Protein AF-A0A2N3I0V1-F1 (afdb_monomer)

Secondary structure (DSSP, 8-state):
----------------SS-EEEEEEEEE--TTSPPPHHHHHH-SSHHHHHHHHHHHHHHHHHHHTTTEEEEEEEETTT--GGGGGGSSEEEE-SPPPPSEEEEEE-TTT--EEEEEEE-S-TT--SEEEEESTHHHHHHHHTT-S---SEEEE-SEEES--TTSHHHHSSSPP---EEEEEPPTTTTTSGGGTT--SEEEEEE-BSS-TTTSTTPPPEEEB--TT---SSSEEEEEEESSSS-TTSBSEEEETTEEEE-----GGGB-HHHHHHHHHHHHHHGGGTTPPP-----TT---HHHHHHHHHHHSHHHHHHHHHHHHHHHHHHHHHHHHHHHHHHTTPPPPHHHHHHHHSPPP---GGGGGTTS-HHHHHHHTT-HHHHHHHHHHHTTTEEEEETTEEEE-HHHHHHT--TTSTHHHHHHHHHHHHTSSHHHHHHHHHHHBS----SHHHHHHHHHHHTTSEEEETTTTSEEEE--

Structure (mmCIF, N/CA/C/O backbone):
data_AF-A0A2N3I0V1-F1
#
_entry.id   AF-A0A2N3I0V1-F1
#
loop_
_atom_site.group_PDB
_atom_site.id
_atom_site.type_symbol
_atom_site.label_atom_id
_atom_site.label_alt_id
_atom_site.label_comp_id
_atom_site.label_asym_id
_atom_site.label_entity_id
_atom_site.label_seq_id
_atom_site.pdbx_PDB_ins_code
_atom_site.Cartn_x
_atom_site.Cartn_y
_atom_site.Cartn_z
_atom_site.occupancy
_atom_site.B_iso_or_equiv
_atom_site.auth_seq_id
_atom_site.auth_comp_id
_atom_site.auth_asym_id
_atom_site.auth_atom_id
_atom_site.pdbx_PDB_model_num
ATOM 1 N N . MET A 1 1 ? 18.549 -23.496 -42.212 1.00 34.09 1 MET A N 1
ATOM 2 C CA . MET A 1 1 ? 18.261 -22.069 -42.468 1.00 34.09 1 MET A CA 1
ATOM 3 C C . MET A 1 1 ? 16.769 -21.930 -42.707 1.00 34.09 1 MET A C 1
ATOM 5 O O . MET A 1 1 ? 16.311 -22.214 -43.802 1.00 34.09 1 MET A O 1
ATOM 9 N N . LEU A 1 2 ? 16.011 -21.580 -41.673 1.00 25.50 2 LEU A N 1
ATOM 10 C CA . LEU A 1 2 ? 14.603 -21.206 -41.792 1.00 25.50 2 LEU A CA 1
ATOM 11 C C . LEU A 1 2 ? 14.505 -19.799 -41.212 1.00 25.50 2 LEU A C 1
ATOM 13 O O . LEU A 1 2 ? 14.770 -19.578 -40.034 1.00 25.50 2 LEU A O 1
ATOM 17 N N . SER A 1 3 ? 14.288 -18.852 -42.118 1.00 23.44 3 SER A N 1
ATOM 18 C CA . SER A 1 3 ? 14.168 -17.426 -41.850 1.00 23.44 3 SER A CA 1
ATOM 19 C C . SER A 1 3 ? 12.850 -17.179 -41.121 1.00 23.44 3 SER A C 1
ATOM 21 O O . SER A 1 3 ? 11.782 -17.396 -41.687 1.00 23.44 3 SER A O 1
ATOM 23 N N . PHE A 1 4 ? 12.928 -16.736 -39.867 1.00 27.69 4 PHE A N 1
ATOM 24 C CA . PHE A 1 4 ? 11.798 -16.119 -39.186 1.00 27.69 4 PHE A CA 1
ATOM 25 C C . PHE A 1 4 ? 11.721 -14.664 -39.638 1.00 27.69 4 PHE A C 1
ATOM 27 O O . PHE A 1 4 ? 12.553 -13.834 -39.279 1.00 27.69 4 PHE A O 1
ATOM 34 N N . THR A 1 5 ? 10.733 -14.370 -40.474 1.00 27.58 5 THR A N 1
ATOM 35 C CA . THR A 1 5 ? 10.338 -13.008 -40.818 1.00 27.58 5 THR A CA 1
ATOM 36 C C . THR A 1 5 ? 9.455 -12.493 -39.686 1.00 27.58 5 THR A C 1
ATOM 38 O O . THR A 1 5 ? 8.295 -12.870 -39.560 1.00 27.58 5 THR A O 1
ATOM 41 N N . THR A 1 6 ? 10.013 -11.651 -38.820 1.00 29.30 6 THR A N 1
ATOM 42 C CA . THR A 1 6 ? 9.254 -10.877 -37.837 1.00 29.30 6 THR A CA 1
ATOM 43 C C . THR A 1 6 ? 8.485 -9.781 -38.570 1.00 29.30 6 THR A C 1
ATOM 45 O O . THR A 1 6 ? 9.026 -8.730 -38.913 1.00 29.30 6 THR A O 1
ATOM 48 N N . THR A 1 7 ? 7.200 -10.009 -38.826 1.00 28.03 7 THR A N 1
ATOM 49 C CA . THR A 1 7 ? 6.264 -8.933 -39.163 1.00 28.03 7 THR A CA 1
ATOM 50 C C . THR A 1 7 ? 6.108 -8.030 -37.942 1.00 28.03 7 THR A C 1
ATOM 52 O O . THR A 1 7 ? 5.358 -8.339 -37.020 1.00 28.03 7 THR A O 1
ATOM 55 N N . LYS A 1 8 ? 6.824 -6.899 -37.933 1.00 35.25 8 LYS A N 1
ATOM 56 C CA . LYS A 1 8 ? 6.474 -5.739 -37.105 1.00 35.25 8 LYS A CA 1
ATOM 57 C C . LYS A 1 8 ? 5.083 -5.275 -37.537 1.00 35.25 8 LYS A C 1
ATOM 59 O O . LYS A 1 8 ? 4.930 -4.640 -38.579 1.00 35.25 8 LYS A O 1
ATOM 64 N N . GLY A 1 9 ? 4.063 -5.646 -36.769 1.00 28.61 9 GLY A N 1
ATOM 65 C CA . GLY A 1 9 ? 2.730 -5.081 -36.910 1.00 28.61 9 GLY A CA 1
ATOM 66 C C . GLY A 1 9 ? 2.789 -3.592 -36.585 1.00 28.61 9 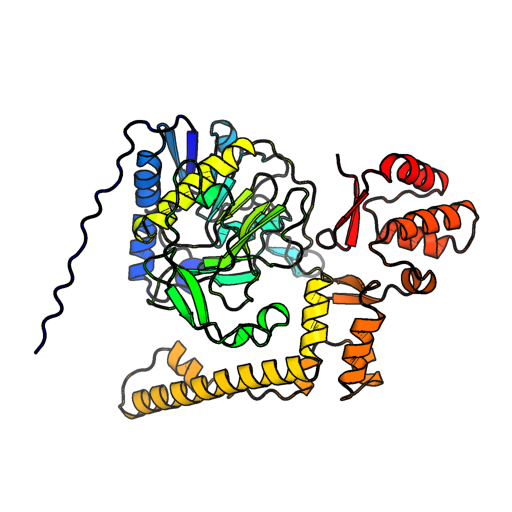GLY A C 1
ATOM 67 O O . GLY A 1 9 ? 2.954 -3.216 -35.431 1.00 28.61 9 GLY A O 1
ATOM 68 N N . ASN A 1 10 ? 2.672 -2.746 -37.607 1.00 34.62 10 ASN A N 1
ATOM 69 C CA . ASN A 1 10 ? 2.387 -1.325 -37.439 1.00 34.62 10 ASN A CA 1
ATOM 70 C C . ASN A 1 10 ? 0.951 -1.177 -36.910 1.00 34.62 10 ASN A C 1
ATOM 72 O O . ASN A 1 10 ? 0.008 -1.040 -37.691 1.00 34.62 10 ASN A O 1
ATOM 76 N N . LEU A 1 11 ? 0.778 -1.204 -35.590 1.00 35.72 11 LEU A N 1
ATOM 77 C CA . LEU A 1 11 ? -0.413 -0.660 -34.945 1.00 35.72 11 LEU A CA 1
ATOM 78 C C . LEU A 1 11 ? -0.255 0.862 -34.915 1.00 35.72 11 LEU A C 1
ATOM 80 O O . LEU A 1 11 ? 0.631 1.403 -34.258 1.00 35.72 11 LEU A O 1
ATOM 84 N N . LYS A 1 12 ? -1.074 1.553 -35.714 1.00 37.56 12 LYS A N 1
ATOM 85 C CA . LYS A 1 12 ? -1.173 3.015 -35.698 1.00 37.56 12 LYS A CA 1
ATOM 86 C C . LYS A 1 12 ? -1.582 3.461 -34.294 1.00 37.56 12 LYS A C 1
ATOM 88 O O . LYS A 1 12 ? -2.584 2.967 -33.785 1.00 37.56 12 LYS A O 1
ATOM 93 N N . ALA A 1 13 ? -0.848 4.419 -33.726 1.00 43.12 13 ALA A N 1
ATOM 94 C CA . ALA A 1 13 ? -1.281 5.162 -32.550 1.00 43.12 13 ALA A CA 1
ATOM 95 C C . ALA A 1 13 ? -2.729 5.632 -32.759 1.00 43.12 13 ALA A C 1
ATOM 97 O O . ALA A 1 13 ? -3.046 6.260 -33.776 1.00 43.12 13 ALA A O 1
ATOM 98 N N . VAL A 1 14 ? -3.614 5.285 -31.827 1.00 47.53 14 VAL A N 1
ATOM 99 C CA . VAL A 1 14 ? -4.990 5.778 -31.820 1.00 47.53 14 VAL A CA 1
ATOM 100 C C . VAL A 1 14 ? -4.921 7.246 -31.415 1.00 47.53 14 VAL A C 1
ATOM 102 O O . VAL A 1 14 ? -4.945 7.582 -30.239 1.00 47.53 14 VAL A O 1
ATOM 105 N N . VAL A 1 15 ? -4.772 8.138 -32.394 1.00 49.50 15 VAL A N 1
ATOM 106 C CA . VAL A 1 15 ? -4.957 9.572 -32.164 1.00 49.50 15 VAL A CA 1
ATOM 107 C C . VAL A 1 15 ? -6.440 9.773 -31.874 1.00 49.50 15 VAL A C 1
ATOM 109 O O . VAL A 1 15 ? -7.280 9.599 -32.759 1.00 49.50 15 VAL A O 1
ATOM 112 N N . GLN A 1 16 ? -6.773 10.074 -30.620 1.00 59.94 16 GLN A N 1
ATOM 113 C CA . GLN A 1 16 ? -8.137 10.408 -30.239 1.00 59.94 16 GLN A CA 1
ATOM 114 C C . GLN A 1 16 ? -8.486 11.779 -30.829 1.00 59.94 16 GLN A C 1
ATOM 116 O O . GLN A 1 16 ? -7.809 12.768 -30.556 1.00 59.94 16 GLN A O 1
ATOM 121 N N . ASN A 1 17 ? -9.533 11.836 -31.656 1.00 60.06 17 ASN A N 1
ATOM 122 C CA . ASN A 1 17 ? -9.962 13.092 -32.280 1.00 60.06 17 ASN A CA 1
ATOM 123 C C . ASN A 1 17 ? -10.620 14.058 -31.276 1.00 60.06 17 ASN A C 1
ATOM 125 O O . ASN A 1 17 ? -10.545 15.263 -31.484 1.00 60.06 17 ASN A O 1
ATOM 129 N N . ASP A 1 18 ? -11.171 13.541 -30.170 1.00 83.19 18 ASP A N 1
ATOM 130 C CA . ASP A 1 18 ? -11.793 14.328 -29.099 1.00 83.19 18 ASP A CA 1
ATOM 131 C C . ASP A 1 18 ? -11.055 14.110 -27.773 1.00 83.19 18 ASP A C 1
ATOM 133 O O . ASP A 1 18 ? -11.294 13.131 -27.063 1.00 83.19 18 ASP A O 1
ATOM 137 N N . LYS A 1 19 ? -10.128 15.014 -27.449 1.00 93.69 19 LYS A N 1
ATOM 138 C CA . LYS A 1 19 ? -9.433 15.031 -26.155 1.00 93.69 19 LYS A CA 1
ATOM 139 C C . LYS A 1 19 ? -10.383 15.463 -25.037 1.00 93.69 19 LYS A C 1
ATOM 141 O O . LYS A 1 19 ? -11.296 16.254 -25.256 1.00 93.69 19 LYS A O 1
ATOM 146 N N . SER A 1 20 ? -10.129 14.981 -23.826 1.00 96.44 20 SER A N 1
ATOM 147 C CA . SER A 1 20 ? -10.887 15.335 -22.626 1.00 96.44 20 SER A CA 1
ATOM 148 C C . SER A 1 20 ? -10.527 16.716 -22.081 1.00 96.44 20 SER A C 1
ATOM 150 O O . SER A 1 20 ? -9.385 17.170 -22.180 1.00 96.44 20 SER A O 1
ATOM 152 N N . ASP A 1 21 ? -11.512 17.348 -21.445 1.00 97.25 21 ASP A N 1
ATOM 153 C CA . ASP A 1 21 ? -11.378 18.637 -20.763 1.00 97.25 21 ASP A CA 1
ATOM 154 C C . ASP A 1 21 ? -10.824 18.528 -19.337 1.00 97.25 21 ASP A C 1
ATOM 156 O O . ASP A 1 21 ? -10.615 19.558 -18.691 1.00 97.25 21 ASP A O 1
ATOM 160 N N . LEU A 1 22 ? -10.554 17.308 -18.848 1.00 98.44 22 LEU A N 1
ATOM 161 C CA . LEU A 1 22 ? -9.832 17.126 -17.589 1.00 98.44 22 LEU A CA 1
ATOM 162 C C . LEU A 1 22 ? -8.487 17.856 -17.654 1.00 98.44 22 LEU A C 1
ATOM 164 O O . LEU A 1 22 ? -7.690 17.666 -18.579 1.00 98.44 22 LEU A O 1
ATOM 168 N N . LYS A 1 23 ? -8.229 18.684 -16.645 1.00 98.81 23 LYS A N 1
ATOM 169 C CA . LYS A 1 23 ? -6.989 19.443 -16.499 1.00 98.81 23 LYS A CA 1
ATOM 170 C C . LYS A 1 23 ? -5.993 18.632 -15.695 1.00 98.81 23 LYS A C 1
ATOM 172 O O . LYS A 1 23 ? -6.251 18.309 -14.536 1.00 98.81 23 LYS A O 1
ATOM 177 N N . ILE A 1 24 ? -4.839 18.356 -16.287 1.00 98.88 24 ILE A N 1
ATOM 178 C CA . ILE A 1 24 ? -3.807 17.510 -15.690 1.00 98.88 24 ILE A CA 1
ATOM 179 C C . ILE A 1 24 ? -2.614 18.360 -15.253 1.00 98.88 24 ILE A C 1
ATOM 181 O O . ILE A 1 24 ? -2.048 19.103 -16.057 1.00 98.88 24 ILE A O 1
ATOM 185 N N . LEU A 1 25 ? -2.212 18.226 -13.989 1.00 98.94 25 LEU A N 1
ATOM 186 C CA . LEU A 1 25 ? -0.932 18.723 -13.486 1.00 98.94 25 LEU A CA 1
ATOM 187 C C . LEU A 1 25 ? 0.046 17.555 -13.385 1.00 98.94 25 LEU A C 1
ATOM 189 O O . LEU A 1 25 ? -0.100 16.696 -12.522 1.00 98.94 25 LEU A O 1
ATOM 193 N N . TYR A 1 26 ? 1.052 17.526 -14.246 1.00 98.88 26 TYR A N 1
ATOM 194 C CA . TYR A 1 26 ? 2.124 16.543 -14.196 1.00 98.88 26 TYR A CA 1
ATOM 195 C C . TYR A 1 26 ? 3.326 17.105 -13.426 1.00 98.88 26 TYR A C 1
ATOM 197 O O . TYR A 1 26 ? 3.870 18.154 -13.776 1.00 98.88 26 TYR A O 1
ATOM 205 N N . VAL A 1 27 ? 3.733 16.408 -12.366 1.00 98.81 27 VAL A N 1
ATOM 206 C CA . VAL A 1 27 ? 4.860 16.748 -11.494 1.00 98.81 27 VAL A CA 1
ATOM 207 C C . VAL A 1 27 ? 5.981 15.748 -11.756 1.00 98.81 27 VAL A C 1
ATOM 209 O O . VAL A 1 27 ? 5.974 14.641 -11.216 1.00 98.81 27 VAL A O 1
ATOM 212 N N . GLY A 1 28 ? 6.925 16.134 -12.610 1.00 98.12 28 GLY A N 1
ATOM 213 C CA . GLY A 1 28 ? 8.004 15.266 -13.084 1.00 98.12 28 GLY A CA 1
ATOM 214 C C . GLY A 1 28 ? 9.382 15.647 -12.552 1.00 98.12 28 GLY A C 1
ATOM 215 O O . GLY A 1 28 ? 9.572 16.674 -11.895 1.00 98.12 28 GLY A O 1
ATOM 216 N N . THR A 1 29 ? 10.379 14.825 -12.867 1.00 95.56 29 THR A N 1
ATOM 217 C CA . THR A 1 29 ? 11.787 15.168 -12.639 1.00 95.56 29 THR A CA 1
ATOM 218 C C . THR A 1 29 ? 12.252 16.198 -13.668 1.00 95.56 29 THR A C 1
ATOM 220 O O . THR A 1 29 ? 11.913 16.109 -14.849 1.00 95.56 29 THR A O 1
ATOM 223 N N . ASN A 1 30 ? 13.044 17.175 -13.225 1.00 95.94 30 ASN A N 1
ATOM 224 C CA . ASN A 1 30 ? 13.658 18.159 -14.108 1.00 95.94 30 ASN A CA 1
ATOM 225 C C . ASN A 1 30 ? 14.750 17.499 -14.980 1.00 95.94 30 ASN A C 1
ATOM 227 O O . ASN A 1 30 ? 15.761 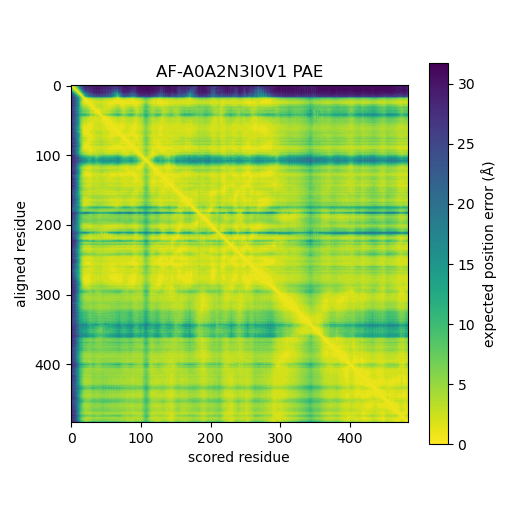17.050 -14.426 1.00 95.94 30 ASN A O 1
ATOM 231 N N . PRO A 1 31 ? 14.586 17.441 -16.317 1.00 95.19 31 PRO A N 1
ATOM 232 C CA . PRO A 1 31 ? 15.506 16.721 -17.200 1.00 95.19 31 PRO A CA 1
ATOM 233 C C . PRO A 1 31 ? 16.900 17.363 -17.277 1.00 95.19 31 PRO A C 1
ATOM 235 O O . PRO A 1 31 ? 17.874 16.671 -17.579 1.00 95.19 31 PRO A O 1
ATOM 238 N N . ASP A 1 32 ? 17.018 18.655 -16.954 1.00 94.12 32 ASP A N 1
ATOM 239 C CA . ASP A 1 32 ? 18.277 19.404 -17.024 1.00 94.12 32 ASP A CA 1
ATOM 240 C C . ASP A 1 32 ? 19.132 19.260 -15.757 1.00 94.12 32 ASP A C 1
ATOM 242 O O . ASP A 1 32 ? 20.296 19.676 -15.723 1.00 94.12 32 ASP A O 1
ATOM 246 N N . LYS A 1 33 ? 18.581 18.668 -14.689 1.00 92.88 33 LYS A N 1
ATOM 247 C CA . LYS A 1 33 ? 19.319 18.466 -13.441 1.00 92.88 33 LYS A CA 1
ATOM 248 C C . LYS A 1 33 ? 20.217 17.231 -13.501 1.00 92.88 33 LYS A C 1
ATOM 250 O O . LYS A 1 33 ? 19.842 16.206 -14.065 1.00 92.88 33 LYS A O 1
ATOM 255 N N . PRO A 1 34 ? 21.402 17.280 -12.868 1.00 92.69 34 PRO A N 1
ATOM 256 C CA . PRO A 1 34 ? 22.211 16.083 -12.705 1.00 92.69 34 PRO A CA 1
ATOM 257 C C . PRO A 1 34 ? 21.497 15.075 -11.798 1.00 92.69 34 PRO A C 1
ATOM 259 O O . PRO A 1 34 ? 20.753 15.473 -10.900 1.00 92.69 34 PRO A O 1
ATOM 262 N N . LEU A 1 35 ? 21.816 13.788 -11.972 1.00 90.06 35 LEU A N 1
ATOM 263 C CA . LEU A 1 35 ? 21.375 12.726 -11.064 1.00 90.06 35 LEU A CA 1
ATOM 264 C C . LEU A 1 35 ? 21.641 13.108 -9.602 1.00 90.06 35 LEU A C 1
ATOM 266 O O . LEU A 1 35 ? 22.730 13.608 -9.265 1.00 90.06 35 LEU A O 1
ATOM 270 N N . SER A 1 36 ? 20.683 12.826 -8.719 1.00 87.88 36 SER A N 1
ATOM 271 C CA . SER A 1 36 ? 20.869 13.051 -7.289 1.00 87.88 36 SER A CA 1
ATOM 272 C C . SER A 1 36 ? 21.944 12.115 -6.720 1.00 87.88 36 SER A C 1
ATOM 274 O O . SER A 1 36 ? 22.349 11.127 -7.336 1.00 87.88 36 SER A O 1
ATOM 276 N N . LYS A 1 37 ? 22.421 12.398 -5.499 1.00 86.38 37 LYS A N 1
ATOM 277 C CA . LYS A 1 37 ? 23.326 11.470 -4.792 1.00 86.38 37 LYS A CA 1
ATOM 278 C C . LYS A 1 37 ? 22.703 10.081 -4.633 1.00 86.38 37 LYS A C 1
ATOM 280 O O . LYS A 1 37 ? 23.428 9.095 -4.664 1.00 86.38 37 LYS A O 1
ATOM 285 N N . ARG A 1 38 ? 21.379 10.026 -4.458 1.00 84.19 38 ARG A N 1
ATOM 286 C CA . ARG A 1 38 ? 20.626 8.779 -4.347 1.00 84.19 38 ARG A CA 1
ATOM 287 C C . ARG A 1 38 ? 20.640 8.040 -5.679 1.00 84.19 38 ARG A C 1
ATOM 289 O O . ARG A 1 38 ? 21.080 6.901 -5.705 1.00 84.19 38 ARG A O 1
ATOM 296 N N . ASP A 1 39 ? 20.255 8.699 -6.765 1.00 85.62 39 ASP A N 1
ATOM 297 C CA . ASP A 1 39 ? 20.174 8.060 -8.086 1.00 85.62 39 ASP A CA 1
ATOM 298 C C . ASP A 1 39 ? 21.535 7.505 -8.508 1.00 85.62 39 ASP A C 1
ATOM 300 O O . ASP A 1 39 ? 21.631 6.366 -8.946 1.00 85.62 39 ASP A O 1
ATOM 304 N N . LYS A 1 40 ? 22.618 8.255 -8.257 1.00 85.31 40 LYS A N 1
ATOM 305 C CA . LYS A 1 40 ? 23.991 7.782 -8.493 1.00 85.31 40 LYS A CA 1
ATOM 306 C C . LYS A 1 40 ? 24.354 6.545 -7.674 1.00 85.31 40 LYS A C 1
ATOM 308 O O . LYS A 1 40 ? 25.080 5.697 -8.171 1.00 85.31 40 LYS A O 1
ATOM 313 N N . ALA A 1 41 ? 23.877 6.445 -6.433 1.00 79.88 41 ALA A N 1
ATOM 314 C CA . ALA A 1 41 ? 24.167 5.305 -5.564 1.00 79.88 41 ALA A CA 1
ATOM 315 C C . ALA A 1 41 ? 23.444 4.019 -6.003 1.00 79.88 41 ALA A C 1
ATOM 317 O O . ALA A 1 41 ? 23.910 2.930 -5.680 1.00 79.88 41 ALA A O 1
ATOM 318 N N . TYR A 1 42 ? 22.327 4.139 -6.728 1.00 75.69 42 TYR A N 1
ATOM 319 C CA . TYR A 1 42 ? 21.549 3.000 -7.228 1.00 75.69 42 TYR A CA 1
ATOM 320 C C . TYR A 1 42 ? 21.712 2.752 -8.735 1.00 75.69 42 TYR A C 1
ATOM 322 O O . TYR A 1 42 ? 21.223 1.743 -9.242 1.00 75.69 42 TYR A O 1
ATOM 330 N N . ALA A 1 43 ? 22.392 3.640 -9.463 1.00 78.94 43 ALA A N 1
ATOM 331 C CA . ALA A 1 43 ? 22.575 3.521 -10.902 1.00 78.94 43 ALA A CA 1
ATOM 332 C C . ALA A 1 43 ? 23.528 2.368 -11.249 1.00 78.94 43 ALA A C 1
ATOM 334 O O . ALA A 1 43 ? 24.747 2.491 -11.148 1.00 78.94 43 ALA A O 1
ATOM 335 N N . VAL A 1 44 ? 22.960 1.258 -11.724 1.00 73.69 44 VAL A N 1
ATOM 336 C CA . VAL A 1 44 ? 23.720 0.125 -12.285 1.00 73.69 44 VAL A CA 1
ATOM 337 C C . VAL A 1 44 ? 24.312 0.479 -13.657 1.00 73.69 44 VAL A C 1
ATOM 339 O O . VAL A 1 44 ? 25.383 -0.007 -14.012 1.00 73.69 44 VAL A O 1
ATOM 342 N N . ASP A 1 45 ? 23.639 1.358 -14.405 1.00 84.56 45 ASP A N 1
ATOM 343 C CA . ASP A 1 45 ? 24.119 1.967 -15.647 1.00 84.56 45 ASP A CA 1
ATOM 344 C C . ASP A 1 45 ? 23.811 3.469 -15.613 1.00 84.56 45 ASP A C 1
ATOM 346 O O . ASP A 1 45 ? 22.681 3.907 -15.821 1.00 84.56 45 ASP A O 1
ATOM 350 N N . THR A 1 46 ? 24.825 4.275 -15.298 1.00 86.69 46 THR A N 1
ATOM 351 C CA . THR A 1 46 ? 24.648 5.725 -15.138 1.00 86.69 46 THR A CA 1
ATOM 352 C C . THR A 1 46 ? 24.305 6.424 -16.455 1.00 86.69 46 THR A C 1
ATOM 354 O O . THR A 1 46 ? 23.566 7.407 -16.428 1.00 86.69 46 THR A O 1
ATOM 357 N N . VAL A 1 47 ? 24.806 5.943 -17.599 1.00 90.06 47 VAL A N 1
ATOM 358 C CA . VAL A 1 47 ? 24.529 6.568 -18.904 1.00 90.06 47 VAL A CA 1
ATOM 359 C C . VAL A 1 47 ? 23.059 6.383 -19.242 1.00 90.06 47 VAL A C 1
ATOM 361 O O . VAL A 1 47 ? 22.355 7.367 -19.473 1.00 90.06 47 VAL A O 1
ATOM 364 N N . ARG A 1 48 ? 22.578 5.141 -19.146 1.00 90.19 48 ARG A N 1
ATOM 365 C CA . ARG A 1 48 ? 21.179 4.806 -19.404 1.00 90.19 48 ARG A CA 1
ATOM 366 C C . ARG A 1 48 ? 20.222 5.531 -18.457 1.00 90.19 48 ARG A C 1
ATOM 368 O O . ARG A 1 48 ? 19.211 6.067 -18.898 1.00 90.19 48 ARG A O 1
ATOM 375 N N . VAL A 1 49 ? 20.552 5.608 -17.164 1.00 90.12 49 VAL A N 1
ATOM 376 C CA . VAL A 1 49 ? 19.728 6.337 -16.182 1.00 90.12 49 VAL A CA 1
ATOM 377 C C . VAL A 1 49 ? 19.651 7.833 -16.517 1.00 90.12 49 VAL A C 1
ATOM 379 O O . VAL A 1 49 ? 18.581 8.426 -16.394 1.00 90.12 49 VAL A O 1
ATOM 382 N N . ILE A 1 50 ? 20.743 8.451 -16.986 1.00 92.06 50 ILE A N 1
ATOM 383 C CA . ILE A 1 50 ? 20.733 9.853 -17.444 1.00 92.06 50 ILE A CA 1
ATOM 384 C C . ILE A 1 50 ? 19.848 10.023 -18.683 1.00 92.06 50 ILE A C 1
ATOM 386 O O . ILE A 1 50 ? 19.083 10.987 -18.751 1.00 92.06 50 ILE A O 1
ATOM 390 N N . GLU A 1 51 ? 19.949 9.122 -19.661 1.00 93.44 51 GLU A N 1
ATOM 391 C CA . GLU A 1 51 ? 19.115 9.150 -20.870 1.00 93.44 51 GLU A CA 1
ATOM 392 C C . GLU A 1 51 ? 17.629 9.032 -20.520 1.00 93.44 51 GLU A C 1
ATOM 394 O O . GLU A 1 51 ? 16.826 9.870 -20.935 1.00 93.44 51 GLU A O 1
ATOM 399 N N . MET A 1 52 ? 17.278 8.071 -19.664 1.00 92.44 52 MET A N 1
ATOM 400 C CA . MET A 1 52 ? 15.908 7.881 -19.189 1.00 92.44 52 MET A CA 1
ATOM 401 C C . MET A 1 52 ? 15.397 9.085 -18.393 1.00 92.44 52 MET A C 1
ATOM 403 O O . MET A 1 52 ? 14.267 9.514 -18.616 1.00 92.44 52 MET A O 1
ATOM 407 N N . GLN A 1 53 ? 16.209 9.680 -17.510 1.00 93.31 53 GLN A N 1
ATOM 408 C CA . GLN A 1 53 ? 15.802 10.876 -16.761 1.00 93.31 53 GLN A CA 1
ATOM 409 C C . GLN A 1 53 ? 15.485 12.046 -17.703 1.00 93.31 53 GLN A C 1
ATOM 411 O O . GLN A 1 53 ? 14.503 12.759 -17.496 1.00 93.31 53 GLN A O 1
ATOM 416 N N . LYS A 1 54 ? 16.301 12.241 -18.747 1.00 95.50 54 LYS A N 1
ATOM 417 C CA . LYS A 1 54 ? 16.095 13.309 -19.735 1.00 95.50 54 LYS A CA 1
ATOM 418 C C . LYS A 1 54 ? 14.823 13.110 -20.555 1.00 95.50 54 LYS A C 1
ATOM 420 O O . LYS A 1 54 ? 14.145 14.089 -20.854 1.00 95.50 54 LYS A O 1
ATOM 425 N N . ALA A 1 55 ? 14.508 11.866 -20.914 1.00 96.19 55 ALA A N 1
ATOM 426 C CA . ALA A 1 55 ? 13.357 11.544 -21.754 1.00 96.19 55 ALA A CA 1
ATOM 427 C C . ALA A 1 55 ? 12.025 11.520 -20.983 1.00 96.19 55 ALA A C 1
ATOM 429 O O . ALA A 1 55 ? 10.999 11.911 -21.532 1.00 96.19 55 ALA A O 1
ATOM 430 N N . ARG A 1 56 ? 12.032 11.109 -19.707 1.00 96.56 56 ARG A N 1
ATOM 431 C CA . ARG A 1 56 ? 10.824 10.758 -18.940 1.00 96.56 56 ARG A CA 1
ATOM 432 C C . ARG A 1 56 ? 9.757 11.853 -18.873 1.00 96.56 56 ARG A C 1
ATOM 434 O O . ARG A 1 56 ? 8.604 11.595 -19.201 1.00 96.56 56 ARG A O 1
ATOM 441 N N . THR A 1 57 ? 10.113 13.063 -18.438 1.00 98.19 57 THR A N 1
ATOM 442 C CA . THR A 1 57 ? 9.134 14.158 -18.301 1.00 98.19 57 THR A CA 1
ATOM 443 C C . THR A 1 57 ? 8.572 14.615 -19.656 1.00 98.19 57 THR A C 1
ATOM 445 O O . THR A 1 57 ? 7.347 14.673 -19.777 1.00 98.19 57 THR A O 1
ATOM 448 N N . PRO A 1 58 ? 9.403 14.880 -20.688 1.00 98.12 58 PRO A N 1
ATOM 449 C CA . PRO A 1 58 ? 8.903 15.157 -22.038 1.00 98.12 58 PRO A CA 1
ATOM 450 C C . PRO A 1 58 ? 8.013 14.048 -22.618 1.00 98.12 58 PRO A C 1
ATOM 452 O O . PRO A 1 58 ? 7.013 14.343 -23.270 1.00 98.12 58 PRO A O 1
ATOM 455 N N . ASP A 1 59 ? 8.349 12.781 -22.368 1.00 98.19 59 ASP A N 1
ATOM 456 C CA . ASP A 1 59 ? 7.586 11.628 -22.851 1.00 98.19 59 ASP A CA 1
ATOM 457 C C . ASP A 1 59 ? 6.189 11.553 -22.209 1.00 98.19 59 ASP A C 1
ATOM 459 O O . ASP A 1 59 ? 5.180 11.463 -22.911 1.00 98.19 59 ASP A O 1
ATOM 463 N N . PHE A 1 60 ? 6.089 11.723 -20.885 1.00 98.62 60 PHE A N 1
ATOM 464 C CA . PHE A 1 60 ? 4.792 11.848 -20.208 1.00 98.62 60 PHE A CA 1
ATOM 465 C C . PHE A 1 60 ? 3.981 13.054 -20.680 1.00 98.62 60 PHE A C 1
ATOM 467 O O . PHE A 1 60 ? 2.775 12.922 -20.896 1.00 98.62 60 PHE A O 1
ATOM 474 N N . GLU A 1 61 ? 4.607 14.216 -20.871 1.00 98.56 61 GLU A N 1
ATOM 475 C CA . GLU A 1 61 ? 3.913 15.393 -21.399 1.00 98.56 61 GLU A CA 1
ATOM 476 C C . GLU A 1 61 ? 3.337 15.118 -22.794 1.00 98.56 61 GLU A C 1
ATOM 478 O O . GLU A 1 61 ? 2.156 15.382 -23.039 1.00 98.56 61 GLU A O 1
ATOM 483 N N . ALA A 1 62 ? 4.138 14.553 -23.700 1.00 98.38 62 ALA A N 1
ATOM 484 C CA . ALA A 1 62 ? 3.705 14.211 -25.050 1.00 98.38 62 ALA A CA 1
ATOM 485 C C . ALA A 1 62 ? 2.584 13.162 -25.041 1.00 98.38 62 ALA A C 1
ATOM 487 O O . ALA A 1 62 ? 1.611 13.297 -25.784 1.00 98.38 62 ALA A O 1
ATOM 488 N N . PHE A 1 63 ? 2.694 12.144 -24.188 1.00 98.56 63 PHE A N 1
ATOM 489 C CA . PHE A 1 63 ? 1.691 11.098 -24.026 1.00 98.56 63 PHE A CA 1
ATOM 490 C C . PHE A 1 63 ? 0.357 11.643 -23.501 1.00 98.56 63 PHE A C 1
ATOM 492 O O . PHE A 1 63 ? -0.683 11.428 -24.122 1.00 98.56 63 PHE A O 1
ATOM 499 N N . LEU A 1 64 ? 0.369 12.402 -22.402 1.00 98.69 64 LEU A N 1
ATOM 500 C CA . LEU A 1 64 ? -0.846 12.965 -21.804 1.00 98.69 64 LEU A CA 1
ATOM 501 C C . LEU A 1 64 ? -1.542 13.951 -22.753 1.00 98.69 64 LEU A C 1
ATOM 503 O O . LEU A 1 64 ? -2.769 13.940 -22.866 1.00 98.69 64 LEU A O 1
ATOM 507 N N . ASN A 1 65 ? -0.775 14.750 -23.501 1.00 98.19 65 ASN A N 1
ATOM 508 C CA . ASN A 1 65 ? -1.319 15.675 -24.497 1.00 98.19 65 ASN A CA 1
ATOM 509 C C . ASN A 1 65 ? -2.042 14.975 -25.658 1.00 98.19 65 ASN A C 1
ATOM 511 O O . ASN A 1 65 ? -2.741 15.650 -26.412 1.00 98.19 65 ASN A O 1
ATOM 515 N N . GLN A 1 66 ? -1.922 13.655 -25.830 1.00 97.50 66 GLN A N 1
ATOM 516 C CA . GLN A 1 66 ? -2.731 12.913 -26.806 1.00 97.50 66 GLN A CA 1
ATOM 517 C C . GLN A 1 66 ? -4.188 12.753 -26.352 1.00 97.50 66 GLN A C 1
ATOM 519 O O . GLN A 1 66 ? -5.063 12.641 -27.206 1.00 97.50 66 GLN A O 1
ATOM 524 N N . TYR A 1 67 ? -4.452 12.793 -25.041 1.00 97.81 67 TYR A N 1
ATOM 525 C CA . TYR A 1 67 ? -5.756 12.472 -24.447 1.00 97.81 67 TYR A CA 1
ATOM 526 C C . TYR A 1 67 ? -6.434 13.659 -23.754 1.00 97.81 67 TYR A C 1
ATOM 528 O O . TYR A 1 67 ? -7.652 13.639 -23.588 1.00 97.81 67 TYR A O 1
ATOM 536 N N . PHE A 1 68 ? -5.680 14.689 -23.357 1.00 98.12 68 PHE A N 1
ATOM 537 C CA . PHE A 1 68 ? -6.192 15.815 -22.568 1.00 98.12 68 PHE A CA 1
ATOM 538 C C . PHE A 1 68 ? -5.888 17.162 -23.228 1.00 98.12 68 PHE A C 1
ATOM 540 O O . PHE A 1 68 ? -4.794 17.381 -23.749 1.00 98.12 68 PHE A O 1
ATOM 547 N N . ASN A 1 69 ? -6.857 18.080 -23.188 1.00 97.75 69 ASN A N 1
ATOM 548 C CA . ASN A 1 69 ? -6.727 19.433 -23.738 1.00 97.75 69 ASN A CA 1
ATOM 549 C C . ASN A 1 69 ? -5.798 20.323 -22.905 1.00 97.75 69 ASN A C 1
ATOM 551 O O . ASN A 1 69 ? -5.198 21.256 -23.431 1.00 97.75 69 ASN A O 1
ATOM 555 N N . THR A 1 70 ? -5.700 20.063 -21.599 1.00 98.50 70 THR A N 1
ATOM 556 C CA . THR A 1 70 ? -4.892 20.857 -20.669 1.00 98.50 70 THR A CA 1
ATOM 557 C C . THR A 1 70 ? -3.954 19.949 -19.890 1.00 98.50 70 THR A C 1
ATOM 559 O O . THR A 1 70 ? -4.378 19.257 -18.966 1.00 98.50 70 THR A O 1
ATOM 562 N N . VAL A 1 71 ? -2.666 20.003 -20.224 1.00 98.75 71 VAL A N 1
ATOM 563 C CA . VAL A 1 71 ? -1.586 19.369 -19.463 1.00 98.75 71 VAL A CA 1
ATOM 564 C C . VAL A 1 71 ? -0.590 20.450 -19.071 1.00 98.75 71 VAL A C 1
ATOM 566 O O . VAL A 1 71 ? -0.105 21.195 -19.923 1.00 98.75 71 VAL A O 1
ATOM 569 N N . LYS A 1 72 ? -0.291 20.560 -17.777 1.00 98.75 72 LYS A N 1
ATOM 570 C CA . LYS A 1 72 ? 0.767 21.434 -17.269 1.00 98.75 72 LYS A CA 1
ATOM 571 C C . LYS A 1 72 ? 1.856 20.602 -16.621 1.00 98.75 72 LYS A C 1
ATOM 573 O O . LYS A 1 72 ? 1.572 19.837 -15.708 1.00 98.75 72 LYS A O 1
ATOM 578 N N . VAL A 1 73 ? 3.098 20.834 -17.028 1.00 98.75 73 VAL A N 1
ATOM 579 C CA . VAL A 1 73 ? 4.281 20.291 -16.358 1.00 98.75 73 VAL A CA 1
ATOM 580 C C . VAL A 1 73 ? 4.810 21.276 -15.314 1.00 98.75 73 VAL A C 1
ATOM 582 O O . VAL A 1 73 ? 4.916 22.483 -15.569 1.00 98.75 73 VAL A O 1
ATOM 585 N N . VAL A 1 74 ? 5.153 20.741 -14.145 1.00 98.56 74 VAL A N 1
ATOM 586 C CA . VAL A 1 74 ? 5.989 21.369 -13.113 1.00 98.56 74 VAL A CA 1
ATOM 587 C C . VAL A 1 74 ? 7.004 20.347 -12.598 1.00 98.56 74 VAL A C 1
ATOM 589 O O . VAL A 1 74 ? 6.832 19.143 -12.791 1.00 98.56 74 VAL A O 1
ATOM 592 N N . TYR A 1 75 ? 8.058 20.812 -11.932 1.00 98.06 75 TYR A N 1
ATOM 593 C CA . TYR A 1 75 ? 9.085 19.932 -11.377 1.00 98.06 75 TYR A CA 1
ATOM 594 C C . TYR A 1 75 ? 8.924 19.752 -9.870 1.00 98.06 75 TYR A C 1
ATOM 596 O O . TYR A 1 75 ? 8.435 20.648 -9.181 1.00 98.06 75 TYR A O 1
ATOM 604 N N . GLY A 1 76 ? 9.335 18.593 -9.350 1.00 96.50 76 GLY A N 1
ATOM 605 C CA . GLY A 1 76 ? 9.147 18.227 -7.938 1.00 96.50 76 GLY A CA 1
ATOM 606 C C . GLY A 1 76 ? 9.722 19.231 -6.934 1.00 96.50 76 GLY A C 1
ATOM 607 O O . GLY A 1 76 ? 9.153 19.425 -5.861 1.00 96.50 76 GLY A O 1
ATOM 608 N N . GLU A 1 77 ? 10.817 19.908 -7.282 1.00 94.00 77 GLU A N 1
ATOM 609 C CA . GLU A 1 77 ? 11.420 20.967 -6.465 1.00 94.00 77 GLU A CA 1
ATOM 610 C C . GLU A 1 77 ? 10.597 22.262 -6.389 1.00 94.00 77 GLU A C 1
ATOM 612 O O . GLU A 1 77 ? 10.723 23.002 -5.411 1.00 94.00 77 GLU A O 1
ATOM 617 N N . ASP A 1 78 ? 9.779 22.524 -7.408 1.00 96.44 78 ASP A N 1
ATOM 618 C CA . ASP A 1 78 ? 9.001 23.753 -7.576 1.00 96.44 78 ASP A CA 1
ATOM 619 C C . ASP A 1 78 ? 7.520 23.539 -7.241 1.00 96.44 78 ASP A C 1
ATOM 621 O O . ASP A 1 78 ? 6.771 24.504 -7.063 1.00 96.44 78 ASP A O 1
ATOM 625 N N . PHE A 1 79 ? 7.093 22.277 -7.150 1.00 98.19 79 PHE A N 1
ATOM 626 C CA . PHE A 1 79 ? 5.730 21.899 -6.826 1.00 98.19 79 PHE A CA 1
ATOM 627 C C . PHE A 1 79 ? 5.320 22.409 -5.442 1.00 98.19 79 PHE A C 1
ATOM 629 O O . PHE A 1 79 ? 6.033 22.255 -4.447 1.00 98.19 79 PHE A O 1
ATOM 636 N N . LYS A 1 80 ? 4.117 22.979 -5.385 1.00 96.56 80 LYS A N 1
ATOM 637 C CA . LYS A 1 80 ? 3.427 23.342 -4.147 1.00 96.56 80 LYS A CA 1
ATOM 638 C C . LYS A 1 80 ? 2.020 22.775 -4.182 1.00 96.56 80 LYS A C 1
ATOM 640 O O . LYS A 1 80 ? 1.398 22.739 -5.246 1.00 96.56 80 LYS A O 1
ATOM 645 N N . GLU A 1 81 ? 1.518 22.349 -3.030 1.00 96.44 81 GLU A N 1
ATOM 646 C CA . GLU A 1 81 ? 0.246 21.632 -2.943 1.00 96.44 81 GLU A CA 1
ATOM 647 C C . GLU A 1 81 ? -0.928 22.438 -3.533 1.00 96.44 81 GLU A C 1
ATOM 649 O O . GLU A 1 81 ? -1.774 21.875 -4.233 1.00 96.44 81 GLU A O 1
ATOM 654 N N . GLU A 1 82 ? -0.912 23.769 -3.386 1.00 97.19 82 GLU A N 1
ATOM 655 C CA . GLU A 1 82 ? -1.949 24.686 -3.876 1.00 97.19 82 GLU A CA 1
ATOM 656 C C . GLU A 1 82 ? -2.034 24.729 -5.405 1.00 97.19 82 GLU A C 1
ATOM 658 O O . GLU A 1 82 ? -3.092 25.038 -5.956 1.00 97.19 82 GLU A O 1
ATOM 663 N N . MET A 1 83 ? -0.949 24.382 -6.109 1.00 98.12 83 MET A N 1
ATOM 664 C CA . MET A 1 83 ? -0.960 24.301 -7.572 1.00 98.12 83 MET A CA 1
ATOM 665 C C . MET A 1 83 ? -2.003 23.294 -8.055 1.00 98.12 83 MET A C 1
ATOM 667 O O . MET A 1 83 ? -2.647 23.535 -9.074 1.00 98.12 83 MET A O 1
ATOM 671 N N . SER A 1 84 ? -2.220 22.209 -7.302 1.00 98.38 84 SER A N 1
ATOM 672 C CA . SER A 1 84 ? -3.167 21.147 -7.666 1.00 98.38 84 SER A CA 1
ATOM 673 C C . SER A 1 84 ? -4.629 21.607 -7.634 1.00 98.38 84 SER A C 1
ATOM 675 O O . SER A 1 84 ? -5.472 20.997 -8.283 1.00 98.38 84 SER A O 1
ATOM 677 N N . ALA A 1 85 ? -4.958 22.705 -6.940 1.00 97.25 85 ALA A N 1
ATOM 678 C CA . ALA A 1 85 ? -6.340 23.177 -6.816 1.00 97.25 85 ALA A CA 1
ATOM 679 C C . ALA A 1 85 ? -6.981 23.519 -8.176 1.00 97.25 85 ALA A C 1
ATOM 681 O O . ALA A 1 85 ? -8.178 23.292 -8.369 1.00 97.25 85 ALA A O 1
ATOM 682 N N . SER A 1 86 ? -6.175 24.009 -9.127 1.00 97.62 86 SER A N 1
ATOM 683 C CA . SER A 1 86 ? -6.617 24.431 -10.469 1.00 97.62 86 SER A CA 1
ATOM 684 C C . SER A 1 86 ? -6.745 23.290 -11.488 1.00 97.62 86 SER A C 1
ATOM 686 O O . SER A 1 86 ? -7.122 23.545 -12.633 1.00 97.62 86 SER A O 1
ATOM 688 N N . TYR A 1 87 ? -6.430 22.056 -11.087 1.00 98.75 87 TYR A N 1
ATOM 689 C CA . TYR A 1 87 ? -6.406 20.875 -11.950 1.00 98.75 87 TYR A CA 1
ATOM 690 C C . TYR A 1 87 ? -7.338 19.798 -11.408 1.00 98.75 87 TYR A C 1
ATOM 692 O O . TYR A 1 87 ? -7.628 19.761 -10.211 1.00 98.75 87 TYR A O 1
ATOM 700 N N . ASP A 1 88 ? -7.832 18.935 -12.284 1.00 98.81 88 ASP A N 1
ATOM 701 C CA . ASP A 1 88 ? -8.725 17.843 -11.904 1.00 98.81 88 ASP A CA 1
ATOM 702 C C . ASP A 1 88 ? -7.932 16.654 -11.365 1.00 98.81 88 ASP A C 1
ATOM 704 O O . ASP A 1 88 ? -8.358 16.038 -10.392 1.00 98.81 88 ASP A O 1
ATOM 708 N N . VAL A 1 89 ? -6.755 16.384 -11.944 1.00 98.94 89 VAL A N 1
ATOM 709 C CA . VAL A 1 89 ? -5.840 15.324 -11.500 1.00 98.94 89 VAL A CA 1
ATOM 710 C C . VAL A 1 89 ? -4.402 15.833 -11.458 1.00 98.94 89 VAL A C 1
ATOM 712 O O . VAL A 1 89 ? -3.921 16.452 -12.411 1.00 98.94 89 VAL A O 1
ATOM 715 N N . THR A 1 90 ? -3.696 15.511 -10.376 1.00 98.94 90 THR A N 1
ATOM 716 C CA . THR A 1 90 ? -2.246 15.687 -10.252 1.00 98.94 90 THR A CA 1
ATOM 717 C C . THR A 1 90 ? -1.547 14.337 -10.403 1.00 98.94 90 THR A C 1
ATOM 719 O O . THR A 1 90 ? -1.874 13.381 -9.710 1.00 98.94 90 THR A O 1
ATOM 722 N N . ILE A 1 91 ? -0.562 14.233 -11.285 1.00 98.94 91 ILE A N 1
ATOM 723 C CA . ILE A 1 91 ? 0.270 13.035 -11.446 1.00 98.94 91 ILE A CA 1
ATOM 724 C C . ILE A 1 91 ? 1.646 13.353 -10.872 1.00 98.94 91 ILE A C 1
ATOM 726 O O . ILE A 1 91 ? 2.285 14.302 -11.313 1.00 98.94 91 ILE A O 1
ATOM 730 N N . ILE A 1 92 ? 2.094 12.583 -9.884 1.00 98.81 92 ILE A N 1
ATOM 731 C CA . ILE A 1 92 ? 3.368 12.775 -9.192 1.00 98.81 92 ILE A CA 1
ATOM 732 C C . ILE A 1 92 ? 4.300 11.621 -9.544 1.00 98.81 92 ILE A C 1
ATOM 734 O O . ILE A 1 92 ? 4.093 10.483 -9.124 1.00 98.81 92 ILE A O 1
ATOM 738 N N . ASP A 1 93 ? 5.339 11.948 -10.304 1.00 98.06 93 ASP A N 1
ATOM 739 C CA . ASP A 1 93 ? 6.318 11.013 -10.864 1.00 98.06 93 ASP A CA 1
ATOM 740 C C . ASP A 1 93 ? 7.755 11.341 -10.408 1.00 98.06 93 ASP A C 1
ATOM 742 O O . ASP A 1 93 ? 8.752 11.060 -11.065 1.00 98.06 93 ASP A O 1
ATOM 746 N N . THR A 1 94 ? 7.881 12.018 -9.270 1.00 96.38 94 THR A N 1
ATOM 747 C CA . THR A 1 94 ? 9.171 12.429 -8.712 1.00 96.38 94 THR A CA 1
ATOM 748 C C . THR A 1 94 ? 9.060 12.600 -7.204 1.00 96.38 94 THR A C 1
ATOM 750 O O . THR A 1 94 ? 7.968 12.784 -6.660 1.00 96.38 94 THR A O 1
ATOM 753 N N . TYR A 1 95 ? 10.194 12.594 -6.506 1.00 94.75 95 TYR A N 1
ATOM 754 C CA . TYR A 1 95 ? 10.214 12.966 -5.095 1.00 94.75 95 TYR A CA 1
ATOM 755 C C . TYR A 1 95 ? 9.872 14.445 -4.919 1.00 94.75 95 TYR A C 1
ATOM 757 O O . TYR A 1 95 ? 10.376 15.310 -5.639 1.00 94.75 95 TYR A O 1
ATOM 765 N N . LEU A 1 96 ? 9.049 14.722 -3.912 1.00 95.94 96 LEU A N 1
ATOM 766 C CA . LEU A 1 96 ? 8.729 16.073 -3.475 1.00 95.94 96 LEU A CA 1
ATOM 767 C C . LEU A 1 96 ? 9.675 16.518 -2.360 1.00 95.94 96 LEU A C 1
ATOM 769 O O . LEU A 1 96 ? 10.317 15.708 -1.684 1.00 95.94 96 LEU A O 1
ATOM 773 N N . LYS A 1 97 ? 9.714 17.824 -2.104 1.00 93.25 97 LYS A N 1
ATOM 774 C CA . LYS A 1 97 ? 10.376 18.365 -0.919 1.00 93.25 97 LYS A CA 1
ATOM 775 C C . LYS A 1 97 ? 9.506 18.128 0.319 1.00 93.25 97 LYS A C 1
ATOM 777 O O . LYS A 1 97 ? 8.363 18.568 0.363 1.00 93.25 97 LYS A O 1
ATOM 782 N N . ALA A 1 98 ? 10.057 17.471 1.338 1.00 94.44 98 ALA A N 1
ATOM 783 C CA . ALA A 1 98 ? 9.380 17.348 2.627 1.00 94.44 98 ALA A CA 1
ATOM 784 C C . ALA A 1 98 ? 9.228 18.730 3.290 1.00 94.44 98 ALA A C 1
ATOM 786 O O . ALA A 1 98 ? 10.179 19.519 3.297 1.00 94.44 98 ALA A O 1
ATOM 787 N N . PHE A 1 99 ? 8.059 19.011 3.866 1.00 94.19 99 PHE A N 1
ATOM 788 C CA . PHE A 1 99 ? 7.811 20.236 4.636 1.00 94.19 99 PHE A CA 1
ATOM 789 C C . PHE A 1 99 ? 8.020 20.040 6.145 1.00 94.19 99 PHE A C 1
ATOM 791 O O . PHE A 1 99 ? 8.202 21.019 6.864 1.00 94.19 99 PHE A O 1
ATOM 798 N N . ALA A 1 100 ? 8.008 18.792 6.622 1.00 94.12 100 ALA A N 1
ATOM 799 C CA . ALA A 1 100 ? 8.245 18.434 8.019 1.00 94.12 100 ALA A CA 1
ATOM 800 C C . ALA A 1 100 ? 8.914 17.054 8.148 1.00 94.12 100 ALA A C 1
ATOM 802 O O . ALA A 1 100 ? 8.909 16.256 7.203 1.00 94.12 100 ALA A O 1
ATOM 803 N N . GLY A 1 101 ? 9.463 16.779 9.334 1.00 92.69 101 GLY A N 1
ATOM 804 C CA . GLY A 1 101 ? 10.178 15.548 9.667 1.00 92.69 101 GLY A CA 1
ATOM 805 C C . GLY A 1 101 ? 11.584 15.463 9.064 1.00 92.69 101 GLY A C 1
ATOM 806 O O . GLY A 1 101 ? 12.123 16.429 8.521 1.00 92.69 101 GLY A O 1
ATOM 807 N N . GLY A 1 102 ? 12.187 14.279 9.141 1.00 90.38 102 GLY A N 1
ATOM 808 C CA . GLY A 1 102 ? 13.559 14.017 8.718 1.00 90.38 102 GLY A CA 1
ATOM 809 C C . GLY A 1 102 ? 14.472 13.645 9.882 1.00 90.38 102 GLY A C 1
ATOM 810 O O . GLY A 1 102 ? 14.026 13.296 10.972 1.00 90.38 102 GLY A O 1
ATOM 811 N N . ARG A 1 103 ? 15.781 13.663 9.621 1.00 89.25 103 ARG A N 1
ATOM 812 C CA . ARG A 1 103 ? 16.800 13.366 10.631 1.00 89.25 103 ARG A CA 1
ATOM 813 C C . ARG A 1 103 ? 17.172 14.639 11.382 1.00 89.25 103 ARG A C 1
ATOM 815 O O . ARG A 1 103 ? 17.594 15.607 10.752 1.00 89.25 103 ARG A O 1
ATOM 822 N N . SER A 1 104 ? 17.087 14.595 12.701 1.00 87.38 104 SER A N 1
ATOM 823 C CA . SER A 1 104 ? 17.580 15.625 13.614 1.00 87.38 104 SER A CA 1
ATOM 824 C C . SER A 1 104 ? 18.478 14.984 14.673 1.00 87.38 104 SER A C 1
ATOM 826 O O . SER A 1 104 ? 18.477 13.767 14.856 1.00 87.38 104 SER A O 1
ATOM 828 N N . THR A 1 105 ? 19.298 15.788 15.341 1.00 89.75 105 THR A N 1
ATOM 829 C CA . THR A 1 105 ? 20.045 15.345 16.521 1.00 89.75 105 THR A CA 1
ATOM 830 C C . THR A 1 105 ? 19.304 15.850 17.748 1.00 89.75 105 THR A C 1
ATOM 832 O O . THR A 1 105 ? 19.045 17.047 17.849 1.00 89.75 105 THR A O 1
ATOM 835 N N . ASP A 1 106 ? 18.960 14.944 18.657 1.00 84.38 106 ASP A N 1
ATOM 836 C CA . ASP A 1 106 ? 18.434 15.283 19.974 1.00 84.38 106 ASP A CA 1
ATOM 837 C C . ASP A 1 106 ? 19.475 16.143 20.715 1.00 84.38 106 ASP A C 1
ATOM 839 O O . ASP A 1 106 ? 20.606 15.685 20.914 1.00 84.38 106 ASP A O 1
ATOM 843 N N . PRO A 1 107 ? 19.137 17.387 21.094 1.00 86.06 107 PRO A N 1
ATOM 844 C CA . PRO A 1 107 ? 20.081 18.301 21.726 1.00 86.06 107 PRO A CA 1
ATOM 845 C C . PRO A 1 107 ? 20.484 17.878 23.146 1.00 86.06 107 PRO A C 1
ATOM 847 O O . PRO A 1 107 ? 21.549 18.287 23.605 1.00 86.06 107 PRO A O 1
ATOM 850 N N . GLU A 1 108 ? 19.676 17.070 23.838 1.00 87.62 108 GLU A N 1
ATOM 851 C CA . GLU A 1 108 ? 19.955 16.606 25.201 1.00 87.62 108 GLU A CA 1
ATOM 852 C C . GLU A 1 108 ? 20.770 15.313 25.201 1.00 87.62 108 GLU A C 1
ATOM 854 O O . GLU A 1 108 ? 21.727 15.170 25.963 1.00 87.62 108 GLU A O 1
ATOM 859 N N . THR A 1 109 ? 20.409 14.360 24.336 1.00 90.38 109 THR A N 1
ATOM 860 C CA . THR A 1 109 ? 21.048 13.034 24.323 1.00 90.38 109 THR A CA 1
ATOM 861 C C . THR A 1 109 ? 22.139 12.885 23.265 1.00 90.38 109 THR A C 1
ATOM 863 O O . THR A 1 109 ? 22.884 11.901 23.285 1.00 90.38 109 THR A O 1
ATOM 866 N N . GLY A 1 110 ? 22.230 13.819 22.313 1.00 89.62 110 GLY A N 1
ATOM 867 C CA . GLY A 1 110 ? 23.119 13.739 21.151 1.00 89.62 110 GLY A CA 1
ATOM 868 C C . GLY A 1 110 ? 22.745 12.629 20.161 1.00 89.62 110 GLY A C 1
ATOM 869 O O . GLY A 1 110 ? 23.484 12.380 19.206 1.00 89.62 110 GLY A O 1
ATOM 870 N N . LYS A 1 111 ? 21.625 11.925 20.374 1.00 90.25 111 LYS A N 1
ATOM 871 C CA . LYS A 1 111 ? 21.199 10.810 19.523 1.00 90.25 111 LYS A CA 1
ATOM 872 C C . LYS A 1 111 ? 20.530 11.323 18.258 1.00 90.25 111 LYS A C 1
ATOM 874 O O . LYS A 1 111 ? 19.789 12.298 18.272 1.00 90.25 111 LYS A O 1
ATOM 879 N N . MET A 1 112 ? 20.752 10.623 17.152 1.00 88.88 112 MET A N 1
ATOM 880 C CA . MET A 1 112 ? 19.988 10.869 15.933 1.00 88.88 112 MET A CA 1
ATOM 881 C C . MET A 1 112 ? 18.542 10.422 16.138 1.00 88.88 112 MET A C 1
ATOM 883 O O . MET A 1 112 ? 18.288 9.247 16.405 1.00 88.88 112 MET A O 1
ATOM 887 N N . VAL A 1 113 ? 17.609 11.349 15.968 1.00 86.25 113 VAL A N 1
ATOM 888 C CA . VAL A 1 113 ? 16.172 11.092 15.943 1.00 86.25 113 VAL A CA 1
ATOM 889 C C . VAL A 1 113 ? 15.710 11.167 14.495 1.00 86.25 113 VAL A C 1
ATOM 891 O O . VAL A 1 113 ? 16.175 11.992 13.704 1.00 86.25 113 VAL A O 1
ATOM 894 N N . TYR A 1 114 ? 14.823 10.252 14.124 1.00 86.56 114 TYR A N 1
ATOM 895 C CA . TYR A 1 114 ? 14.162 10.282 12.831 1.00 86.56 114 TYR A CA 1
ATOM 896 C C . TYR A 1 114 ? 12.673 10.491 13.044 1.00 86.56 114 TYR A C 1
ATOM 898 O O . TYR A 1 114 ? 11.990 9.635 13.603 1.00 86.56 114 TYR A O 1
ATOM 906 N N . GLU A 1 115 ? 12.179 11.616 12.551 1.00 89.38 115 GLU A N 1
ATOM 907 C CA . GLU A 1 115 ? 10.755 11.863 12.416 1.00 89.38 115 GLU A CA 1
ATOM 908 C C . GLU A 1 115 ? 10.326 11.547 10.989 1.00 89.38 115 GLU A C 1
ATOM 910 O O . GLU A 1 115 ? 11.036 11.838 10.019 1.00 89.38 115 GLU A O 1
ATOM 915 N N . ARG A 1 116 ? 9.141 10.952 10.845 1.00 89.75 116 ARG A N 1
ATOM 916 C CA . ARG A 1 116 ? 8.603 10.616 9.530 1.00 89.75 116 ARG A CA 1
ATOM 917 C C . ARG A 1 116 ? 8.456 11.880 8.688 1.00 89.75 116 ARG A C 1
ATOM 919 O O . ARG A 1 116 ? 7.825 12.844 9.113 1.00 89.75 116 ARG A O 1
ATOM 926 N N . GLN A 1 117 ? 9.011 11.853 7.481 1.00 93.88 117 GLN A N 1
ATOM 927 C CA . GLN A 1 117 ? 8.887 12.973 6.557 1.00 93.88 117 GLN A CA 1
ATOM 928 C C . GLN A 1 117 ? 7.442 13.134 6.074 1.00 93.88 117 GLN A C 1
ATOM 930 O O . GLN A 1 117 ? 6.770 12.152 5.755 1.00 93.88 117 GLN A O 1
ATOM 935 N N . ARG A 1 118 ? 6.981 14.383 6.004 1.00 95.56 118 ARG A N 1
ATOM 936 C CA . ARG A 1 118 ? 5.664 14.764 5.480 1.00 95.56 118 ARG A CA 1
ATOM 937 C C . ARG A 1 118 ? 5.862 15.594 4.208 1.00 95.56 118 ARG A C 1
ATOM 939 O O . ARG A 1 118 ? 6.676 16.518 4.200 1.00 95.56 118 ARG A O 1
ATOM 946 N N . PHE A 1 119 ? 5.134 15.256 3.143 1.00 96.62 119 PHE A N 1
ATOM 947 C CA . PHE A 1 119 ? 5.295 15.863 1.808 1.00 96.62 119 PHE A CA 1
ATOM 948 C C . PHE A 1 119 ? 4.059 16.633 1.334 1.00 96.62 119 PHE A C 1
ATOM 950 O O . PHE A 1 119 ? 4.199 17.626 0.633 1.00 96.62 119 PHE A O 1
ATOM 957 N N . LEU A 1 120 ? 2.867 16.195 1.743 1.00 97.00 120 LEU A N 1
ATOM 958 C CA . LEU A 1 120 ? 1.584 16.852 1.485 1.00 97.00 120 LEU A CA 1
ATOM 959 C C . LEU A 1 120 ? 0.844 16.998 2.815 1.00 97.00 120 LEU A C 1
ATOM 961 O O . LEU A 1 120 ? 0.913 16.081 3.640 1.00 97.00 120 LEU A O 1
ATOM 965 N N . THR A 1 121 ? 0.167 18.124 3.042 1.00 95.62 121 THR A N 1
ATOM 966 C CA . THR A 1 121 ? -0.567 18.346 4.297 1.00 95.62 121 THR A CA 1
ATOM 967 C C . THR A 1 121 ? -1.888 17.578 4.308 1.00 95.62 121 THR A C 1
ATOM 969 O O . THR A 1 121 ? -2.358 17.106 3.273 1.00 95.62 121 THR A O 1
ATOM 972 N N . GLU A 1 122 ? -2.542 17.477 5.462 1.00 93.38 122 GLU A N 1
ATOM 973 C CA . GLU A 1 122 ? -3.874 16.876 5.624 1.00 93.38 122 GLU A CA 1
ATOM 974 C C . GLU A 1 122 ? -4.972 17.656 4.876 1.00 93.38 122 GLU A C 1
ATOM 976 O O . GLU A 1 122 ? -6.063 17.132 4.648 1.00 93.38 122 GLU A O 1
ATOM 981 N N . LYS A 1 123 ? -4.692 18.905 4.473 1.00 94.25 123 LYS A N 1
ATOM 982 C CA . LYS A 1 123 ? -5.606 19.734 3.675 1.00 94.25 123 LYS A CA 1
ATOM 983 C C . LYS A 1 123 ? -5.581 19.374 2.193 1.00 94.25 123 LYS A C 1
ATOM 985 O O . LYS A 1 123 ? -6.543 19.690 1.501 1.00 94.25 123 LYS A O 1
ATOM 990 N N . TYR A 1 124 ? -4.518 18.724 1.718 1.00 97.25 124 TYR A N 1
ATOM 991 C CA . TYR A 1 124 ? -4.404 18.320 0.324 1.00 97.25 124 TYR A CA 1
ATOM 992 C C . TYR A 1 124 ? -5.461 17.274 -0.035 1.00 97.25 124 TYR A C 1
ATOM 994 O O . TYR A 1 124 ? -5.470 16.172 0.530 1.00 97.25 124 TYR A O 1
ATOM 1002 N N . ASP A 1 125 ? -6.315 17.629 -0.992 1.00 96.69 125 ASP A N 1
ATOM 1003 C CA . ASP A 1 125 ? -7.493 16.867 -1.401 1.00 96.69 125 ASP A CA 1
ATOM 1004 C C . ASP A 1 125 ? -7.633 16.716 -2.928 1.00 96.69 125 ASP A C 1
ATOM 1006 O O . ASP A 1 125 ? -8.670 16.267 -3.413 1.00 96.69 125 ASP A O 1
ATOM 1010 N N . ALA A 1 126 ? -6.603 17.054 -3.708 1.00 98.38 126 ALA A N 1
ATOM 1011 C CA . ALA A 1 126 ? -6.624 16.825 -5.152 1.00 98.38 126 ALA A CA 1
ATOM 1012 C C . ALA A 1 126 ? -6.631 15.322 -5.473 1.00 98.38 126 ALA A C 1
ATOM 1014 O O . ALA A 1 126 ? -6.014 14.538 -4.759 1.00 98.38 126 ALA A O 1
ATOM 1015 N N . ALA A 1 127 ? -7.300 14.912 -6.552 1.00 98.81 127 ALA A N 1
ATOM 1016 C CA . ALA A 1 127 ? -7.154 13.553 -7.062 1.00 98.81 127 ALA A CA 1
ATOM 1017 C C . ALA A 1 127 ? -5.722 13.356 -7.578 1.00 98.81 127 ALA A C 1
ATOM 1019 O O . ALA A 1 127 ? -5.243 14.154 -8.388 1.00 98.81 127 ALA A O 1
ATOM 1020 N N . THR A 1 128 ? -5.038 12.309 -7.120 1.00 98.88 128 THR A N 1
ATOM 1021 C CA . THR A 1 128 ? -3.601 12.150 -7.350 1.00 98.88 128 THR A CA 1
ATOM 1022 C C . THR A 1 128 ? -3.245 10.754 -7.818 1.00 98.88 128 THR A C 1
ATOM 1024 O O . THR A 1 128 ? -3.598 9.782 -7.162 1.00 98.88 128 THR A O 1
ATOM 1027 N N . ILE A 1 129 ? -2.469 10.649 -8.895 1.00 98.94 129 ILE A N 1
ATOM 1028 C CA . ILE A 1 129 ? -1.744 9.422 -9.247 1.00 98.94 129 ILE A CA 1
ATOM 1029 C C . ILE A 1 129 ? -0.298 9.580 -8.794 1.00 98.94 129 ILE A C 1
ATOM 1031 O O . ILE A 1 129 ? 0.333 10.587 -9.095 1.00 98.94 129 ILE A O 1
ATOM 1035 N N . MET A 1 130 ? 0.233 8.590 -8.089 1.00 98.75 130 MET A N 1
ATOM 1036 C CA . MET A 1 130 ? 1.637 8.515 -7.700 1.00 98.75 130 MET A CA 1
ATOM 1037 C C . MET A 1 130 ? 2.279 7.335 -8.421 1.00 98.75 130 MET A C 1
ATOM 1039 O O . MET A 1 130 ? 1.740 6.225 -8.394 1.00 98.75 130 MET A O 1
ATOM 1043 N N . ILE A 1 131 ? 3.409 7.584 -9.077 1.00 98.62 131 ILE A N 1
ATOM 1044 C CA . ILE A 1 131 ? 4.108 6.588 -9.890 1.00 98.62 131 ILE A CA 1
ATOM 1045 C C . ILE A 1 131 ? 5.321 6.071 -9.119 1.00 98.62 131 ILE A C 1
ATOM 1047 O O . ILE A 1 131 ? 6.099 6.859 -8.586 1.00 98.62 131 ILE A O 1
ATOM 1051 N N . GLY A 1 132 ? 5.488 4.749 -9.047 1.00 97.19 132 GLY A N 1
ATOM 1052 C CA . GLY A 1 132 ? 6.677 4.104 -8.487 1.00 97.19 132 GLY A CA 1
ATOM 1053 C C . GLY A 1 132 ? 6.976 4.485 -7.030 1.00 97.19 132 GLY A C 1
ATOM 1054 O O . GLY A 1 132 ? 6.064 4.667 -6.218 1.00 97.19 132 GLY A O 1
ATOM 1055 N N . GLU A 1 133 ? 8.268 4.589 -6.691 1.00 95.50 133 GLU A N 1
ATOM 1056 C CA . GLU A 1 133 ? 8.749 4.820 -5.317 1.00 95.50 133 GLU A CA 1
ATOM 1057 C C . GLU A 1 133 ? 8.214 6.090 -4.628 1.00 95.50 133 GLU A C 1
ATOM 1059 O O . GLU A 1 133 ? 7.894 6.001 -3.439 1.00 95.50 133 GLU A O 1
ATOM 1064 N N . PRO A 1 134 ? 8.081 7.257 -5.299 1.00 95.44 134 PRO A N 1
ATOM 1065 C CA . PRO A 1 134 ? 7.479 8.449 -4.697 1.00 95.44 134 PRO A CA 1
ATOM 1066 C C . PRO A 1 134 ? 6.169 8.184 -3.942 1.00 95.44 134 PRO A C 1
ATOM 1068 O O . PRO A 1 134 ? 5.938 8.782 -2.887 1.00 95.44 134 PRO A O 1
ATOM 1071 N N . SER A 1 135 ? 5.365 7.226 -4.421 1.00 97.31 135 SER A N 1
ATOM 1072 C CA . SER A 1 135 ? 4.127 6.783 -3.771 1.00 97.31 135 SER A CA 1
ATOM 1073 C C . SER A 1 135 ? 4.327 6.364 -2.317 1.00 97.31 135 SER A C 1
ATOM 1075 O O . SER A 1 135 ? 3.514 6.718 -1.470 1.00 97.31 135 SER A O 1
ATOM 1077 N N . ALA A 1 136 ? 5.406 5.640 -2.005 1.00 94.88 136 ALA A N 1
ATOM 1078 C CA . ALA A 1 136 ? 5.669 5.162 -0.651 1.00 94.88 136 ALA A CA 1
ATOM 1079 C C . ALA A 1 136 ? 6.016 6.303 0.308 1.00 94.88 136 ALA A C 1
ATOM 1081 O O . ALA A 1 136 ? 5.568 6.309 1.449 1.00 94.88 136 ALA A O 1
ATOM 1082 N N . TYR A 1 137 ? 6.802 7.283 -0.139 1.00 95.00 137 TYR A N 1
ATOM 1083 C CA . TYR A 1 137 ? 7.200 8.408 0.709 1.00 95.00 137 TYR A CA 1
ATOM 1084 C C . TYR A 1 137 ? 6.016 9.321 1.027 1.00 95.00 137 TYR A C 1
ATOM 1086 O O . TYR A 1 137 ? 5.814 9.702 2.182 1.00 95.00 137 TYR A O 1
ATOM 1094 N N . ILE A 1 138 ? 5.212 9.636 0.010 1.00 96.94 138 ILE A N 1
ATOM 1095 C CA . ILE A 1 138 ? 3.987 10.418 0.186 1.00 96.94 138 ILE A CA 1
ATOM 1096 C C . ILE A 1 138 ? 2.983 9.623 1.021 1.00 96.94 138 ILE A C 1
ATOM 1098 O O . ILE A 1 138 ? 2.429 10.162 1.978 1.00 96.94 138 ILE A O 1
ATOM 1102 N N . GLY A 1 139 ? 2.793 8.342 0.700 1.00 96.38 139 GLY A N 1
ATOM 1103 C CA . GLY A 1 139 ? 1.855 7.465 1.382 1.00 96.38 139 GLY A CA 1
ATOM 1104 C C . GLY A 1 139 ? 2.189 7.267 2.853 1.00 96.38 139 GLY A C 1
ATOM 1105 O O . GLY A 1 139 ? 1.338 7.525 3.696 1.00 96.38 139 GLY A O 1
ATOM 1106 N N . GLU A 1 140 ? 3.438 6.967 3.210 1.00 94.06 140 GLU A N 1
ATOM 1107 C CA . GLU A 1 140 ? 3.854 6.891 4.614 1.00 94.06 140 GLU A CA 1
ATOM 1108 C C . GLU A 1 140 ? 3.690 8.237 5.326 1.00 94.06 140 GLU A C 1
ATOM 1110 O O . GLU A 1 140 ? 3.178 8.285 6.450 1.00 94.06 140 GLU A O 1
ATOM 1115 N N . GLY A 1 141 ? 4.078 9.335 4.668 1.00 94.38 141 GLY A N 1
ATOM 1116 C CA . GLY A 1 141 ? 3.897 10.697 5.171 1.00 94.38 141 GLY A CA 1
ATOM 1117 C C . GLY A 1 141 ? 2.430 11.107 5.339 1.00 94.38 141 GLY A C 1
ATOM 1118 O O . GLY A 1 141 ? 2.140 12.037 6.082 1.00 94.38 141 GLY A O 1
ATOM 1119 N N . ARG A 1 142 ? 1.485 10.416 4.704 1.00 94.38 142 ARG A N 1
ATOM 1120 C CA . ARG A 1 142 ? 0.036 10.608 4.871 1.00 94.38 142 ARG A CA 1
ATOM 1121 C C . ARG A 1 142 ? -0.627 9.462 5.641 1.00 94.38 142 ARG A C 1
ATOM 1123 O O . ARG A 1 142 ? -1.836 9.485 5.822 1.00 94.38 142 ARG A O 1
ATOM 1130 N N . GLU A 1 143 ? 0.154 8.493 6.123 1.00 94.06 143 GLU A N 1
ATOM 1131 C CA . GLU A 1 143 ? -0.344 7.264 6.759 1.00 94.06 143 GLU A CA 1
ATOM 1132 C C . GLU A 1 143 ? -1.357 6.516 5.879 1.00 94.06 143 GLU A C 1
ATOM 1134 O O . GLU A 1 143 ? -2.354 5.989 6.360 1.00 94.06 143 GLU A O 1
ATOM 1139 N N . LEU A 1 144 ? -1.117 6.477 4.569 1.00 95.75 144 LEU A N 1
ATOM 1140 C CA . LEU A 1 144 ? -1.928 5.714 3.632 1.00 95.75 144 LEU A CA 1
ATOM 1141 C C . LEU A 1 144 ? -1.597 4.220 3.710 1.00 95.75 144 LEU A C 1
ATOM 1143 O O . LEU A 1 144 ? -0.501 3.829 4.107 1.00 95.75 144 LEU A O 1
ATOM 1147 N N . ASN A 1 145 ? -2.492 3.384 3.179 1.00 95.19 145 ASN A N 1
ATOM 1148 C CA . ASN A 1 145 ? -2.197 1.975 2.923 1.00 95.19 145 ASN A CA 1
ATOM 1149 C C . ASN A 1 145 ? -1.058 1.739 1.910 1.00 95.19 145 ASN A C 1
ATOM 1151 O O . ASN A 1 145 ? -0.538 0.626 1.813 1.00 95.19 145 ASN A O 1
ATOM 1155 N N . ILE A 1 146 ? -0.651 2.795 1.203 1.00 96.00 146 ILE A N 1
ATOM 1156 C CA . ILE A 1 146 ? 0.450 2.846 0.241 1.00 96.00 146 ILE A CA 1
ATOM 1157 C C . ILE A 1 146 ? 1.756 3.114 1.004 1.00 96.00 146 ILE A C 1
ATOM 1159 O O . ILE A 1 146 ? 1.992 4.226 1.470 1.00 96.00 146 ILE A O 1
ATOM 1163 N N . ASP A 1 147 ? 2.603 2.097 1.143 1.00 93.75 147 ASP A N 1
ATOM 1164 C CA . ASP A 1 147 ? 3.866 2.158 1.885 1.00 93.75 147 ASP A CA 1
ATOM 1165 C C . ASP A 1 147 ? 5.046 1.538 1.123 1.00 93.75 147 ASP A C 1
ATOM 1167 O O . ASP A 1 147 ? 4.890 0.976 0.032 1.00 93.75 147 ASP A O 1
ATOM 1171 N N . HIS A 1 148 ? 6.251 1.662 1.692 1.00 93.31 148 HIS A N 1
ATOM 1172 C CA . HIS A 1 148 ? 7.464 1.049 1.155 1.00 93.31 148 HIS A CA 1
ATOM 1173 C C . HIS A 1 148 ? 7.597 -0.405 1.615 1.00 93.31 148 HIS A C 1
ATOM 1175 O O . HIS A 1 148 ? 8.341 -0.705 2.553 1.00 93.31 148 HIS A O 1
ATOM 1181 N N . LEU A 1 149 ? 6.870 -1.322 0.969 1.00 93.56 149 LEU A N 1
ATOM 1182 C CA . LEU A 1 149 ? 7.135 -2.748 1.167 1.00 93.56 149 LEU A CA 1
ATOM 1183 C C . LEU A 1 149 ? 8.422 -3.145 0.446 1.00 93.56 149 LEU A C 1
ATOM 1185 O O . LEU A 1 149 ? 9.298 -3.777 1.047 1.00 93.56 149 LEU A O 1
ATOM 1189 N N . CYS A 1 150 ? 8.530 -2.833 -0.854 1.00 94.25 150 CYS A N 1
ATOM 1190 C CA . CYS A 1 150 ? 9.745 -3.124 -1.610 1.00 94.25 150 CYS A CA 1
ATOM 1191 C C . CYS A 1 150 ? 9.835 -2.472 -2.989 1.00 94.25 150 CYS A C 1
ATOM 1193 O O . CYS A 1 150 ? 8.873 -2.475 -3.754 1.00 94.25 150 CYS A O 1
ATOM 1195 N N . LEU A 1 151 ? 11.059 -2.091 -3.359 1.00 94.06 151 LEU A N 1
ATOM 1196 C CA . LEU A 1 151 ? 11.468 -1.894 -4.747 1.00 94.06 151 LEU A CA 1
ATOM 1197 C C . LEU A 1 151 ? 11.879 -3.226 -5.377 1.00 94.06 151 LEU A C 1
ATOM 1199 O O . LEU A 1 151 ? 13.048 -3.609 -5.344 1.00 94.06 151 LEU A O 1
ATOM 1203 N N . CYS A 1 152 ? 10.905 -3.959 -5.904 1.00 94.00 152 CYS A N 1
ATOM 1204 C CA . CYS A 1 152 ? 11.153 -5.209 -6.630 1.00 94.00 152 CYS A CA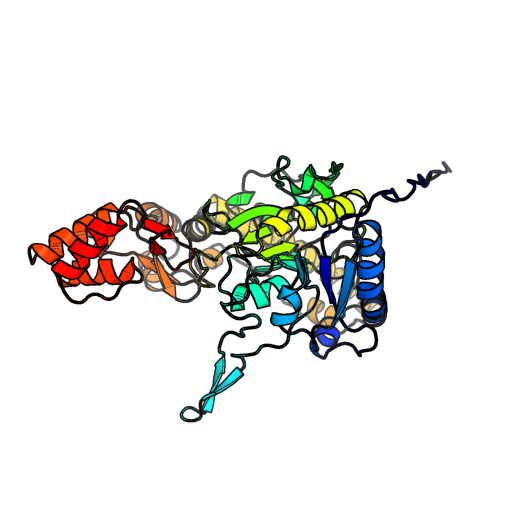 1
ATOM 1205 C C . CYS A 1 152 ? 10.053 -5.539 -7.646 1.00 94.00 152 CYS A C 1
ATOM 1207 O O . CYS A 1 152 ? 9.969 -6.684 -8.086 1.00 94.00 152 CYS A O 1
ATOM 1209 N N . LEU A 1 153 ? 9.186 -4.573 -7.976 1.00 95.75 153 LEU A N 1
ATOM 1210 C CA . LEU A 1 153 ? 8.133 -4.779 -8.965 1.00 95.75 153 LEU A CA 1
ATOM 1211 C C . LEU A 1 153 ? 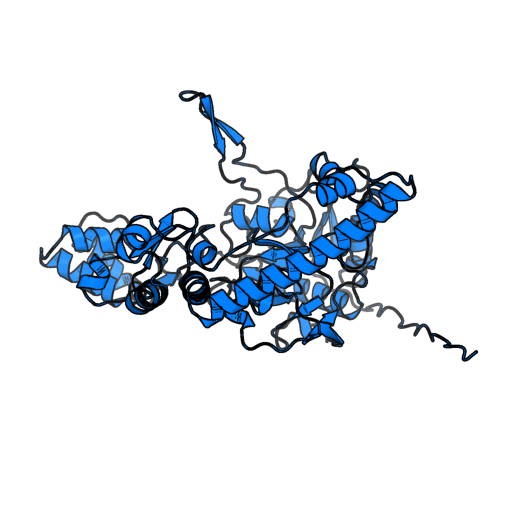8.735 -4.756 -10.370 1.00 95.75 153 LEU A C 1
ATOM 1213 O O . LEU A 1 153 ? 9.433 -3.807 -10.737 1.00 95.75 153 LEU A O 1
ATOM 1217 N N . ASP A 1 154 ? 8.436 -5.799 -11.133 1.00 94.62 154 ASP A N 1
ATOM 1218 C CA . ASP A 1 154 ? 8.938 -6.016 -12.484 1.00 94.62 154 ASP A CA 1
ATOM 1219 C C . ASP A 1 154 ? 7.884 -5.726 -13.575 1.00 94.62 154 ASP A C 1
ATOM 1221 O O . ASP A 1 154 ? 6.900 -5.027 -13.334 1.00 94.62 154 ASP A O 1
ATOM 1225 N N . ALA A 1 155 ? 8.092 -6.210 -14.803 1.00 95.31 155 ALA A N 1
ATOM 1226 C CA . ALA A 1 155 ? 7.316 -5.834 -15.990 1.00 95.31 155 ALA A CA 1
ATOM 1227 C C . ALA A 1 155 ? 5.838 -6.272 -16.021 1.00 95.31 155 ALA A C 1
ATOM 1229 O O . ALA A 1 155 ? 5.078 -5.740 -16.837 1.00 95.31 155 ALA A O 1
ATOM 1230 N N . HIS A 1 156 ? 5.409 -7.210 -15.170 1.00 96.06 156 HIS A N 1
ATOM 1231 C CA . HIS A 1 156 ? 4.093 -7.852 -15.282 1.00 96.06 156 HIS A CA 1
ATOM 1232 C C . HIS A 1 156 ? 3.173 -7.588 -14.096 1.00 96.06 156 HIS A C 1
ATOM 1234 O O . HIS A 1 156 ? 3.592 -7.676 -12.943 1.00 96.06 156 HIS A O 1
ATOM 1240 N N . ALA A 1 157 ? 1.896 -7.357 -14.395 1.00 97.00 157 ALA A N 1
ATOM 1241 C CA . ALA A 1 157 ? 0.794 -7.362 -13.443 1.00 97.00 157 ALA A CA 1
ATOM 1242 C C . ALA A 1 157 ? 0.194 -8.768 -13.299 1.00 97.00 157 ALA A C 1
ATOM 1244 O O . ALA A 1 157 ? 0.135 -9.536 -14.264 1.00 97.00 157 ALA A O 1
ATOM 1245 N N . LEU A 1 158 ? -0.281 -9.088 -12.096 1.00 94.81 158 LEU A N 1
ATOM 1246 C CA . LEU A 1 158 ? -0.947 -10.352 -11.782 1.00 94.81 158 LEU A CA 1
ATOM 1247 C C . LEU A 1 158 ? -2.098 -10.134 -10.792 1.00 94.81 158 LEU A C 1
ATOM 1249 O O . LEU A 1 158 ? -2.122 -9.150 -10.052 1.00 94.81 158 LEU A O 1
ATOM 1253 N N . GLY A 1 159 ? -3.049 -11.072 -10.769 1.00 92.56 159 GLY A N 1
ATOM 1254 C CA . GLY A 1 159 ? -4.176 -11.050 -9.829 1.00 92.56 159 GLY A CA 1
ATOM 1255 C C . GLY A 1 159 ? -5.173 -9.903 -10.047 1.00 92.56 159 GLY A C 1
ATOM 1256 O O . GLY A 1 159 ? -5.918 -9.574 -9.134 1.00 92.56 159 GLY A O 1
ATOM 1257 N N . MET A 1 160 ? -5.187 -9.272 -11.224 1.00 94.75 160 MET A N 1
ATOM 1258 C CA . MET A 1 160 ? -5.994 -8.077 -11.494 1.00 94.75 160 MET A CA 1
ATOM 1259 C C . MET A 1 160 ? -7.493 -8.276 -11.211 1.00 94.75 160 MET A C 1
ATOM 1261 O O . MET A 1 160 ? -8.087 -9.271 -11.625 1.00 94.75 160 MET A O 1
ATOM 1265 N N . LYS A 1 161 ? -8.145 -7.264 -10.624 1.00 96.00 161 LYS A N 1
ATOM 1266 C CA . LYS A 1 161 ? -9.613 -7.130 -10.625 1.00 96.00 161 LYS A CA 1
ATOM 1267 C C . LYS A 1 161 ? -10.096 -6.706 -12.016 1.00 96.00 161 LYS A C 1
ATOM 1269 O O . LYS A 1 161 ? -10.300 -5.525 -12.270 1.00 96.00 161 LYS A O 1
ATOM 1274 N N . GLU A 1 162 ? -10.264 -7.656 -12.928 1.00 95.06 162 GLU A N 1
ATOM 1275 C CA . GLU A 1 162 ? -10.480 -7.413 -14.369 1.00 95.06 162 GLU A CA 1
ATOM 1276 C C . GLU A 1 162 ? -11.699 -6.540 -14.712 1.00 95.06 162 GLU A C 1
ATOM 1278 O O . GLU A 1 162 ? -11.689 -5.827 -15.714 1.00 95.06 162 GLU A O 1
ATOM 1283 N N . GLU A 1 163 ? -12.727 -6.543 -13.863 1.00 96.69 163 GLU A N 1
ATOM 1284 C CA . GLU A 1 163 ? -13.930 -5.710 -14.011 1.00 96.69 163 GLU A CA 1
ATOM 1285 C C . GLU A 1 163 ? -13.720 -4.252 -13.565 1.00 96.69 163 GLU A C 1
ATOM 1287 O O . GLU A 1 163 ? -14.586 -3.396 -13.762 1.00 96.69 163 GLU A O 1
ATOM 1292 N N . HIS A 1 164 ? -12.568 -3.935 -12.966 1.00 98.19 164 HIS A N 1
ATOM 1293 C CA . HIS A 1 164 ? -12.276 -2.597 -12.468 1.00 98.19 164 HIS A CA 1
ATOM 1294 C C . HIS A 1 164 ? -12.303 -1.565 -13.615 1.00 98.19 164 HIS A C 1
ATOM 1296 O O . HIS A 1 164 ? -11.843 -1.861 -14.728 1.00 98.19 164 HIS A O 1
ATOM 1302 N N . PRO A 1 165 ? -12.795 -0.329 -13.381 1.00 98.31 165 PRO A N 1
ATOM 1303 C CA . PRO A 1 165 ? -12.893 0.693 -14.422 1.00 98.31 165 PRO A CA 1
ATOM 1304 C C . PRO A 1 165 ? -11.589 0.958 -15.175 1.00 98.31 165 PRO A C 1
ATOM 1306 O O . PRO A 1 165 ? -11.640 1.173 -16.382 1.00 98.31 165 PRO A O 1
ATOM 1309 N N . ILE A 1 166 ? -10.427 0.856 -14.520 1.00 98.19 166 ILE A N 1
ATOM 1310 C CA . ILE A 1 166 ? -9.135 1.109 -15.184 1.00 98.19 166 ILE A CA 1
ATOM 1311 C C . ILE A 1 166 ? -8.844 0.162 -16.357 1.00 98.19 166 ILE A C 1
ATOM 1313 O O . ILE A 1 166 ? -8.062 0.506 -17.236 1.00 98.19 166 ILE A O 1
ATOM 1317 N N . PHE A 1 167 ? -9.484 -1.007 -16.412 1.00 98.12 167 PHE A N 1
ATOM 1318 C CA . PHE A 1 167 ? -9.320 -1.958 -17.517 1.00 98.12 167 PHE A CA 1
ATOM 1319 C C . PHE A 1 167 ? -10.406 -1.823 -18.590 1.00 98.12 167 PHE A C 1
ATOM 1321 O O . PHE A 1 167 ? -10.334 -2.452 -19.646 1.00 98.12 167 PHE A O 1
ATOM 1328 N N . ASN A 1 168 ? -11.436 -1.013 -18.337 1.00 97.69 168 ASN A N 1
ATOM 1329 C CA . ASN A 1 168 ? -12.669 -1.054 -19.117 1.00 97.69 168 ASN A CA 1
ATOM 1330 C C . ASN A 1 168 ? -13.165 0.313 -19.595 1.00 97.69 168 ASN A C 1
ATOM 1332 O O . ASN A 1 168 ? -13.932 0.349 -20.558 1.00 97.69 168 ASN A O 1
ATOM 1336 N N . LYS A 1 169 ? -12.804 1.418 -18.929 1.00 96.06 169 LYS A N 1
ATOM 1337 C CA . LYS A 1 169 ? -13.375 2.744 -19.193 1.00 96.06 169 LYS A CA 1
ATOM 1338 C C . LYS A 1 169 ? -12.376 3.887 -18.955 1.00 96.06 169 LYS A C 1
ATOM 1340 O O . LYS A 1 169 ? -11.700 3.875 -17.932 1.00 96.06 169 LYS A O 1
ATOM 1345 N N . PRO A 1 170 ? -12.389 4.930 -19.810 1.00 96.62 170 PRO A N 1
ATOM 1346 C CA . PRO A 1 170 ? -13.181 5.038 -21.043 1.00 96.62 170 PRO A CA 1
ATOM 1347 C C . PRO A 1 170 ? -12.680 4.144 -22.187 1.00 96.62 170 PRO A C 1
ATOM 1349 O O . PRO A 1 170 ? -13.447 3.867 -23.107 1.00 96.62 170 PRO A O 1
ATOM 1352 N N . PHE A 1 171 ? -11.442 3.652 -22.122 1.00 96.44 171 PHE A N 1
ATOM 1353 C CA . PHE A 1 171 ? -10.872 2.777 -23.144 1.00 96.44 171 PHE A CA 1
ATOM 1354 C C . PHE A 1 171 ? -10.910 1.321 -22.694 1.00 96.44 171 PHE A C 1
ATOM 1356 O O . PHE A 1 171 ? -10.526 0.996 -21.571 1.00 96.44 171 PHE A O 1
ATOM 1363 N N . LYS A 1 172 ? -11.335 0.415 -23.575 1.00 96.38 172 LYS A N 1
ATOM 1364 C CA . LYS A 1 172 ? -11.202 -1.015 -23.300 1.00 96.38 172 LYS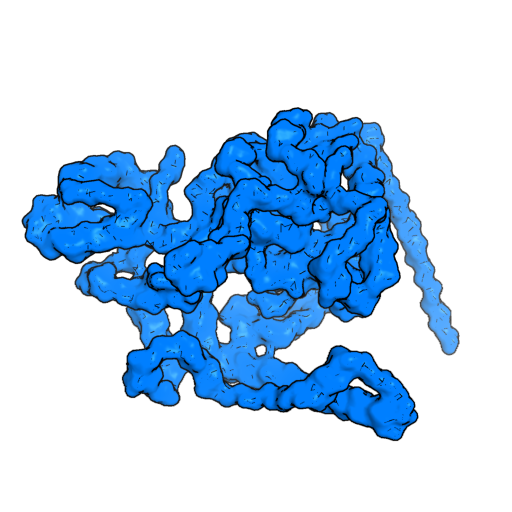 A CA 1
ATOM 1365 C C . LYS A 1 172 ? -9.725 -1.400 -23.388 1.00 96.38 172 LYS A C 1
ATOM 1367 O O . LYS A 1 172 ? -9.099 -1.185 -24.423 1.00 96.38 172 LYS A O 1
ATOM 1372 N N . VAL A 1 173 ? -9.189 -1.974 -22.315 1.00 96.62 173 VAL A N 1
ATOM 1373 C CA . VAL A 1 173 ? -7.817 -2.483 -22.270 1.00 96.62 173 VAL A CA 1
ATOM 1374 C C . VAL A 1 173 ? -7.813 -3.934 -22.734 1.00 96.62 173 VAL A C 1
ATOM 1376 O O . VAL A 1 173 ? -8.560 -4.764 -22.210 1.00 96.62 173 VAL A O 1
ATOM 1379 N N . ASP A 1 174 ? -6.964 -4.238 -23.712 1.00 93.56 174 ASP A N 1
ATOM 1380 C CA . ASP A 1 174 ? -6.660 -5.613 -24.100 1.00 93.56 174 ASP A CA 1
ATOM 1381 C C . ASP A 1 174 ? -5.539 -6.167 -23.210 1.00 93.56 174 ASP A C 1
ATOM 1383 O O . ASP A 1 174 ? -4.358 -5.882 -23.409 1.00 93.56 174 ASP A O 1
ATOM 1387 N N . MET A 1 175 ? -5.921 -6.925 -22.183 1.00 90.25 175 MET A N 1
ATOM 1388 C CA . MET A 1 175 ? -4.992 -7.537 -21.231 1.00 90.25 175 MET A CA 1
ATOM 1389 C C . MET A 1 175 ? -4.463 -8.872 -21.768 1.00 90.25 175 MET A C 1
ATOM 1391 O O . MET A 1 175 ? -4.737 -9.927 -21.191 1.00 90.25 175 MET A O 1
ATOM 1395 N N . SER A 1 176 ? -3.715 -8.833 -22.874 1.00 86.88 176 SER A N 1
ATOM 1396 C CA . SER A 1 176 ? -3.017 -10.013 -23.398 1.00 86.88 176 SER A CA 1
ATOM 1397 C C . SER A 1 176 ? -2.109 -10.607 -22.321 1.00 86.88 176 SER A C 1
ATOM 1399 O O . SER A 1 176 ? -1.276 -9.900 -21.746 1.00 86.88 176 SER A O 1
ATOM 1401 N N . ARG A 1 177 ? -2.266 -11.907 -22.057 1.00 91.69 177 ARG A N 1
ATOM 1402 C CA . ARG A 1 177 ? -1.518 -12.614 -21.012 1.00 91.69 177 ARG A CA 1
ATOM 1403 C C . ARG A 1 177 ? -0.482 -13.539 -21.605 1.00 91.69 177 ARG A C 1
ATOM 1405 O O . ARG A 1 177 ? -0.706 -14.152 -22.645 1.00 91.69 177 ARG A O 1
ATOM 1412 N N . GLU A 1 178 ? 0.610 -13.676 -20.880 1.00 93.56 178 GLU A N 1
ATOM 1413 C CA . GLU A 1 178 ? 1.600 -14.718 -21.098 1.00 93.56 178 GLU A CA 1
ATOM 1414 C C . GLU A 1 178 ? 1.814 -15.499 -19.803 1.00 93.56 178 GLU A C 1
ATOM 1416 O O . GLU A 1 178 ? 1.675 -14.950 -18.708 1.00 93.56 178 GLU A O 1
ATOM 1421 N N . ASP A 1 179 ? 2.099 -16.795 -19.926 1.00 94.19 179 ASP A N 1
ATOM 1422 C CA . ASP A 1 179 ? 2.419 -17.629 -18.773 1.00 94.19 179 ASP A CA 1
ATOM 1423 C C . ASP A 1 179 ? 3.825 -17.284 -18.283 1.00 94.19 179 ASP A C 1
ATOM 1425 O O . ASP A 1 179 ? 4.825 -17.536 -18.960 1.00 94.19 179 ASP A O 1
ATOM 1429 N N . VAL A 1 180 ? 3.898 -16.707 -17.086 1.00 91.75 180 VAL A N 1
ATOM 1430 C CA . VAL A 1 180 ? 5.152 -16.286 -16.461 1.00 91.75 180 VAL A CA 1
ATOM 1431 C C . VAL A 1 180 ? 5.468 -17.223 -15.306 1.00 91.75 180 VAL A C 1
ATOM 1433 O O . VAL A 1 180 ? 4.608 -17.521 -14.472 1.00 91.75 180 VAL A O 1
ATOM 1436 N N . LYS A 1 181 ? 6.718 -17.691 -15.249 1.00 89.44 181 LYS A N 1
ATOM 1437 C CA . LYS A 1 181 ? 7.215 -18.507 -14.138 1.00 89.44 181 LYS A CA 1
ATOM 1438 C C . LYS A 1 181 ? 7.192 -17.695 -12.844 1.00 89.44 181 LYS A C 1
ATOM 1440 O O . LYS A 1 181 ? 7.742 -16.595 -12.791 1.00 89.44 181 LYS A O 1
ATOM 1445 N N . LEU A 1 182 ? 6.607 -18.261 -11.794 1.00 87.25 182 LEU A N 1
ATOM 1446 C CA . LEU A 1 182 ? 6.563 -17.619 -10.489 1.00 87.25 182 LEU A CA 1
ATOM 1447 C C . LEU A 1 182 ? 7.952 -17.519 -9.862 1.00 87.25 182 LEU A C 1
ATOM 1449 O O . LEU A 1 182 ? 8.843 -18.349 -10.074 1.00 87.25 182 LEU A O 1
ATOM 1453 N N . THR A 1 183 ? 8.133 -16.488 -9.046 1.00 77.50 183 THR A N 1
ATOM 1454 C CA . THR A 1 183 ? 9.318 -16.352 -8.208 1.00 77.50 183 THR A CA 1
ATOM 1455 C C . THR A 1 183 ? 9.283 -17.407 -7.097 1.00 77.50 183 THR A C 1
ATOM 1457 O O . THR A 1 183 ? 8.242 -17.671 -6.496 1.00 77.50 183 THR A O 1
ATOM 1460 N N . GLY A 1 184 ? 10.428 -18.037 -6.804 1.00 70.50 184 GLY A N 1
ATOM 1461 C CA . GLY A 1 184 ? 10.478 -19.184 -5.878 1.00 70.50 184 GLY A CA 1
ATOM 1462 C C . GLY A 1 184 ? 10.022 -18.864 -4.447 1.00 70.50 184 GLY A C 1
ATOM 1463 O O . GLY A 1 184 ? 9.575 -19.740 -3.716 1.00 70.50 184 GLY A O 1
ATOM 1464 N N . ASN A 1 185 ? 10.068 -17.594 -4.046 1.00 85.38 185 ASN A N 1
ATOM 1465 C CA . ASN A 1 185 ? 9.602 -17.140 -2.739 1.00 85.38 185 ASN A CA 1
ATOM 1466 C C . ASN A 1 185 ? 8.067 -17.107 -2.608 1.00 85.38 185 ASN A C 1
ATOM 1468 O O . ASN A 1 185 ? 7.590 -16.932 -1.489 1.00 85.38 185 ASN A O 1
ATOM 1472 N N . TYR A 1 186 ? 7.287 -17.231 -3.691 1.00 90.25 186 TYR A N 1
ATOM 1473 C CA . TYR A 1 186 ? 5.819 -17.251 -3.602 1.00 90.25 186 TYR A CA 1
ATOM 1474 C C . TYR A 1 186 ? 5.314 -18.514 -2.903 1.00 90.25 186 TYR A C 1
ATOM 1476 O O . TYR A 1 186 ? 4.500 -18.406 -1.992 1.00 90.25 186 TYR A O 1
ATOM 1484 N N . HIS A 1 187 ? 5.868 -19.683 -3.231 1.00 89.19 187 HIS A N 1
ATOM 1485 C CA . HIS A 1 187 ? 5.502 -20.948 -2.579 1.00 89.19 187 HIS A CA 1
ATOM 1486 C C . HIS A 1 187 ? 5.918 -21.007 -1.103 1.00 89.19 187 HIS A C 1
ATOM 1488 O O . HIS A 1 187 ? 5.333 -21.751 -0.322 1.00 89.19 187 HIS A O 1
ATOM 1494 N N . ALA A 1 188 ? 6.905 -20.200 -0.700 1.00 91.50 188 ALA A N 1
ATOM 1495 C CA . ALA A 1 188 ? 7.303 -20.072 0.700 1.00 91.50 188 ALA A CA 1
ATOM 1496 C C . ALA A 1 188 ? 6.301 -19.256 1.540 1.00 91.50 188 ALA A C 1
ATOM 1498 O O . ALA A 1 188 ? 6.371 -19.295 2.767 1.00 91.50 188 ALA A O 1
ATOM 1499 N N . ARG A 1 189 ? 5.375 -18.522 0.910 1.00 91.50 189 ARG A N 1
ATOM 1500 C CA . ARG A 1 189 ? 4.360 -17.705 1.592 1.00 91.50 189 ARG A CA 1
ATOM 1501 C C . ARG A 1 189 ? 3.042 -18.443 1.713 1.00 91.50 189 ARG A C 1
ATOM 1503 O O . ARG A 1 189 ? 2.676 -19.224 0.836 1.00 91.50 189 ARG A O 1
ATOM 1510 N N . TYR A 1 190 ? 2.286 -18.118 2.755 1.00 93.19 190 TYR A N 1
ATOM 1511 C CA . TYR A 1 190 ? 0.962 -18.678 2.970 1.00 93.19 190 TYR A CA 1
ATOM 1512 C C . TYR A 1 190 ? 0.053 -18.381 1.778 1.00 93.19 190 TYR A C 1
ATOM 1514 O O . TYR A 1 190 ? -0.597 -19.293 1.275 1.00 93.19 190 TYR A O 1
ATOM 1522 N N . SER A 1 191 ? 0.037 -17.140 1.283 1.00 90.19 191 SER A N 1
ATOM 1523 C CA . SER A 1 191 ? -0.788 -16.751 0.128 1.00 90.19 191 SER A CA 1
ATOM 1524 C C . SER A 1 191 ? -0.441 -17.474 -1.181 1.00 90.19 191 SER A C 1
ATOM 1526 O O . SER A 1 191 ? -1.316 -17.621 -2.029 1.00 90.19 191 SER A O 1
ATOM 1528 N N . GLY A 1 192 ? 0.798 -17.951 -1.347 1.00 91.19 192 GLY A N 1
ATOM 1529 C CA . GLY A 1 192 ? 1.268 -18.600 -2.575 1.00 91.19 192 GLY A CA 1
ATOM 1530 C C . GLY A 1 192 ? 1.442 -20.119 -2.496 1.00 91.19 192 GLY A C 1
ATOM 1531 O O . GLY A 1 192 ? 1.885 -20.730 -3.468 1.00 91.19 192 GLY A O 1
ATOM 1532 N N . ARG A 1 193 ? 1.095 -20.741 -1.364 1.00 91.56 193 ARG A N 1
ATOM 1533 C CA . ARG A 1 193 ? 1.336 -22.171 -1.089 1.00 91.56 193 ARG A CA 1
ATOM 1534 C C . ARG A 1 193 ? 0.663 -23.134 -2.079 1.00 91.56 193 ARG A C 1
ATOM 1536 O O . ARG A 1 193 ? 1.197 -24.204 -2.333 1.00 91.56 193 ARG A O 1
ATOM 1543 N N . ASP A 1 194 ? -0.475 -22.732 -2.646 1.00 91.56 194 ASP A N 1
ATOM 1544 C CA . ASP A 1 194 ? -1.302 -23.561 -3.536 1.00 91.56 194 ASP A CA 1
ATOM 1545 C C . ASP A 1 194 ? -1.115 -23.198 -5.027 1.00 91.56 194 ASP A C 1
ATOM 1547 O O . ASP A 1 194 ? -1.862 -23.660 -5.889 1.00 91.56 194 ASP A O 1
ATOM 1551 N N . LEU A 1 195 ? -0.145 -22.334 -5.352 1.00 91.62 195 LEU A N 1
ATOM 1552 C CA . LEU A 1 195 ? 0.118 -21.911 -6.729 1.00 91.62 195 LEU A CA 1
ATOM 1553 C C . LEU A 1 195 ? 0.857 -22.993 -7.531 1.00 91.62 195 LEU A C 1
ATOM 1555 O O . LEU A 1 195 ? 1.650 -23.757 -6.983 1.00 91.62 195 LEU A O 1
ATOM 1559 N N . GLY A 1 196 ? 0.638 -23.013 -8.849 1.00 91.38 196 GLY A N 1
ATOM 1560 C CA . GLY A 1 196 ? 1.469 -2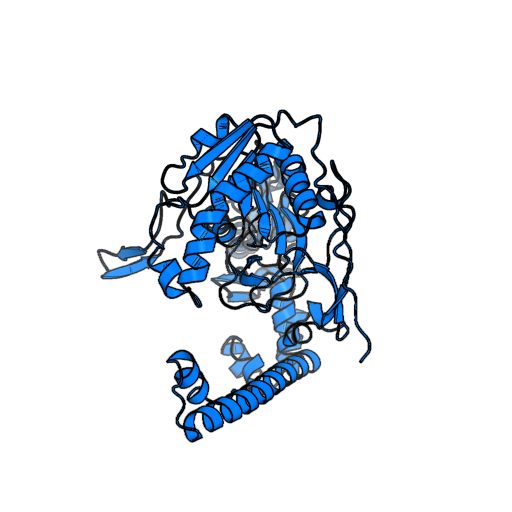3.770 -9.793 1.00 91.38 196 GLY A CA 1
ATOM 1561 C C . GLY A 1 196 ? 2.811 -23.083 -10.075 1.00 91.38 196 GLY A C 1
ATOM 1562 O O . GLY A 1 196 ? 3.082 -22.008 -9.555 1.00 91.38 196 GLY A O 1
ATOM 1563 N N . GLU A 1 197 ? 3.653 -23.669 -10.930 1.00 90.50 197 GLU A N 1
ATOM 1564 C CA . GLU A 1 197 ? 4.980 -23.102 -11.253 1.00 90.50 197 GLU A CA 1
ATOM 1565 C C . GLU A 1 197 ? 4.924 -21.808 -12.085 1.00 90.50 197 GLU A C 1
ATOM 1567 O O . GLU A 1 197 ? 5.879 -21.027 -12.110 1.00 90.50 197 GLU A O 1
ATOM 1572 N N . SER A 1 198 ? 3.818 -21.586 -12.791 1.00 93.75 198 SER A N 1
ATOM 1573 C CA . SER A 1 198 ? 3.563 -20.409 -13.613 1.00 93.75 198 SER A CA 1
ATOM 1574 C C . SER A 1 198 ? 2.122 -19.943 -13.456 1.00 93.75 198 SER A C 1
ATOM 1576 O O . SER A 1 198 ? 1.248 -20.693 -13.013 1.00 93.75 198 SER A O 1
ATOM 1578 N N . MET A 1 199 ? 1.868 -18.693 -13.834 1.00 94.06 199 MET A N 1
ATOM 1579 C CA . MET A 1 199 ? 0.512 -18.162 -13.945 1.00 94.06 199 MET A CA 1
ATOM 1580 C C . MET A 1 199 ? 0.410 -17.171 -15.110 1.00 94.06 199 MET A C 1
ATOM 1582 O O . MET A 1 199 ? 1.416 -16.545 -15.458 1.00 94.06 199 MET A O 1
ATOM 1586 N N . PRO A 1 200 ? -0.790 -16.982 -15.682 1.00 94.62 200 PRO A N 1
ATOM 1587 C CA . PRO A 1 200 ? -1.002 -15.978 -16.711 1.00 94.62 200 PRO A CA 1
ATOM 1588 C C . PRO A 1 200 ? -0.880 -14.575 -16.108 1.00 94.62 200 PRO A C 1
ATOM 1590 O O . PRO A 1 200 ? -1.588 -14.228 -15.159 1.00 94.62 200 PRO A O 1
ATOM 1593 N N . MET A 1 201 ? -0.003 -13.755 -16.682 1.00 95.94 201 MET A N 1
ATOM 1594 C CA . MET A 1 201 ? 0.249 -12.381 -16.248 1.00 95.94 201 MET A CA 1
ATOM 1595 C C . MET A 1 201 ? 0.142 -11.406 -17.416 1.00 95.94 201 MET A C 1
ATOM 1597 O O . MET A 1 201 ? 0.406 -11.759 -18.564 1.00 95.94 201 MET A O 1
ATOM 1601 N N . TRP A 1 202 ? -0.238 -10.164 -17.125 1.00 97.31 202 TRP A N 1
ATOM 1602 C CA . TRP A 1 202 ? -0.352 -9.109 -18.128 1.00 97.31 202 TRP A CA 1
ATOM 1603 C C . TRP A 1 202 ? 0.923 -8.265 -18.166 1.00 97.31 202 TRP A C 1
ATOM 1605 O O . TRP A 1 202 ? 1.355 -7.727 -17.145 1.00 97.31 202 TRP A O 1
ATOM 1615 N N . ARG A 1 203 ? 1.534 -8.136 -19.348 1.00 96.12 203 ARG A N 1
ATOM 1616 C CA . ARG A 1 203 ? 2.753 -7.342 -19.529 1.00 96.12 203 ARG A CA 1
ATOM 1617 C C . ARG A 1 203 ? 2.440 -5.844 -19.593 1.00 96.12 203 ARG A C 1
ATOM 1619 O O . ARG A 1 203 ? 1.825 -5.358 -20.545 1.00 96.12 203 ARG A O 1
ATOM 1626 N N . ILE A 1 204 ? 2.916 -5.110 -18.591 1.00 96.69 204 ILE A N 1
ATOM 1627 C CA . ILE A 1 204 ? 2.745 -3.658 -18.466 1.00 96.69 204 ILE A CA 1
ATOM 1628 C C . ILE A 1 204 ? 3.853 -2.917 -19.207 1.00 96.69 204 ILE A C 1
ATOM 1630 O O . ILE A 1 204 ? 3.592 -1.962 -19.938 1.00 96.69 204 ILE A O 1
ATOM 1634 N N . GLN A 1 205 ? 5.091 -3.368 -19.010 1.00 95.12 205 GLN A N 1
ATOM 1635 C CA . GLN A 1 205 ? 6.298 -2.692 -19.473 1.00 95.12 205 GLN A CA 1
ATOM 1636 C C . GLN A 1 205 ? 6.987 -3.547 -20.545 1.00 95.12 205 GLN A C 1
ATOM 1638 O O . GLN A 1 205 ? 7.015 -4.779 -20.456 1.00 95.12 205 GLN A O 1
ATOM 1643 N N . THR A 1 206 ? 7.534 -2.914 -21.580 1.00 93.75 206 THR A N 1
ATOM 1644 C CA . THR A 1 206 ? 8.267 -3.603 -22.653 1.00 93.75 206 THR A CA 1
ATOM 1645 C C . THR A 1 206 ? 9.567 -4.216 -22.147 1.00 93.75 206 THR A C 1
ATOM 1647 O O . THR A 1 206 ? 10.029 -5.198 -22.716 1.00 93.75 206 THR A O 1
ATOM 1650 N N . GLU A 1 207 ? 10.107 -3.696 -21.048 1.00 92.12 207 GLU A N 1
ATOM 1651 C CA . GLU A 1 207 ? 11.305 -4.181 -20.369 1.00 92.12 207 GLU A CA 1
ATOM 1652 C C . GLU A 1 207 ? 11.066 -4.207 -18.855 1.00 92.12 207 GLU A C 1
ATOM 1654 O O . GLU A 1 207 ? 10.381 -3.340 -18.305 1.00 92.12 207 GLU A O 1
ATOM 1659 N N . GLY A 1 208 ? 11.608 -5.222 -18.188 1.00 89.81 208 GLY A N 1
ATOM 1660 C CA . GLY A 1 208 ? 11.672 -5.324 -16.736 1.00 89.81 208 GLY A CA 1
ATOM 1661 C C . GLY A 1 208 ? 13.044 -4.953 -16.176 1.00 89.81 208 GLY A C 1
ATOM 1662 O O . GLY A 1 208 ? 14.064 -5.062 -16.859 1.00 89.81 208 GLY A O 1
ATOM 1663 N N . TYR A 1 209 ? 13.100 -4.600 -14.890 1.00 87.81 209 TYR A N 1
ATOM 1664 C CA . TYR A 1 209 ? 14.382 -4.382 -14.199 1.00 87.81 209 TYR A CA 1
ATOM 1665 C C . TYR A 1 209 ? 15.189 -5.681 -14.047 1.00 87.81 209 TYR A C 1
ATOM 1667 O O . TYR A 1 209 ? 16.388 -5.641 -13.759 1.00 87.81 209 TYR A O 1
ATOM 1675 N N . ARG A 1 210 ? 14.531 -6.837 -14.225 1.00 86.12 210 ARG A N 1
ATOM 1676 C CA . ARG A 1 210 ? 15.173 -8.156 -14.272 1.00 86.12 210 ARG A CA 1
ATOM 1677 C C . ARG A 1 210 ? 15.607 -8.568 -15.677 1.00 86.12 210 ARG A C 1
ATOM 1679 O O . ARG A 1 210 ? 16.492 -9.414 -15.783 1.00 86.12 210 ARG A O 1
ATOM 1686 N N . ASP A 1 211 ? 15.011 -7.981 -16.714 1.00 82.88 211 ASP A N 1
ATOM 1687 C CA . ASP A 1 211 ? 15.348 -8.264 -18.112 1.00 82.88 211 ASP A CA 1
ATOM 1688 C C . ASP A 1 211 ? 16.632 -7.532 -18.512 1.00 82.88 211 ASP A C 1
ATOM 1690 O O . ASP A 1 211 ? 17.542 -8.119 -19.096 1.00 82.88 211 ASP A O 1
ATOM 1694 N N . GLU A 1 212 ? 16.713 -6.245 -18.164 1.00 72.62 212 GLU A N 1
ATOM 1695 C CA . GLU A 1 212 ? 17.702 -5.324 -18.710 1.00 72.62 212 GLU A CA 1
ATOM 1696 C C . GLU A 1 212 ? 18.388 -4.490 -17.619 1.00 72.62 212 GLU A C 1
ATOM 1698 O O . GLU A 1 212 ? 17.769 -3.982 -16.679 1.00 72.62 212 GLU A O 1
ATOM 1703 N N . LYS A 1 213 ? 19.709 -4.306 -17.743 1.00 73.69 213 LYS A N 1
ATOM 1704 C CA . LYS A 1 213 ? 20.480 -3.536 -16.755 1.00 73.69 213 LYS A CA 1
ATOM 1705 C C . LYS A 1 213 ? 20.117 -2.054 -16.821 1.00 73.69 213 LYS A C 1
ATOM 1707 O O . LYS A 1 213 ? 20.147 -1.444 -17.886 1.00 73.69 213 LYS A O 1
ATOM 1712 N N . GLY A 1 214 ? 19.849 -1.467 -15.656 1.00 78.31 214 GLY A N 1
ATOM 1713 C CA . GLY A 1 214 ? 19.601 -0.032 -15.518 1.00 78.31 214 GLY A CA 1
ATOM 1714 C C . GLY A 1 214 ? 18.166 0.408 -15.814 1.00 78.31 214 GLY A C 1
ATOM 1715 O O . GLY A 1 214 ? 17.916 1.610 -15.803 1.00 78.31 214 GLY A O 1
ATOM 1716 N N . PHE A 1 215 ? 17.228 -0.521 -16.045 1.00 89.25 215 PHE A N 1
ATOM 1717 C CA . PHE A 1 215 ? 15.807 -0.179 -16.132 1.00 89.25 215 PHE A CA 1
ATOM 1718 C C . PHE A 1 215 ? 15.238 0.181 -14.739 1.00 89.25 215 PHE A C 1
ATOM 1720 O O . PHE A 1 215 ? 15.630 -0.445 -13.746 1.00 89.25 215 PHE A O 1
ATOM 1727 N N . PRO A 1 216 ? 14.332 1.173 -14.619 1.00 89.75 216 PRO A N 1
ATOM 1728 C CA . PRO A 1 216 ? 13.752 1.567 -13.338 1.00 89.75 216 PRO A CA 1
ATOM 1729 C C . PRO A 1 216 ? 12.992 0.424 -12.655 1.00 89.75 216 PRO A C 1
ATOM 1731 O O . PRO A 1 216 ? 12.123 -0.211 -13.250 1.00 89.75 216 PRO A O 1
ATOM 1734 N N . VAL A 1 217 ? 13.286 0.194 -11.375 1.00 92.69 217 VAL A N 1
ATOM 1735 C CA . VAL A 1 217 ? 12.561 -0.778 -10.547 1.00 92.69 217 VAL A CA 1
ATOM 1736 C C . VAL A 1 217 ? 11.250 -0.176 -10.037 1.00 92.69 217 VAL A C 1
ATOM 1738 O O . VAL A 1 217 ? 11.224 0.956 -9.549 1.00 92.69 217 VAL A O 1
ATOM 1741 N N . GLY A 1 218 ? 10.154 -0.929 -10.137 1.00 96.06 218 GLY A N 1
ATOM 1742 C CA . GLY A 1 218 ? 8.862 -0.507 -9.607 1.00 96.06 218 GLY A CA 1
ATOM 1743 C C . GLY A 1 218 ? 8.719 -0.750 -8.101 1.00 96.06 218 GLY A C 1
ATOM 1744 O O . GLY A 1 218 ? 9.463 -1.522 -7.483 1.00 96.06 218 GLY A O 1
ATOM 1745 N N . LEU A 1 219 ? 7.698 -0.127 -7.522 1.00 97.38 219 LEU A N 1
ATOM 1746 C CA . LEU A 1 219 ? 7.330 -0.261 -6.116 1.00 97.38 219 LEU A CA 1
ATOM 1747 C C . LEU A 1 219 ? 6.135 -1.210 -5.967 1.00 97.38 219 LEU A C 1
ATOM 1749 O O . LEU A 1 219 ? 5.159 -1.090 -6.699 1.00 97.38 219 LEU A O 1
ATOM 1753 N N . VAL A 1 220 ? 6.190 -2.093 -4.970 1.00 96.88 220 VAL A N 1
ATOM 1754 C CA . VAL A 1 220 ? 4.986 -2.684 -4.372 1.00 96.88 220 VAL A CA 1
ATOM 1755 C C . VAL A 1 220 ? 4.787 -2.149 -2.955 1.00 96.88 220 VAL A C 1
ATOM 1757 O O . VAL A 1 220 ? 5.760 -1.979 -2.212 1.00 96.88 220 VAL A O 1
ATOM 1760 N N . SER A 1 221 ? 3.529 -1.930 -2.577 1.00 95.69 221 SER A N 1
ATOM 1761 C CA . SER A 1 221 ? 3.094 -1.659 -1.200 1.00 95.69 221 SER A CA 1
ATOM 1762 C C . SER A 1 221 ? 2.564 -2.920 -0.516 1.00 95.69 221 SER A C 1
ATOM 1764 O O . SER A 1 221 ? 2.256 -3.923 -1.162 1.00 95.69 221 SER A O 1
ATOM 1766 N N . SER A 1 222 ? 2.483 -2.893 0.814 1.00 91.94 222 SER A N 1
ATOM 1767 C CA . SER A 1 222 ? 2.092 -4.066 1.599 1.00 91.94 222 SER A CA 1
ATOM 1768 C C . SER A 1 222 ? 0.633 -4.441 1.368 1.00 91.94 222 SER A C 1
ATOM 1770 O O . SER A 1 222 ? -0.254 -3.598 1.460 1.00 91.94 222 SER A O 1
ATOM 1772 N N . GLU A 1 223 ? 0.403 -5.733 1.147 1.00 86.12 223 GLU A N 1
ATOM 1773 C CA . GLU A 1 223 ? -0.912 -6.335 0.900 1.00 86.12 223 GLU A CA 1
ATOM 1774 C C . GLU A 1 223 ? -1.840 -6.327 2.117 1.00 86.12 223 GLU A C 1
ATOM 1776 O O . GLU A 1 223 ? -3.061 -6.232 1.993 1.00 86.12 223 GLU A O 1
ATOM 1781 N N . PHE A 1 224 ? -1.266 -6.426 3.317 1.00 85.69 224 PHE A N 1
ATOM 1782 C CA . PHE A 1 224 ? -2.049 -6.663 4.519 1.00 85.69 224 PHE A CA 1
ATOM 1783 C C . PHE A 1 224 ? -2.780 -5.403 4.985 1.00 85.69 224 PHE A C 1
ATOM 1785 O O . PHE A 1 224 ? -2.149 -4.423 5.388 1.00 85.69 224 PHE A O 1
ATOM 1792 N N . GLY A 1 225 ? -4.113 -5.463 4.954 1.00 80.00 225 GLY A N 1
ATOM 1793 C CA . GLY A 1 225 ? -4.990 -4.350 5.319 1.00 80.00 225 GLY A CA 1
ATOM 1794 C C . GLY A 1 225 ? -5.108 -3.269 4.243 1.00 80.00 225 GLY A C 1
ATOM 1795 O O . GLY A 1 225 ? -5.558 -2.173 4.560 1.00 80.00 225 GLY A O 1
ATOM 1796 N N . PHE A 1 226 ? -4.689 -3.546 2.998 1.00 91.50 226 PHE A N 1
ATOM 1797 C CA . PHE A 1 226 ? -4.799 -2.570 1.912 1.00 91.50 226 PHE A CA 1
ATOM 1798 C C . PHE A 1 226 ? -6.247 -2.382 1.453 1.00 91.50 226 PHE A C 1
ATOM 1800 O O . PHE A 1 226 ? -6.712 -1.250 1.361 1.00 91.50 226 PHE A O 1
ATOM 1807 N N . ASP A 1 227 ? -6.947 -3.469 1.129 1.00 91.06 227 ASP A N 1
ATOM 1808 C CA . ASP A 1 227 ? -8.367 -3.417 0.775 1.00 91.06 227 ASP A CA 1
ATOM 1809 C C . ASP A 1 227 ? -9.193 -3.384 2.062 1.00 91.06 227 ASP A C 1
ATOM 1811 O O . ASP A 1 227 ? -9.031 -4.259 2.917 1.00 91.06 227 ASP A O 1
ATOM 1815 N N . ASN A 1 228 ? -10.012 -2.349 2.234 1.00 90.44 228 ASN A N 1
ATOM 1816 C CA . ASN A 1 228 ? -10.765 -2.139 3.471 1.00 90.44 228 ASN A CA 1
ATOM 1817 C C . ASN A 1 228 ? -12.255 -1.858 3.249 1.00 90.44 228 ASN A C 1
ATOM 1819 O O . ASN A 1 228 ? -12.961 -1.651 4.228 1.00 90.44 228 ASN A O 1
ATOM 1823 N N . GLU A 1 229 ? -12.722 -1.825 1.995 1.00 88.25 229 GLU A N 1
ATOM 1824 C CA . GLU A 1 229 ? -14.115 -1.530 1.610 1.00 88.25 229 GLU A CA 1
ATOM 1825 C C . GLU A 1 229 ? -14.665 -0.161 2.080 1.00 88.25 229 GLU A C 1
ATOM 1827 O O . GLU A 1 229 ? -15.842 0.138 1.874 1.00 88.25 229 GLU A O 1
ATOM 1832 N N . ILE A 1 230 ? -13.834 0.694 2.685 1.00 93.88 230 ILE A N 1
ATOM 1833 C CA . ILE A 1 230 ? -14.207 2.023 3.184 1.00 93.88 230 ILE A CA 1
ATOM 1834 C C . ILE A 1 230 ? -13.706 3.098 2.224 1.00 93.88 230 ILE A C 1
ATOM 1836 O O . ILE A 1 230 ? -14.484 3.811 1.594 1.00 93.88 230 ILE A O 1
ATOM 1840 N N . ASP A 1 231 ? -12.389 3.228 2.119 1.00 95.88 231 ASP A N 1
ATOM 1841 C CA . ASP A 1 231 ? -11.726 4.284 1.361 1.00 95.88 231 ASP A CA 1
ATOM 1842 C C . ASP A 1 231 ? -10.483 3.797 0.620 1.00 95.88 231 ASP A C 1
ATOM 1844 O O . ASP A 1 231 ? -9.917 4.566 -0.161 1.00 95.88 231 ASP A O 1
ATOM 1848 N N . SER A 1 232 ? -10.092 2.538 0.802 1.00 96.50 232 SER A N 1
ATOM 1849 C CA . SER A 1 232 ? -8.936 1.920 0.172 1.00 96.50 232 SER A CA 1
ATOM 1850 C C . SER A 1 232 ? -9.331 0.642 -0.554 1.00 96.50 232 SER A C 1
ATOM 1852 O O . SER A 1 232 ? -10.077 -0.176 -0.022 1.00 96.50 232 SER A O 1
ATOM 1854 N N . GLU A 1 233 ? -8.808 0.464 -1.762 1.00 96.38 233 GLU A N 1
ATOM 1855 C CA . GLU A 1 233 ? -9.075 -0.706 -2.591 1.00 96.38 233 GLU A CA 1
ATOM 1856 C C . GLU A 1 233 ? -7.811 -1.198 -3.290 1.00 96.38 233 GLU A C 1
ATOM 1858 O O . GLU A 1 233 ? -7.044 -0.438 -3.893 1.00 96.38 233 GLU A O 1
ATOM 1863 N N . TRP A 1 234 ? -7.608 -2.508 -3.224 1.00 97.25 234 TRP A N 1
ATOM 1864 C CA . TRP A 1 234 ? -6.571 -3.201 -3.972 1.00 97.25 234 TRP A CA 1
ATOM 1865 C C . TRP A 1 234 ? -7.081 -3.523 -5.380 1.00 97.25 234 TRP A C 1
ATOM 1867 O O . TRP A 1 234 ? -8.220 -3.972 -5.522 1.00 97.25 234 TRP A O 1
ATOM 1877 N N . ILE A 1 235 ? -6.265 -3.313 -6.419 1.00 97.94 235 ILE A N 1
ATOM 1878 C CA . ILE A 1 235 ? -6.672 -3.538 -7.819 1.00 97.94 235 ILE A CA 1
ATOM 1879 C C . ILE A 1 235 ? -5.829 -4.624 -8.492 1.00 97.94 235 ILE A C 1
ATOM 1881 O O . ILE A 1 235 ? -6.370 -5.438 -9.241 1.00 97.94 235 ILE A O 1
ATOM 1885 N N . SER A 1 236 ? -4.515 -4.623 -8.265 1.00 97.56 236 SER A N 1
ATOM 1886 C CA . SER A 1 236 ? -3.594 -5.590 -8.864 1.00 97.56 236 SER A CA 1
ATOM 1887 C C . SER A 1 236 ? -2.326 -5.745 -8.036 1.00 97.56 236 SER A C 1
ATOM 1889 O O . SER A 1 236 ? -1.827 -4.778 -7.448 1.00 97.56 236 SER A O 1
ATOM 1891 N N . SER A 1 237 ? -1.735 -6.934 -8.110 1.00 96.50 237 SER A N 1
ATOM 1892 C CA . SER A 1 237 ? -0.326 -7.151 -7.796 1.00 96.50 237 SER A CA 1
ATOM 1893 C C . SER A 1 237 ? 0.520 -7.117 -9.071 1.00 96.50 237 SER A C 1
ATOM 1895 O O . SER A 1 237 ? 0.045 -6.763 -10.154 1.00 96.50 237 SER A O 1
ATOM 1897 N N . GLY A 1 238 ? 1.790 -7.468 -8.946 1.00 95.00 238 GLY A N 1
ATOM 1898 C CA . GLY A 1 238 ? 2.681 -7.709 -10.060 1.00 95.00 238 GLY A CA 1
ATOM 1899 C C . GLY A 1 238 ? 3.884 -8.535 -9.636 1.00 95.00 238 GLY A C 1
ATOM 1900 O O . GLY A 1 238 ? 4.095 -8.807 -8.450 1.00 95.00 238 GLY A O 1
ATOM 1901 N N . THR A 1 239 ? 4.663 -8.952 -10.627 1.00 93.88 239 THR A N 1
ATOM 1902 C CA . THR A 1 239 ? 5.833 -9.807 -10.422 1.00 93.88 239 THR A CA 1
ATOM 1903 C C . THR A 1 239 ? 6.811 -9.125 -9.478 1.00 93.88 239 THR A C 1
ATOM 1905 O O . THR A 1 239 ? 7.371 -8.080 -9.799 1.00 93.88 239 THR A O 1
ATOM 1908 N N . CYS A 1 240 ? 6.997 -9.706 -8.295 1.00 93.06 240 CYS A N 1
ATOM 1909 C CA . CYS A 1 240 ? 7.828 -9.148 -7.234 1.00 93.06 240 CYS A CA 1
ATOM 1910 C C . CYS A 1 240 ? 8.293 -10.239 -6.257 1.00 93.06 240 CYS A C 1
ATOM 1912 O O . CYS A 1 240 ? 7.891 -11.397 -6.354 1.00 93.06 240 CYS A O 1
ATOM 1914 N N . ASP A 1 241 ? 9.105 -9.878 -5.261 1.00 88.50 241 ASP A N 1
ATOM 1915 C CA . ASP A 1 241 ? 9.615 -10.821 -4.249 1.00 88.50 241 ASP A CA 1
ATOM 1916 C C . ASP A 1 241 ? 8.794 -10.814 -2.942 1.00 88.50 241 ASP A C 1
ATOM 1918 O O . ASP A 1 241 ? 9.246 -11.284 -1.886 1.00 88.50 241 ASP A O 1
ATOM 1922 N N . LYS A 1 242 ? 7.581 -10.251 -2.975 1.00 89.00 242 LYS A N 1
ATOM 1923 C CA . LYS A 1 242 ? 6.767 -10.019 -1.771 1.00 89.00 242 LYS A CA 1
ATOM 1924 C C . LYS A 1 242 ? 5.459 -10.799 -1.692 1.00 89.00 242 LYS A C 1
ATOM 1926 O O . LYS A 1 242 ? 4.917 -10.905 -0.604 1.00 89.00 242 LYS A O 1
ATOM 1931 N N . GLY A 1 243 ? 5.062 -11.473 -2.761 1.00 88.69 243 GLY A N 1
ATOM 1932 C CA . GLY A 1 243 ? 3.882 -12.337 -2.788 1.00 88.69 243 GLY A CA 1
ATOM 1933 C C . GLY A 1 243 ? 2.884 -11.872 -3.837 1.00 88.69 243 GLY A C 1
ATOM 1934 O O . GLY A 1 243 ? 3.019 -10.780 -4.385 1.00 88.69 243 GLY A O 1
ATOM 1935 N N . ILE A 1 244 ? 1.888 -12.712 -4.111 1.00 91.38 244 ILE A N 1
ATOM 1936 C CA . ILE A 1 244 ? 0.882 -12.462 -5.154 1.00 91.38 244 ILE A CA 1
ATOM 1937 C C . ILE A 1 244 ? -0.145 -11.384 -4.794 1.00 91.38 244 ILE A C 1
ATOM 1939 O O . ILE A 1 244 ? -0.918 -10.965 -5.649 1.00 91.38 244 ILE A O 1
ATOM 1943 N N . ASN A 1 245 ? -0.177 -10.950 -3.534 1.00 92.19 245 ASN A N 1
ATOM 1944 C CA . ASN A 1 245 ? -1.136 -9.956 -3.062 1.00 92.19 245 ASN A CA 1
ATOM 1945 C C . ASN A 1 245 ? -0.492 -8.581 -2.862 1.00 92.19 245 ASN A C 1
ATOM 1947 O O . ASN A 1 245 ? -1.203 -7.606 -2.630 1.00 92.19 245 ASN A O 1
ATOM 1951 N N . SER A 1 246 ? 0.836 -8.466 -2.968 1.00 94.50 246 SER A N 1
ATOM 1952 C CA . SER A 1 246 ? 1.551 -7.204 -2.764 1.00 94.50 246 SER A CA 1
ATOM 1953 C C . SER A 1 246 ? 1.072 -6.163 -3.772 1.00 94.50 246 SER A C 1
ATOM 1955 O O . SER A 1 246 ? 1.007 -6.442 -4.966 1.00 94.50 246 SER A O 1
ATOM 1957 N N . THR A 1 247 ? 0.692 -4.979 -3.306 1.00 97.19 247 THR A N 1
ATOM 1958 C CA . THR A 1 247 ? -0.064 -4.018 -4.112 1.00 97.19 247 THR A CA 1
ATOM 1959 C C . THR A 1 247 ? 0.839 -3.325 -5.122 1.00 97.19 247 THR A C 1
ATOM 1961 O O . THR A 1 247 ? 1.694 -2.532 -4.734 1.00 97.19 247 THR A O 1
ATOM 1964 N N . ALA A 1 248 ? 0.623 -3.588 -6.410 1.00 98.12 248 ALA A N 1
ATOM 1965 C CA . ALA A 1 248 ? 1.242 -2.848 -7.511 1.00 98.12 248 ALA A CA 1
ATOM 1966 C C . ALA A 1 248 ? 0.315 -1.740 -8.030 1.00 98.12 248 ALA A C 1
ATOM 1968 O O . ALA A 1 248 ? 0.778 -0.691 -8.463 1.00 98.12 248 ALA A O 1
ATOM 1969 N N . ILE A 1 249 ? -1.002 -1.966 -7.987 1.00 98.62 249 ILE A N 1
ATOM 1970 C CA . ILE A 1 249 ? -2.017 -0.967 -8.326 1.00 98.62 249 ILE A CA 1
ATOM 1971 C C . ILE A 1 249 ? -3.088 -0.977 -7.238 1.00 98.62 249 ILE A C 1
ATOM 1973 O O . ILE A 1 249 ? -3.654 -2.026 -6.919 1.00 98.62 249 ILE A O 1
ATOM 1977 N N . GLY A 1 250 ? -3.386 0.193 -6.683 1.00 98.31 250 GLY A N 1
ATOM 1978 C CA . GLY A 1 250 ? -4.426 0.361 -5.671 1.00 98.31 250 GLY A CA 1
ATOM 1979 C C . GLY A 1 250 ? -4.729 1.829 -5.407 1.00 98.31 250 GLY A C 1
ATOM 1980 O O . GLY A 1 250 ? -3.958 2.706 -5.794 1.00 98.31 250 GLY A O 1
ATOM 1981 N N . ARG A 1 251 ? -5.843 2.113 -4.739 1.00 98.25 251 ARG A N 1
ATOM 1982 C CA . ARG A 1 251 ? -6.250 3.474 -4.363 1.00 98.25 251 ARG A CA 1
ATOM 1983 C C . ARG A 1 251 ? -6.465 3.546 -2.857 1.00 98.25 251 ARG A C 1
ATOM 1985 O O . ARG A 1 251 ? -6.985 2.601 -2.283 1.00 98.25 251 ARG A O 1
ATOM 1992 N N . HIS A 1 252 ? -6.119 4.672 -2.242 1.00 98.06 252 HIS A N 1
ATOM 1993 C CA . HIS A 1 252 ? -6.549 5.043 -0.898 1.00 98.06 252 HIS A CA 1
ATOM 1994 C C . HIS A 1 252 ? -6.989 6.513 -0.884 1.00 98.06 252 HIS A C 1
ATOM 1996 O O . HIS A 1 252 ? -6.204 7.409 -1.192 1.00 98.06 252 HIS A O 1
ATOM 2002 N N . ALA A 1 253 ? -8.255 6.761 -0.547 1.00 97.56 253 ALA A N 1
ATOM 2003 C CA . ALA A 1 253 ? -8.915 8.060 -0.652 1.00 97.56 253 ALA A CA 1
ATOM 2004 C C . ALA A 1 253 ? -8.714 8.696 -2.045 1.00 97.56 253 ALA A C 1
ATOM 2006 O O . ALA A 1 253 ? -9.007 8.067 -3.064 1.00 97.56 253 ALA A O 1
ATOM 2007 N N . ASN A 1 254 ? -8.207 9.925 -2.098 1.00 98.38 254 ASN A N 1
ATOM 2008 C CA . ASN A 1 254 ? -7.890 10.666 -3.316 1.00 98.38 254 ASN A CA 1
ATOM 2009 C C . ASN A 1 254 ? -6.536 10.282 -3.952 1.00 98.38 254 ASN A C 1
ATOM 2011 O O . ASN A 1 254 ? -6.136 10.911 -4.927 1.00 98.38 254 ASN A O 1
ATOM 2015 N N . PHE A 1 255 ? -5.834 9.265 -3.438 1.00 98.75 255 PHE A N 1
ATOM 2016 C CA . PHE A 1 255 ? -4.525 8.834 -3.931 1.00 98.75 255 PHE A CA 1
ATOM 2017 C C . PHE A 1 255 ? -4.599 7.487 -4.643 1.00 98.75 255 PHE A C 1
ATOM 2019 O O . PHE A 1 255 ? -5.084 6.501 -4.094 1.00 98.75 255 PHE A O 1
ATOM 2026 N N . PHE A 1 256 ? -4.042 7.423 -5.843 1.00 98.81 256 PHE A N 1
ATOM 2027 C CA . PHE A 1 256 ? -3.907 6.225 -6.654 1.00 98.81 256 PHE A CA 1
ATOM 2028 C C . PHE A 1 256 ? -2.429 5.856 -6.775 1.00 98.81 256 PHE A C 1
ATOM 2030 O O . PHE A 1 256 ? -1.610 6.662 -7.214 1.00 98.81 256 PHE A O 1
ATOM 2037 N N . HIS A 1 257 ? -2.081 4.637 -6.391 1.00 98.75 257 HIS A N 1
ATOM 2038 C CA . HIS A 1 257 ? -0.751 4.072 -6.545 1.00 98.75 257 HIS A CA 1
ATOM 2039 C C . HIS A 1 257 ? -0.648 3.330 -7.880 1.00 98.75 257 HIS A C 1
ATOM 2041 O O . HIS A 1 257 ? -1.358 2.350 -8.108 1.00 98.75 257 HIS A O 1
ATOM 2047 N N . TRP A 1 258 ? 0.262 3.787 -8.738 1.00 98.81 258 TRP A N 1
ATOM 2048 C CA . TRP A 1 258 ? 0.718 3.076 -9.927 1.00 98.81 258 TRP A CA 1
ATOM 2049 C C . TRP A 1 258 ? 2.173 2.647 -9.709 1.00 98.81 258 TRP A C 1
ATOM 2051 O O . TRP A 1 258 ? 3.106 3.425 -9.890 1.00 98.81 258 TRP A O 1
ATOM 2061 N N . GLY A 1 259 ? 2.389 1.413 -9.263 1.00 98.38 259 GLY A N 1
ATOM 2062 C CA . GLY A 1 259 ? 3.700 0.933 -8.824 1.00 98.38 259 GLY A CA 1
ATOM 2063 C C . GLY A 1 259 ? 4.725 0.726 -9.937 1.00 98.38 259 GLY A C 1
ATOM 2064 O O . GLY A 1 259 ? 5.928 0.777 -9.670 1.00 98.38 259 GLY A O 1
ATOM 2065 N N . PHE A 1 260 ? 4.280 0.509 -11.179 1.00 98.19 260 PHE A N 1
ATOM 2066 C CA . PHE A 1 260 ? 5.168 0.303 -12.328 1.00 98.19 260 PHE A CA 1
ATOM 2067 C C . PHE A 1 260 ? 5.931 1.588 -12.673 1.00 98.19 260 PHE A C 1
ATOM 2069 O O . PHE A 1 260 ? 5.358 2.676 -12.663 1.00 98.19 260 PHE A O 1
ATOM 2076 N N . ALA A 1 261 ? 7.225 1.466 -12.977 1.00 93.94 261 ALA A N 1
ATOM 2077 C CA . ALA A 1 261 ? 8.138 2.608 -13.062 1.00 93.94 261 ALA A CA 1
ATOM 2078 C C . ALA A 1 261 ? 8.462 3.071 -14.493 1.00 93.94 261 ALA A C 1
ATOM 2080 O O . ALA A 1 261 ? 9.149 4.076 -14.656 1.00 93.94 261 ALA A O 1
ATOM 2081 N N . ALA A 1 262 ? 7.985 2.393 -15.534 1.00 95.50 262 ALA A N 1
ATOM 2082 C CA . ALA A 1 262 ? 8.231 2.756 -16.927 1.00 95.50 262 ALA A CA 1
ATOM 2083 C C . ALA A 1 262 ? 7.690 4.151 -17.266 1.00 95.50 262 ALA A C 1
ATOM 2085 O O . ALA A 1 262 ? 6.626 4.559 -16.799 1.00 95.50 262 ALA A O 1
ATOM 2086 N N . ALA A 1 263 ? 8.435 4.864 -18.111 1.00 96.56 263 ALA A N 1
ATOM 2087 C CA . ALA A 1 263 ? 7.902 5.997 -18.862 1.00 96.56 263 ALA A CA 1
ATOM 2088 C C . ALA A 1 263 ? 7.007 5.479 -20.011 1.00 96.56 263 ALA A C 1
ATOM 2090 O O . ALA A 1 263 ? 7.145 4.307 -20.384 1.00 96.56 263 ALA A O 1
ATOM 2091 N N . PRO A 1 264 ? 6.109 6.302 -20.583 1.00 97.88 264 PRO A N 1
ATOM 2092 C CA . PRO A 1 264 ? 5.225 5.894 -21.672 1.00 97.88 264 PRO A CA 1
ATOM 2093 C C . PRO A 1 264 ? 5.916 5.185 -22.839 1.00 97.88 264 PRO A C 1
ATOM 2095 O O . PRO A 1 264 ? 5.360 4.215 -23.345 1.00 97.88 264 PRO A O 1
ATOM 2098 N N . GLU A 1 265 ? 7.121 5.587 -23.235 1.00 96.06 265 GLU A N 1
ATOM 2099 C CA . GLU A 1 265 ? 7.928 4.935 -24.274 1.00 96.06 265 GLU A CA 1
ATOM 2100 C C . GLU A 1 265 ? 8.079 3.423 -24.041 1.00 96.06 265 GLU A C 1
ATOM 2102 O O . GLU A 1 265 ? 8.034 2.643 -24.992 1.00 96.06 265 GLU A O 1
ATOM 2107 N N . TYR A 1 266 ? 8.170 3.007 -22.776 1.00 96.31 266 TYR A N 1
ATOM 2108 C CA . TYR A 1 266 ? 8.363 1.618 -22.361 1.00 96.31 266 TYR A CA 1
ATOM 2109 C C . TYR A 1 266 ? 7.082 0.957 -21.835 1.00 96.31 266 TYR A C 1
ATOM 2111 O O . TYR A 1 266 ? 7.132 -0.164 -21.331 1.00 96.31 266 TYR A O 1
ATOM 2119 N N . LEU A 1 267 ? 5.925 1.618 -21.916 1.00 97.31 267 LEU A N 1
ATOM 2120 C CA . LEU A 1 267 ? 4.635 0.991 -21.624 1.00 97.31 267 LEU A CA 1
ATOM 2121 C C . LEU A 1 267 ? 4.101 0.283 -22.870 1.00 97.31 267 LEU A C 1
ATOM 2123 O O . LEU A 1 267 ? 4.163 0.814 -23.981 1.00 97.31 267 LEU A O 1
ATOM 2127 N N . THR A 1 268 ? 3.498 -0.894 -22.687 1.00 97.06 268 THR A N 1
ATOM 2128 C CA . THR A 1 268 ? 2.703 -1.503 -23.761 1.00 97.06 268 THR A CA 1
ATOM 2129 C C . THR A 1 268 ? 1.509 -0.605 -24.100 1.00 97.06 268 THR A C 1
ATOM 2131 O O . THR A 1 268 ? 1.019 0.142 -23.252 1.00 97.06 268 THR A O 1
ATOM 2134 N N . GLU A 1 269 ? 0.983 -0.685 -25.325 1.00 96.06 269 GLU A N 1
ATOM 2135 C CA . GLU A 1 269 ? -0.180 0.130 -25.721 1.00 96.06 269 GLU A CA 1
ATOM 2136 C C . GLU A 1 269 ? -1.395 -0.113 -24.809 1.00 96.06 269 GLU A C 1
ATOM 2138 O O . GLU A 1 269 ? -2.079 0.825 -24.403 1.00 96.06 269 GLU A O 1
ATOM 2143 N N . SER A 1 270 ? -1.617 -1.364 -24.392 1.00 96.88 270 SER A N 1
ATOM 2144 C CA . SER A 1 270 ? -2.659 -1.700 -23.415 1.00 96.88 270 SER A CA 1
ATOM 2145 C C . SER A 1 270 ? -2.427 -1.031 -22.052 1.00 96.88 270 SER A C 1
ATOM 2147 O O . SER A 1 270 ? -3.365 -0.513 -21.445 1.00 96.88 270 SER A O 1
ATOM 2149 N N . ALA A 1 271 ? -1.177 -0.977 -21.581 1.00 98.06 271 ALA A N 1
ATOM 2150 C CA . ALA A 1 271 ? -0.829 -0.350 -20.312 1.00 98.06 271 ALA A CA 1
ATOM 2151 C C . ALA A 1 271 ? -0.953 1.174 -20.363 1.00 98.06 271 ALA A C 1
ATOM 2153 O O . ALA A 1 271 ? -1.416 1.773 -19.393 1.00 98.06 271 ALA A O 1
ATOM 2154 N N . LYS A 1 272 ? -0.628 1.797 -21.504 1.00 98.50 272 LYS A N 1
ATOM 2155 C CA . LYS A 1 272 ? -0.906 3.217 -21.756 1.00 98.50 272 LYS A CA 1
ATOM 2156 C C . LYS A 1 272 ? -2.396 3.514 -21.593 1.00 98.50 272 LYS A C 1
ATOM 2158 O O . LYS A 1 272 ? -2.756 4.420 -20.846 1.00 98.50 272 LYS A O 1
ATOM 2163 N N . LEU A 1 273 ? -3.271 2.721 -22.218 1.00 98.31 273 LEU A N 1
ATOM 2164 C CA . LEU A 1 273 ? -4.722 2.896 -22.079 1.00 98.31 273 LEU A CA 1
ATOM 2165 C C . LEU A 1 273 ? -5.190 2.719 -20.630 1.00 98.31 273 LEU A C 1
ATOM 2167 O O . LEU A 1 273 ? -5.987 3.521 -20.150 1.00 98.31 273 LEU A O 1
ATOM 2171 N N . ALA A 1 274 ? -4.666 1.725 -19.911 1.00 98.62 274 ALA A N 1
ATOM 2172 C CA . ALA A 1 274 ? -4.997 1.523 -18.502 1.00 98.62 274 ALA A CA 1
ATOM 2173 C C . ALA A 1 274 ? -4.533 2.684 -17.609 1.00 98.62 274 ALA A C 1
ATOM 2175 O O . ALA A 1 274 ? -5.262 3.092 -16.704 1.00 98.62 274 ALA A O 1
ATOM 2176 N N . PHE A 1 275 ? -3.353 3.251 -17.878 1.00 98.81 275 PHE A N 1
ATOM 2177 C CA . PHE A 1 275 ? -2.860 4.433 -17.175 1.00 98.81 275 PHE A CA 1
ATOM 2178 C C . PHE A 1 275 ? -3.767 5.644 -17.426 1.00 98.81 275 PHE A C 1
ATOM 2180 O O . PHE A 1 275 ? -4.156 6.337 -16.488 1.00 98.81 275 PHE A O 1
ATOM 2187 N N . ILE A 1 276 ? -4.179 5.872 -18.677 1.00 98.69 276 ILE A N 1
ATOM 2188 C CA . ILE A 1 276 ? -5.135 6.937 -19.000 1.00 98.69 276 ILE A CA 1
ATOM 2189 C C . ILE A 1 276 ? -6.477 6.688 -18.308 1.00 98.69 276 ILE A C 1
ATOM 2191 O O . ILE A 1 276 ? -7.025 7.602 -17.695 1.00 98.69 276 ILE A O 1
ATOM 2195 N N . ASN A 1 277 ? -6.989 5.459 -18.324 1.00 98.81 277 ASN A N 1
ATOM 2196 C CA . ASN A 1 277 ? -8.199 5.107 -17.588 1.00 98.81 277 ASN A CA 1
ATOM 2197 C C . ASN A 1 277 ? -8.061 5.365 -16.079 1.00 98.81 277 ASN A C 1
ATOM 2199 O O . ASN A 1 277 ? -9.030 5.796 -15.458 1.00 98.81 277 ASN A O 1
ATOM 2203 N N . ALA A 1 278 ? -6.877 5.166 -15.488 1.00 98.88 278 ALA A N 1
ATOM 2204 C CA . ALA A 1 278 ? -6.611 5.514 -14.092 1.00 98.88 278 ALA A CA 1
ATOM 2205 C C . ALA A 1 278 ? -6.775 7.021 -13.825 1.00 98.88 278 ALA A C 1
ATOM 2207 O O . ALA A 1 278 ? -7.327 7.386 -12.788 1.00 98.88 278 ALA A O 1
ATOM 2208 N N . VAL A 1 279 ? -6.397 7.890 -14.775 1.00 98.88 279 VAL A N 1
ATOM 2209 C CA . VAL A 1 279 ? -6.637 9.347 -14.694 1.00 98.88 279 VAL A CA 1
ATOM 2210 C C . VAL A 1 279 ? -8.135 9.653 -14.647 1.00 98.88 279 VAL A C 1
ATOM 2212 O O . VAL A 1 279 ? -8.585 10.374 -13.759 1.00 98.88 279 VAL A O 1
ATOM 2215 N N . TYR A 1 280 ? -8.932 9.066 -15.546 1.00 98.75 280 TYR A N 1
ATOM 2216 C CA . TYR A 1 280 ? -10.393 9.237 -15.522 1.00 98.75 280 TYR A CA 1
ATOM 2217 C C . TYR A 1 280 ? -11.028 8.661 -14.257 1.00 98.75 280 TYR A C 1
ATOM 2219 O O . TYR A 1 280 ? -11.978 9.232 -13.729 1.00 98.75 280 TYR A O 1
ATOM 2227 N N . TYR A 1 281 ? -10.517 7.529 -13.785 1.00 98.81 281 TYR A N 1
ATOM 2228 C CA . TYR A 1 281 ? -11.030 6.838 -12.613 1.00 98.81 281 TYR A CA 1
ATOM 2229 C C . TYR A 1 281 ? -10.776 7.619 -11.319 1.00 98.81 281 TYR A C 1
ATOM 2231 O O . TYR A 1 281 ? -11.675 7.685 -10.485 1.00 98.81 281 TYR A O 1
ATOM 2239 N N . ILE A 1 282 ? -9.595 8.225 -11.144 1.00 98.81 282 ILE A N 1
ATOM 2240 C CA . ILE A 1 282 ? -9.267 8.962 -9.916 1.00 98.81 282 ILE A CA 1
ATOM 2241 C C . ILE A 1 282 ? -9.868 10.373 -9.896 1.00 98.81 282 ILE A C 1
ATOM 2243 O O . ILE A 1 282 ? -10.129 10.889 -8.815 1.00 98.81 282 ILE A O 1
ATOM 2247 N N . ALA A 1 283 ? -10.134 10.999 -11.051 1.00 98.75 283 ALA A N 1
ATOM 2248 C CA . ALA A 1 283 ? -10.627 12.382 -11.121 1.00 98.75 283 ALA A CA 1
ATOM 2249 C C . ALA A 1 283 ? -11.864 12.674 -10.232 1.00 98.75 283 ALA A C 1
ATOM 2251 O O . ALA A 1 283 ? -11.848 13.676 -9.513 1.00 98.75 283 ALA A O 1
ATOM 2252 N N . PRO A 1 284 ? -12.903 11.810 -10.173 1.00 98.44 284 PRO A N 1
ATOM 2253 C CA . PRO A 1 284 ? -14.057 12.009 -9.290 1.00 98.44 284 PRO A CA 1
ATOM 2254 C C . PRO A 1 284 ? -13.736 11.944 -7.790 1.00 98.44 284 PRO A C 1
ATOM 2256 O O . PRO A 1 284 ? -14.562 12.353 -6.980 1.00 98.44 284 PRO A O 1
ATOM 2259 N N . PHE A 1 285 ? -12.560 11.437 -7.405 1.00 98.38 285 PHE A N 1
ATOM 2260 C CA . PHE A 1 285 ? -12.119 11.360 -6.011 1.00 98.38 285 PHE A CA 1
ATOM 2261 C C . PHE A 1 285 ? -11.448 12.650 -5.523 1.00 98.38 285 PHE A C 1
ATOM 2263 O O . PHE A 1 285 ? -10.990 12.703 -4.381 1.00 98.38 285 PHE A O 1
ATOM 2270 N N . LYS A 1 286 ? -11.399 13.715 -6.333 1.00 98.06 286 LYS A N 1
ATOM 2271 C CA . LYS A 1 286 ? -11.010 15.042 -5.842 1.00 98.06 286 LYS A CA 1
ATOM 2272 C C . LYS A 1 286 ? -11.949 15.454 -4.700 1.00 98.06 286 LYS A C 1
ATOM 2274 O O . LYS A 1 286 ? -13.167 15.444 -4.848 1.00 98.06 286 LYS A O 1
ATOM 2279 N N . GLY A 1 287 ? -11.381 15.796 -3.548 1.00 96.62 287 GLY A N 1
ATOM 2280 C CA . GLY A 1 287 ? -12.105 16.093 -2.312 1.00 96.62 287 GLY A CA 1
ATOM 2281 C C . GLY A 1 287 ? -12.349 14.884 -1.400 1.00 96.62 287 GLY A C 1
ATOM 2282 O O . GLY A 1 287 ? -12.749 15.084 -0.248 1.00 96.62 287 GLY A O 1
ATOM 2283 N N . ALA A 1 288 ? -12.101 13.650 -1.864 1.00 96.38 288 ALA A N 1
ATOM 2284 C CA . ALA A 1 288 ? -12.289 12.446 -1.056 1.00 96.38 288 ALA A CA 1
ATOM 2285 C C . ALA A 1 288 ? -11.387 12.487 0.183 1.00 96.38 288 ALA A C 1
ATOM 2287 O O . ALA A 1 288 ? -10.193 12.776 0.100 1.00 96.38 288 ALA A O 1
ATOM 2288 N N . LYS A 1 289 ? -11.973 12.218 1.352 1.00 94.31 289 LYS A N 1
ATOM 2289 C CA . LYS A 1 289 ? -11.254 12.237 2.625 1.00 94.31 289 LYS A CA 1
ATOM 2290 C C . LYS A 1 289 ? -10.701 10.858 2.941 1.00 94.31 289 LYS A C 1
ATOM 2292 O O . LYS A 1 289 ? -11.363 9.852 2.719 1.00 94.31 289 LYS A O 1
ATOM 2297 N N . GLN A 1 290 ? -9.498 10.858 3.494 1.00 94.88 290 GLN A N 1
ATOM 2298 C CA . GLN A 1 290 ? -8.923 9.703 4.159 1.00 94.88 290 GLN A CA 1
ATOM 2299 C C . GLN A 1 290 ? -9.673 9.475 5.476 1.00 94.88 290 GLN A C 1
ATOM 2301 O O . GLN A 1 290 ? -9.721 10.362 6.330 1.00 94.88 290 GLN A O 1
ATOM 2306 N N . ILE A 1 291 ? -10.295 8.309 5.595 1.00 94.06 291 ILE A N 1
ATOM 2307 C CA . ILE A 1 291 ? -11.071 7.841 6.745 1.00 94.06 291 ILE A CA 1
ATOM 2308 C C . ILE A 1 291 ? -10.218 6.883 7.578 1.00 94.06 291 ILE A C 1
ATOM 2310 O O . ILE A 1 291 ? -10.221 6.975 8.808 1.00 94.06 291 ILE A O 1
ATOM 2314 N N . THR A 1 292 ? -9.481 5.986 6.918 1.00 94.00 292 THR A N 1
ATOM 2315 C CA . THR A 1 292 ? -8.583 5.030 7.574 1.00 94.00 292 THR A CA 1
ATOM 2316 C C . THR A 1 292 ? -7.125 5.475 7.485 1.00 94.00 292 THR A C 1
ATOM 2318 O O . THR A 1 292 ? -6.728 6.243 6.606 1.00 94.00 292 THR A O 1
ATOM 2321 N N . SER A 1 293 ? -6.303 5.004 8.417 1.00 92.38 293 SER A N 1
ATOM 2322 C CA . SER A 1 293 ? -4.856 5.203 8.383 1.00 92.38 293 SER A CA 1
ATOM 2323 C C . SER A 1 293 ? -4.125 3.878 8.543 1.00 92.38 293 SER A C 1
ATOM 2325 O O . SER A 1 293 ? -4.639 2.917 9.114 1.00 92.38 293 SER A O 1
ATOM 2327 N N . LYS A 1 294 ? -2.877 3.852 8.078 1.00 91.56 294 LYS A N 1
ATOM 2328 C CA . LYS A 1 294 ? -1.952 2.745 8.281 1.00 91.56 294 LYS A CA 1
ATOM 2329 C C . LYS A 1 294 ? -0.797 3.142 9.181 1.00 91.56 294 LYS A C 1
ATOM 2331 O O . LYS A 1 294 ? 0.071 3.948 8.827 1.00 91.56 294 LYS A O 1
ATOM 2336 N N . VAL A 1 295 ? -0.728 2.487 10.330 1.00 89.25 295 VAL A N 1
ATOM 2337 C CA . VAL A 1 295 ? 0.450 2.496 11.187 1.00 89.25 295 VAL A CA 1
ATOM 2338 C C . VAL A 1 295 ? 1.461 1.510 10.599 1.00 89.25 295 VAL A C 1
ATOM 2340 O O . VAL A 1 295 ? 1.284 0.293 10.609 1.00 89.25 295 VAL A O 1
ATOM 2343 N N . LYS A 1 296 ? 2.537 2.048 10.015 1.00 85.88 296 LYS A N 1
ATOM 2344 C CA . LYS A 1 296 ? 3.602 1.234 9.417 1.00 85.88 296 LYS A CA 1
ATOM 2345 C C . LYS A 1 296 ? 4.180 0.259 10.447 1.00 85.88 296 LYS A C 1
ATOM 2347 O O . LYS A 1 296 ? 4.532 0.665 11.553 1.00 85.88 296 LYS A O 1
ATOM 2352 N N . GLY A 1 297 ? 4.332 -1.000 10.044 1.00 86.50 297 GLY A N 1
ATOM 2353 C CA . GLY A 1 297 ? 4.844 -2.070 10.900 1.00 86.50 297 GLY A CA 1
ATOM 2354 C C . GLY A 1 297 ? 3.793 -2.706 11.807 1.00 86.50 297 GLY A C 1
ATOM 2355 O O . GLY A 1 297 ? 4.145 -3.577 12.594 1.00 86.50 297 GLY A O 1
ATOM 2356 N N . THR A 1 298 ? 2.516 -2.326 11.715 1.00 91.25 298 THR A N 1
ATOM 2357 C CA . THR A 1 298 ? 1.463 -3.051 12.427 1.00 91.25 298 THR A CA 1
ATOM 2358 C C . THR A 1 298 ? 1.334 -4.478 11.902 1.00 91.25 298 THR A C 1
ATOM 2360 O O . THR A 1 298 ? 1.121 -4.717 10.714 1.00 91.25 298 THR A O 1
ATOM 2363 N N . MET A 1 299 ? 1.435 -5.430 12.824 1.00 92.06 299 MET A N 1
ATOM 2364 C CA . MET A 1 299 ? 1.206 -6.847 12.576 1.00 92.06 299 MET A CA 1
ATOM 2365 C C . MET A 1 299 ? -0.292 -7.134 12.484 1.00 92.06 299 MET A C 1
ATOM 2367 O O . MET A 1 299 ? -0.975 -7.312 13.491 1.00 92.06 299 MET A O 1
ATOM 2371 N N . THR A 1 300 ? -0.822 -7.147 11.269 1.00 93.38 300 THR A N 1
ATOM 2372 C CA . THR A 1 300 ? -2.201 -7.567 10.979 1.00 93.38 300 THR A CA 1
ATOM 2373 C C . THR A 1 300 ? -2.372 -9.072 11.196 1.00 93.38 300 THR A C 1
ATOM 2375 O O . THR A 1 300 ? -1.394 -9.827 11.187 1.00 93.38 300 THR A O 1
ATOM 2378 N N . ARG A 1 301 ? -3.613 -9.550 11.314 1.00 93.69 301 ARG A N 1
ATOM 2379 C CA . ARG A 1 301 ? -3.900 -10.992 11.405 1.00 93.69 301 ARG A CA 1
ATOM 2380 C C . ARG A 1 301 ? -3.436 -11.751 10.171 1.00 93.69 301 ARG A C 1
ATOM 2382 O O . ARG A 1 301 ? -2.994 -12.891 10.273 1.00 93.69 301 ARG A O 1
ATOM 2389 N N . ALA A 1 302 ? -3.502 -11.118 9.004 1.00 92.19 302 ALA A N 1
ATOM 2390 C CA . ALA A 1 302 ? -2.994 -11.707 7.774 1.00 92.19 302 ALA A CA 1
ATOM 2391 C C . ALA A 1 302 ? -1.463 -11.885 7.816 1.00 92.19 302 ALA A C 1
ATOM 2393 O O . ALA A 1 302 ? -0.964 -12.933 7.413 1.00 92.19 302 ALA A O 1
ATOM 2394 N N . LEU A 1 303 ? -0.721 -10.930 8.389 1.00 91.81 303 LEU A N 1
ATOM 2395 C CA . LEU A 1 303 ? 0.724 -11.073 8.590 1.00 91.81 303 LEU A CA 1
ATOM 2396 C C . LEU A 1 303 ? 1.061 -12.095 9.693 1.00 91.81 303 LEU A C 1
ATOM 2398 O O . LEU A 1 303 ? 1.997 -12.877 9.540 1.00 91.81 303 LEU A O 1
ATOM 2402 N N . LEU A 1 304 ? 0.273 -12.155 10.770 1.00 94.75 304 LEU A N 1
ATOM 2403 C CA . LEU A 1 304 ? 0.385 -13.201 11.798 1.00 94.75 304 LEU A CA 1
ATOM 2404 C C . LEU A 1 304 ? 0.115 -14.599 11.216 1.00 94.75 304 LEU A C 1
ATOM 2406 O O . LEU A 1 304 ? 0.750 -15.573 11.613 1.00 94.75 304 LEU A O 1
ATOM 2410 N N . ARG A 1 305 ? -0.776 -14.715 10.222 1.00 94.88 305 ARG A N 1
ATOM 2411 C CA . ARG A 1 305 ? -1.005 -15.973 9.497 1.00 94.88 305 ARG A CA 1
ATOM 2412 C C . ARG A 1 305 ? 0.217 -16.406 8.686 1.00 94.88 305 ARG A C 1
ATOM 2414 O O . ARG A 1 305 ? 0.508 -17.597 8.639 1.00 94.88 305 ARG A O 1
ATOM 2421 N N . GLU A 1 306 ? 0.954 -15.468 8.094 1.00 93.50 306 GLU A N 1
ATOM 2422 C CA . GLU A 1 306 ? 2.236 -15.759 7.432 1.00 93.50 306 GLU A CA 1
ATOM 2423 C C . GLU A 1 306 ? 3.299 -16.242 8.439 1.00 93.50 306 GLU A C 1
ATOM 2425 O O . GLU A 1 306 ? 4.069 -17.158 8.136 1.00 93.50 306 GLU A O 1
ATOM 2430 N N . GLN A 1 307 ? 3.323 -15.692 9.660 1.00 93.75 307 GLN A N 1
ATOM 2431 C CA . GLN A 1 307 ? 4.200 -16.187 10.732 1.00 93.75 307 GLN A CA 1
ATOM 2432 C C . GLN A 1 307 ? 3.811 -17.597 11.183 1.00 93.75 307 GLN A C 1
ATOM 2434 O O . GLN A 1 307 ? 4.671 -18.479 11.215 1.00 93.75 307 GLN A O 1
ATOM 2439 N N . GLN A 1 308 ? 2.519 -17.844 11.423 1.00 96.38 308 GLN A N 1
ATOM 2440 C CA . GLN A 1 308 ? 2.003 -19.183 11.712 1.00 96.38 308 GLN A CA 1
ATOM 2441 C C . GLN A 1 308 ? 2.402 -20.181 10.615 1.00 96.38 308 GLN A C 1
ATOM 2443 O O . GLN A 1 308 ? 2.878 -21.276 10.907 1.00 96.38 308 GLN A O 1
ATOM 2448 N N . TRP A 1 309 ? 2.227 -19.807 9.346 1.00 96.12 309 TRP A N 1
ATOM 2449 C CA . TRP A 1 309 ? 2.620 -20.643 8.217 1.00 96.12 309 TRP A CA 1
ATOM 2450 C C . TRP A 1 309 ? 4.114 -20.959 8.248 1.00 96.12 309 TRP A C 1
ATOM 2452 O O . TRP A 1 309 ? 4.493 -22.121 8.133 1.00 96.12 309 TRP A O 1
ATOM 2462 N N . THR A 1 310 ? 4.955 -19.952 8.481 1.00 95.25 310 THR A N 1
ATOM 2463 C CA . THR A 1 310 ? 6.417 -20.103 8.526 1.00 95.25 310 THR A CA 1
ATOM 2464 C C . THR A 1 310 ? 6.874 -21.128 9.573 1.00 95.25 310 THR A C 1
ATOM 2466 O O . THR A 1 310 ? 7.855 -21.833 9.333 1.00 95.25 310 THR A O 1
ATOM 2469 N N . VAL A 1 311 ? 6.174 -21.244 10.709 1.00 96.12 311 VAL A N 1
ATOM 2470 C CA . VAL A 1 311 ? 6.504 -22.225 11.763 1.00 96.12 311 VAL A CA 1
ATOM 2471 C C . VAL A 1 311 ? 5.865 -23.604 11.550 1.00 96.12 311 VAL A C 1
ATOM 2473 O O . VAL A 1 311 ? 6.369 -24.588 12.097 1.00 96.12 311 VAL A O 1
ATOM 2476 N N . SER A 1 312 ? 4.819 -23.715 10.725 1.00 96.81 312 SER A N 1
ATOM 2477 C CA . SER A 1 312 ? 4.197 -25.003 10.378 1.00 96.81 312 SER A CA 1
ATOM 2478 C C . SER A 1 312 ? 5.176 -25.959 9.678 1.00 96.81 312 SER A C 1
ATOM 2480 O O . SER A 1 312 ? 6.186 -25.541 9.099 1.00 96.81 312 SER A O 1
ATOM 2482 N N . ASP A 1 313 ? 4.880 -27.261 9.685 1.00 96.12 313 ASP A N 1
ATOM 2483 C CA . ASP A 1 313 ? 5.691 -28.257 8.964 1.00 96.12 313 ASP A CA 1
ATOM 2484 C C . ASP A 1 313 ? 5.798 -27.936 7.467 1.00 96.12 313 ASP A C 1
ATOM 2486 O O . ASP A 1 313 ? 6.890 -27.951 6.899 1.00 96.12 313 ASP A O 1
ATOM 2490 N N . GLN A 1 314 ? 4.677 -27.590 6.833 1.00 95.31 314 GLN A N 1
ATOM 2491 C CA . GLN A 1 314 ? 4.635 -27.314 5.398 1.00 95.31 314 GLN A CA 1
ATOM 2492 C C . GLN A 1 314 ? 5.332 -25.999 5.046 1.00 95.31 314 GLN A C 1
ATOM 2494 O O . GLN A 1 314 ? 6.162 -25.970 4.138 1.00 95.31 314 GLN A O 1
ATOM 2499 N N . GLY A 1 315 ? 5.041 -24.918 5.772 1.00 95.44 315 GLY A N 1
ATOM 2500 C CA . GLY A 1 315 ? 5.634 -23.618 5.470 1.00 95.44 315 GLY A CA 1
ATOM 2501 C C . GLY A 1 315 ? 7.122 -23.551 5.792 1.00 95.44 315 GLY A C 1
ATOM 2502 O O . GLY A 1 315 ? 7.886 -22.986 5.010 1.00 95.44 315 GLY A O 1
ATOM 2503 N N . SER A 1 316 ? 7.577 -24.206 6.865 1.00 95.75 316 SER A N 1
ATOM 2504 C CA . SER A 1 316 ? 9.013 -24.314 7.144 1.00 95.75 316 SER A CA 1
ATOM 2505 C C . SER A 1 316 ? 9.750 -25.125 6.071 1.00 95.75 316 SER A C 1
ATOM 2507 O O . SER A 1 316 ? 10.831 -24.719 5.640 1.00 95.75 316 SER A O 1
ATOM 2509 N N . ALA A 1 317 ? 9.160 -26.215 5.567 1.00 95.19 317 ALA A N 1
ATOM 2510 C CA . ALA A 1 317 ? 9.716 -26.972 4.445 1.00 95.19 317 ALA A CA 1
ATOM 2511 C C . ALA A 1 317 ? 9.761 -26.142 3.150 1.00 95.19 317 ALA A C 1
ATOM 2513 O O . ALA A 1 317 ? 10.789 -26.123 2.472 1.00 95.19 317 ALA A O 1
ATOM 2514 N N . ALA A 1 318 ? 8.689 -25.407 2.834 1.00 93.81 318 ALA A N 1
ATOM 2515 C CA . ALA A 1 318 ? 8.637 -24.526 1.668 1.00 93.81 318 ALA A CA 1
ATOM 2516 C C . ALA A 1 318 ? 9.690 -23.408 1.747 1.00 93.81 318 ALA A C 1
ATOM 2518 O O . ALA A 1 318 ? 10.375 -23.124 0.762 1.00 93.81 318 ALA A O 1
ATOM 2519 N N . TRP A 1 319 ? 9.878 -22.821 2.934 1.00 93.00 319 TRP A N 1
ATOM 2520 C CA . TRP A 1 319 ? 10.937 -21.848 3.185 1.00 93.00 319 TRP A CA 1
ATOM 2521 C C . TRP A 1 319 ? 12.325 -22.441 2.930 1.00 93.00 319 TRP A C 1
ATOM 2523 O O . TRP A 1 319 ? 13.108 -21.870 2.173 1.00 93.00 319 TRP A O 1
ATOM 2533 N N . LEU A 1 320 ? 12.631 -23.597 3.524 1.00 93.62 320 LEU A N 1
ATOM 2534 C CA . LEU A 1 320 ? 13.936 -24.242 3.368 1.00 93.62 320 LEU A CA 1
ATOM 2535 C C . LEU A 1 320 ? 14.211 -24.646 1.916 1.00 93.62 320 LEU A C 1
ATOM 2537 O O . LEU A 1 320 ? 15.336 -24.470 1.450 1.00 93.62 320 LEU A O 1
ATOM 2541 N N . ASN A 1 321 ? 13.192 -25.106 1.184 1.00 91.75 321 ASN A N 1
ATOM 2542 C CA . ASN A 1 321 ? 13.317 -25.380 -0.245 1.00 91.75 321 ASN A CA 1
ATOM 2543 C C . ASN A 1 321 ? 13.687 -24.110 -1.031 1.00 91.75 321 ASN A C 1
ATOM 2545 O O . ASN A 1 321 ? 14.648 -24.116 -1.798 1.00 91.75 321 ASN A O 1
ATOM 2549 N N . TYR A 1 322 ? 12.998 -22.994 -0.775 1.00 90.50 322 TYR A N 1
ATOM 2550 C CA . TYR A 1 322 ? 13.325 -21.705 -1.390 1.00 90.50 322 TYR A CA 1
ATOM 2551 C C . TYR A 1 322 ? 14.770 -21.259 -1.092 1.00 90.50 322 TYR A C 1
ATOM 2553 O O . TYR A 1 322 ? 15.473 -20.769 -1.984 1.00 90.50 322 TYR A O 1
ATOM 2561 N N . ILE A 1 323 ? 15.244 -21.449 0.145 1.00 91.50 323 ILE A N 1
ATOM 2562 C CA . ILE A 1 323 ? 16.631 -21.137 0.514 1.00 91.50 323 ILE A CA 1
ATOM 2563 C C . ILE A 1 323 ? 17.627 -22.009 -0.237 1.00 91.50 323 ILE A C 1
ATOM 2565 O O . ILE A 1 323 ? 18.612 -21.477 -0.755 1.00 91.50 323 ILE A O 1
ATOM 2569 N N . GLU A 1 324 ? 17.380 -23.315 -0.314 1.00 90.12 324 GLU A N 1
ATOM 2570 C CA . GLU A 1 324 ? 18.284 -24.241 -0.991 1.00 90.12 324 GLU A CA 1
ATOM 2571 C C . GLU A 1 324 ? 18.362 -23.941 -2.492 1.00 90.12 324 GLU A C 1
ATOM 2573 O O . GLU A 1 324 ? 19.461 -23.858 -3.042 1.00 90.12 324 GLU A O 1
ATOM 2578 N N . GLU A 1 325 ? 17.234 -23.658 -3.147 1.00 87.94 325 GLU A N 1
ATOM 2579 C CA . GLU A 1 325 ? 17.215 -23.227 -4.550 1.00 87.94 325 GLU A CA 1
ATOM 2580 C C . GLU A 1 325 ? 18.047 -21.956 -4.780 1.00 87.94 325 GLU A C 1
ATOM 2582 O O . GLU A 1 325 ? 18.824 -21.865 -5.739 1.00 87.94 325 GLU A O 1
ATOM 2587 N N . GLY A 1 326 ? 17.912 -20.966 -3.891 1.00 87.06 326 GLY A N 1
ATOM 2588 C CA . GLY A 1 326 ? 18.718 -19.747 -3.925 1.00 87.06 326 GLY A CA 1
ATOM 2589 C C . GLY A 1 326 ? 20.209 -20.028 -3.718 1.00 87.06 326 GLY A C 1
ATOM 2590 O O . GLY A 1 326 ? 21.051 -19.478 -4.433 1.00 87.06 326 GLY A O 1
ATOM 2591 N N . ALA A 1 327 ? 20.542 -20.919 -2.784 1.00 89.12 327 ALA A N 1
ATOM 2592 C CA . ALA A 1 327 ? 21.912 -21.313 -2.483 1.00 89.12 327 ALA A CA 1
ATOM 2593 C C . ALA A 1 327 ? 22.564 -22.073 -3.651 1.00 89.12 327 ALA A C 1
ATOM 2595 O O . ALA A 1 327 ? 23.726 -21.815 -3.972 1.00 89.12 327 ALA A O 1
ATOM 2596 N N . VAL A 1 328 ? 21.828 -22.951 -4.345 1.00 89.62 328 VAL A N 1
ATOM 2597 C CA . VAL A 1 328 ? 22.297 -23.621 -5.573 1.00 89.62 328 VAL A CA 1
ATOM 2598 C C . VAL A 1 328 ? 22.676 -22.583 -6.630 1.00 89.62 328 VAL A C 1
ATOM 2600 O O . VAL A 1 328 ? 23.817 -22.585 -7.100 1.00 89.62 328 VAL A O 1
ATOM 2603 N N . LYS A 1 329 ? 21.775 -21.639 -6.934 1.00 87.69 329 LYS A N 1
ATOM 2604 C CA . LYS A 1 329 ? 22.027 -20.566 -7.915 1.00 87.69 329 LYS A CA 1
ATOM 2605 C C . LYS A 1 329 ? 23.221 -19.697 -7.523 1.00 87.69 329 LYS A C 1
ATOM 2607 O O . LYS A 1 329 ? 24.043 -19.349 -8.371 1.00 87.69 329 LYS A O 1
ATOM 2612 N N . GLN A 1 330 ? 23.353 -19.368 -6.237 1.00 89.12 330 GLN A N 1
ATOM 2613 C CA . GLN A 1 330 ? 24.487 -18.602 -5.725 1.00 89.12 330 GLN A CA 1
ATOM 2614 C C . GLN A 1 330 ? 25.809 -19.352 -5.943 1.00 89.12 330 GLN A C 1
ATOM 2616 O O . GLN A 1 330 ? 26.765 -18.764 -6.451 1.00 89.12 330 GLN A O 1
ATOM 2621 N N . ARG A 1 331 ? 25.869 -20.649 -5.610 1.00 91.62 331 ARG A N 1
ATOM 2622 C CA . ARG A 1 331 ? 27.065 -21.485 -5.810 1.00 91.62 331 ARG A CA 1
ATOM 2623 C C . ARG A 1 331 ? 27.435 -21.605 -7.287 1.00 91.62 331 ARG A C 1
ATOM 2625 O O . ARG A 1 331 ? 28.615 -21.532 -7.626 1.00 91.62 331 ARG A O 1
ATOM 2632 N N . GLU A 1 332 ? 26.455 -21.748 -8.174 1.00 92.06 332 GLU A N 1
ATOM 2633 C CA . GLU A 1 332 ? 26.682 -21.742 -9.624 1.00 92.06 332 GLU A CA 1
ATOM 2634 C C . GLU A 1 332 ? 27.230 -20.401 -10.118 1.00 92.06 332 GLU A C 1
ATOM 2636 O O . GLU A 1 332 ? 28.192 -20.376 -10.887 1.00 92.06 332 GLU A O 1
ATOM 2641 N N . ASN A 1 333 ? 26.670 -19.283 -9.651 1.00 90.19 333 ASN A N 1
ATOM 2642 C CA . ASN A 1 333 ? 27.161 -17.957 -10.012 1.00 90.19 333 ASN A CA 1
ATOM 2643 C C . ASN A 1 333 ? 28.596 -17.731 -9.519 1.00 90.19 333 ASN A C 1
ATOM 2645 O O . ASN A 1 333 ? 29.443 -17.272 -10.280 1.00 90.19 333 ASN A O 1
ATOM 2649 N N . LYS A 1 334 ? 28.914 -18.138 -8.285 1.00 93.12 334 LYS A N 1
ATOM 2650 C CA . LYS A 1 334 ? 30.285 -18.080 -7.758 1.00 93.12 334 LYS A CA 1
ATOM 2651 C C . LYS A 1 334 ? 31.267 -18.886 -8.598 1.00 93.12 334 LYS A C 1
ATOM 2653 O O . LYS A 1 334 ? 32.354 -18.393 -8.865 1.00 93.12 334 LYS A O 1
ATOM 2658 N N . LYS A 1 335 ? 30.889 -20.083 -9.067 1.00 94.50 335 LYS A N 1
ATOM 2659 C CA . LYS A 1 335 ? 31.732 -20.868 -9.989 1.00 94.50 335 LYS A CA 1
ATOM 2660 C C . LYS A 1 335 ? 32.013 -20.104 -11.285 1.00 94.50 335 LYS A C 1
ATOM 2662 O O . LYS A 1 335 ? 33.151 -20.102 -11.741 1.00 94.50 335 LYS A O 1
ATOM 2667 N N . LYS A 1 336 ? 31.008 -19.425 -11.852 1.00 93.94 336 LYS A N 1
ATOM 2668 C CA . LYS A 1 336 ? 31.179 -18.587 -13.055 1.00 93.94 336 LYS A CA 1
ATOM 2669 C C . LYS A 1 336 ? 32.102 -17.392 -12.797 1.00 93.94 336 LYS A C 1
ATOM 2671 O O . LYS A 1 336 ? 32.974 -17.116 -13.612 1.00 93.94 336 LYS A O 1
ATOM 2676 N N . LEU A 1 337 ? 31.936 -16.709 -11.664 1.00 94.00 337 LEU A N 1
ATOM 2677 C CA . LEU A 1 337 ? 32.783 -15.577 -11.276 1.00 94.00 337 LEU A CA 1
ATOM 2678 C C . LEU A 1 337 ? 34.223 -16.009 -10.976 1.00 94.00 337 LEU A C 1
ATOM 2680 O O . LEU A 1 337 ? 35.158 -15.324 -11.378 1.00 94.00 337 LEU A O 1
ATOM 2684 N N . GLN A 1 338 ? 34.406 -17.165 -10.335 1.00 94.81 338 GLN A N 1
ATOM 2685 C CA . GLN A 1 338 ? 35.727 -17.742 -10.105 1.00 94.81 338 GLN A CA 1
ATOM 2686 C C . GLN A 1 338 ? 36.407 -18.095 -11.431 1.00 94.81 338 GLN A C 1
ATOM 2688 O O . GLN A 1 338 ? 37.539 -17.688 -11.637 1.00 94.81 338 GLN A O 1
ATOM 2693 N N . ALA A 1 339 ? 35.702 -18.739 -12.369 1.00 95.81 339 ALA A N 1
ATOM 2694 C CA . ALA A 1 339 ? 36.245 -19.023 -13.699 1.00 95.81 339 ALA A CA 1
ATOM 2695 C C . ALA A 1 339 ? 36.633 -17.740 -14.458 1.00 95.81 339 ALA A C 1
ATOM 2697 O O . ALA A 1 339 ? 37.716 -17.666 -15.028 1.00 95.81 339 ALA A O 1
ATOM 2698 N N . LYS A 1 340 ? 35.794 -16.693 -14.403 1.00 94.38 340 LYS A N 1
ATOM 2699 C CA . LYS A 1 340 ? 36.108 -15.371 -14.976 1.00 94.38 340 LYS A CA 1
ATOM 2700 C C . LYS A 1 340 ? 37.397 -14.789 -14.378 1.00 94.38 340 LYS A C 1
ATOM 2702 O O . LYS A 1 340 ? 38.236 -14.285 -15.121 1.00 94.38 340 LYS A O 1
ATOM 2707 N N . LYS A 1 341 ? 37.567 -14.898 -13.058 1.00 93.38 341 LYS A N 1
ATOM 2708 C CA . LYS A 1 341 ? 38.778 -14.468 -12.349 1.00 93.38 341 LYS A CA 1
ATOM 2709 C C . LYS A 1 341 ? 40.004 -15.303 -12.733 1.00 93.38 341 LYS A C 1
ATOM 2711 O O . LYS A 1 341 ? 41.067 -14.736 -12.963 1.00 93.38 341 LYS A O 1
ATOM 2716 N N . ASP A 1 342 ? 39.856 -16.622 -12.839 1.00 95.81 342 ASP A N 1
ATOM 2717 C CA . ASP A 1 342 ? 40.931 -17.553 -13.212 1.00 95.81 342 ASP A CA 1
ATOM 2718 C C . ASP A 1 342 ? 41.394 -17.343 -14.668 1.00 95.81 342 ASP A C 1
ATOM 2720 O O . ASP A 1 342 ? 42.569 -17.524 -14.979 1.00 95.81 342 ASP A O 1
ATOM 2724 N N . GLU A 1 343 ? 40.499 -16.887 -15.553 1.00 96.38 343 GLU A N 1
ATOM 2725 C CA . GLU A 1 343 ? 40.808 -16.434 -16.920 1.00 96.38 343 GLU A CA 1
ATOM 2726 C C . GLU A 1 343 ? 41.540 -15.075 -16.973 1.00 96.38 343 GLU A C 1
ATOM 2728 O O . GLU A 1 343 ? 41.848 -14.584 -18.060 1.00 96.38 343 GLU A O 1
ATOM 2733 N N . GLY A 1 344 ? 41.805 -14.442 -15.825 1.00 94.12 344 GLY A N 1
ATOM 2734 C CA . GLY A 1 344 ? 42.467 -13.139 -15.738 1.00 94.12 344 GLY A CA 1
ATOM 2735 C C . GLY A 1 344 ? 41.590 -11.958 -16.162 1.00 94.12 344 GLY A C 1
ATOM 2736 O O . GLY A 1 344 ? 42.122 -10.892 -16.464 1.00 94.12 344 GLY A O 1
ATOM 2737 N N . LYS A 1 345 ? 40.261 -12.129 -16.222 1.00 92.50 345 LYS A N 1
ATOM 2738 C CA . LYS A 1 345 ? 39.322 -11.032 -16.497 1.00 92.50 345 LYS A CA 1
ATOM 2739 C C . LYS A 1 345 ? 38.966 -10.309 -15.204 1.00 92.50 345 LYS A C 1
ATOM 2741 O O . LYS A 1 345 ? 38.668 -10.948 -14.194 1.00 92.50 345 LYS A O 1
ATOM 2746 N N . ASP A 1 346 ? 38.899 -8.985 -15.278 1.00 90.31 346 ASP A N 1
ATOM 2747 C CA . ASP A 1 346 ? 38.530 -8.154 -14.135 1.00 90.31 346 ASP A CA 1
ATOM 2748 C C . ASP A 1 346 ? 37.090 -8.423 -13.679 1.00 90.31 346 ASP A C 1
ATOM 2750 O O . ASP A 1 346 ? 36.154 -8.565 -14.483 1.00 90.31 346 ASP A O 1
ATOM 2754 N N . LEU A 1 347 ? 36.922 -8.488 -12.360 1.00 85.44 347 LEU A N 1
ATOM 2755 C CA . LEU A 1 347 ? 35.623 -8.493 -11.705 1.00 85.44 347 LEU A CA 1
ATOM 2756 C C . LEU A 1 347 ? 35.251 -7.060 -11.317 1.00 85.44 347 LEU A C 1
ATOM 2758 O O . LEU A 1 347 ? 36.108 -6.269 -10.933 1.00 85.44 347 LEU A O 1
ATOM 2762 N N . SER A 1 348 ? 33.967 -6.721 -11.396 1.00 83.56 348 SER A N 1
ATOM 2763 C CA . SER A 1 348 ? 33.470 -5.503 -10.750 1.00 83.56 348 SER A CA 1
ATOM 2764 C C . SER A 1 348 ? 33.472 -5.661 -9.225 1.00 83.56 348 SER A C 1
ATOM 2766 O O . SER A 1 348 ? 33.409 -6.780 -8.718 1.00 83.56 348 SER A O 1
ATOM 2768 N N . GLU A 1 349 ? 33.446 -4.553 -8.479 1.00 81.12 349 GLU A N 1
ATOM 2769 C CA . GLU A 1 349 ? 33.344 -4.582 -7.007 1.00 81.12 349 GLU A CA 1
ATOM 2770 C C . GLU A 1 349 ? 32.150 -5.425 -6.520 1.00 81.12 349 GLU A C 1
ATOM 2772 O O . GLU A 1 349 ? 32.247 -6.182 -5.554 1.00 81.12 349 GLU A O 1
ATOM 2777 N N . PHE A 1 350 ? 31.018 -5.349 -7.228 1.00 79.81 350 PHE A N 1
ATOM 2778 C CA . PHE A 1 350 ? 29.841 -6.157 -6.920 1.00 79.81 350 PHE A CA 1
ATOM 2779 C C . PHE A 1 350 ? 30.080 -7.652 -7.179 1.00 79.81 350 PHE A C 1
ATOM 2781 O O . PHE A 1 350 ? 29.677 -8.489 -6.374 1.00 79.81 350 PHE A O 1
ATOM 2788 N N . GLU A 1 351 ? 30.747 -8.010 -8.279 1.00 87.25 351 GLU A N 1
ATOM 2789 C CA . GLU A 1 351 ? 31.112 -9.401 -8.572 1.00 87.25 351 GLU A CA 1
ATOM 2790 C C . GLU A 1 351 ? 32.101 -9.955 -7.533 1.00 87.25 351 GLU A C 1
ATOM 2792 O O . GLU A 1 351 ? 31.946 -11.093 -7.085 1.00 87.25 351 GLU A O 1
ATOM 2797 N N . GLU A 1 352 ? 33.070 -9.152 -7.089 1.00 88.31 352 GLU A N 1
ATOM 2798 C CA . GLU A 1 352 ? 33.983 -9.530 -6.005 1.00 88.31 352 GLU A CA 1
ATOM 2799 C C . GLU A 1 352 ? 33.237 -9.768 -4.689 1.00 88.31 352 GLU A C 1
ATOM 2801 O O . GLU A 1 352 ? 33.436 -10.800 -4.040 1.00 88.31 352 GLU A O 1
ATOM 2806 N N . MET A 1 353 ? 32.323 -8.866 -4.325 1.00 87.75 353 MET A N 1
ATOM 2807 C CA . MET A 1 353 ? 31.473 -9.018 -3.143 1.00 87.75 353 MET A CA 1
ATOM 2808 C C . MET A 1 353 ? 30.628 -10.299 -3.220 1.00 87.75 353 MET A C 1
ATOM 2810 O O . MET A 1 353 ? 30.548 -11.060 -2.251 1.00 87.75 353 MET A O 1
ATOM 2814 N N . MET A 1 354 ? 30.029 -10.588 -4.379 1.00 87.88 354 MET A N 1
ATOM 2815 C CA . MET A 1 354 ? 29.238 -11.805 -4.596 1.00 87.88 354 MET A CA 1
ATOM 2816 C C . MET A 1 354 ? 30.078 -13.080 -4.462 1.00 87.88 354 MET A C 1
ATOM 2818 O O . MET A 1 354 ? 29.595 -14.078 -3.917 1.00 87.88 354 MET A O 1
ATOM 2822 N N . LEU A 1 355 ? 31.333 -13.053 -4.921 1.00 91.81 355 LEU A N 1
ATOM 2823 C CA . LEU A 1 355 ? 32.265 -14.173 -4.795 1.00 91.81 355 LEU A CA 1
ATOM 2824 C C . LEU A 1 355 ? 32.640 -14.447 -3.327 1.00 91.81 355 LEU A C 1
ATOM 2826 O O . LEU A 1 355 ? 32.742 -15.608 -2.932 1.00 91.81 355 LEU A O 1
ATOM 2830 N N . GLN A 1 356 ? 32.788 -13.395 -2.517 1.00 90.81 356 GLN A N 1
ATOM 2831 C CA . GLN A 1 356 ? 33.151 -13.479 -1.093 1.00 90.81 356 GLN A CA 1
ATOM 2832 C C . GLN A 1 356 ? 31.966 -13.752 -0.154 1.00 90.81 356 GLN A C 1
ATOM 2834 O O . GLN A 1 356 ? 32.165 -14.192 0.979 1.00 90.81 356 GLN A O 1
ATOM 2839 N N . THR A 1 357 ? 30.734 -13.497 -0.597 1.00 89.81 357 THR A N 1
ATOM 2840 C CA . THR A 1 357 ? 29.526 -13.680 0.224 1.00 89.81 357 THR A CA 1
ATOM 2841 C C . THR A 1 357 ? 29.424 -15.137 0.692 1.00 89.81 357 THR A C 1
ATOM 2843 O O . THR A 1 357 ? 29.531 -16.021 -0.150 1.00 89.81 357 THR A O 1
ATOM 2846 N N . PRO A 1 358 ? 29.195 -15.457 1.977 1.00 88.56 358 PRO A N 1
ATOM 2847 C CA . PRO A 1 358 ? 29.078 -16.845 2.431 1.00 88.56 358 PRO A CA 1
ATOM 2848 C C . PRO A 1 358 ? 27.848 -17.548 1.837 1.00 88.56 358 PRO A C 1
ATOM 2850 O O . PRO A 1 358 ? 26.866 -16.910 1.455 1.00 88.56 358 PRO A O 1
ATOM 2853 N N . ASP A 1 359 ? 27.904 -18.879 1.753 1.00 84.50 359 ASP A N 1
ATOM 2854 C CA . ASP A 1 359 ? 26.736 -19.673 1.365 1.00 84.50 359 ASP A CA 1
ATOM 2855 C C . ASP A 1 359 ? 25.658 -19.570 2.446 1.00 84.50 359 ASP A C 1
ATOM 2857 O O . ASP A 1 359 ? 25.922 -19.798 3.632 1.00 84.50 359 ASP A O 1
ATOM 2861 N N . ARG A 1 360 ? 24.427 -19.265 2.033 1.00 85.12 360 ARG A N 1
ATOM 2862 C CA . ARG A 1 360 ? 23.277 -19.241 2.937 1.00 85.12 360 ARG A CA 1
ATOM 2863 C C . ARG A 1 360 ? 22.934 -20.669 3.367 1.00 85.12 360 ARG A C 1
ATOM 2865 O O . ARG A 1 360 ? 22.641 -21.511 2.525 1.00 85.12 360 ARG A O 1
ATOM 2872 N N . LYS A 1 361 ? 22.977 -20.937 4.674 1.00 84.38 361 LYS A N 1
ATOM 2873 C CA . LYS A 1 361 ? 22.631 -22.234 5.276 1.00 84.38 361 LYS A CA 1
ATOM 2874 C C . LYS A 1 361 ? 21.675 -22.008 6.437 1.00 84.38 361 LYS A C 1
ATOM 2876 O O . LYS A 1 361 ? 22.103 -21.740 7.555 1.00 84.38 361 LYS A O 1
ATOM 2881 N N . GLU A 1 362 ? 20.384 -22.069 6.148 1.00 90.81 362 GLU A N 1
ATOM 2882 C CA . GLU A 1 362 ? 19.339 -21.954 7.164 1.00 90.81 362 GLU A CA 1
ATOM 2883 C C . GLU A 1 362 ? 18.819 -23.343 7.521 1.00 90.81 362 GLU A C 1
ATOM 2885 O O . GLU A 1 362 ? 18.677 -24.207 6.660 1.00 90.81 362 GLU A O 1
ATOM 2890 N N . THR A 1 363 ? 18.557 -23.562 8.805 1.00 93.19 363 THR A N 1
ATOM 2891 C CA . THR A 1 363 ? 17.857 -24.749 9.304 1.00 93.19 363 THR A CA 1
ATOM 2892 C C . THR A 1 363 ? 16.452 -24.354 9.734 1.00 93.19 363 THR A C 1
ATOM 2894 O O . THR A 1 363 ? 16.116 -23.168 9.786 1.00 93.19 363 THR A O 1
ATOM 2897 N N . ARG A 1 364 ? 15.625 -25.336 10.104 1.00 95.25 364 ARG A N 1
ATOM 2898 C CA . ARG A 1 364 ? 14.274 -25.067 10.606 1.00 95.25 364 ARG A CA 1
ATOM 2899 C C . ARG A 1 364 ? 14.272 -24.083 11.786 1.00 95.25 364 ARG A C 1
ATOM 2901 O O . ARG A 1 364 ? 13.371 -23.259 11.865 1.00 95.25 364 ARG A O 1
ATOM 2908 N N . VAL A 1 365 ? 15.308 -24.070 12.632 1.00 95.44 365 VAL A N 1
ATOM 2909 C CA . VAL A 1 365 ? 15.470 -23.117 13.758 1.00 95.44 365 VAL A CA 1
ATOM 2910 C C . VAL A 1 365 ? 15.416 -21.653 13.307 1.00 95.44 365 VAL A C 1
ATOM 2912 O O . VAL A 1 365 ? 14.947 -20.786 14.040 1.00 95.44 365 VAL A O 1
ATOM 2915 N N . TRP A 1 366 ? 15.808 -21.355 12.069 1.00 94.12 366 TRP A N 1
ATOM 2916 C CA . TRP A 1 366 ? 15.713 -20.002 11.526 1.00 94.12 366 TRP A CA 1
ATOM 2917 C C . TRP A 1 366 ? 14.269 -19.472 11.476 1.00 94.12 366 TRP A C 1
ATOM 2919 O O . TRP A 1 366 ? 14.049 -18.264 11.618 1.00 94.12 366 TRP A O 1
ATOM 2929 N N . THR A 1 367 ? 13.280 -20.360 11.316 1.00 94.81 367 THR A N 1
ATOM 2930 C CA . THR A 1 367 ? 11.851 -19.997 11.240 1.00 94.81 367 THR A CA 1
ATOM 2931 C C . THR A 1 367 ? 11.325 -19.381 12.534 1.00 94.81 367 THR A C 1
ATOM 2933 O O . THR A 1 367 ? 10.459 -18.519 12.467 1.00 94.81 367 THR A O 1
ATOM 2936 N N . ILE A 1 368 ? 11.916 -19.717 13.686 1.00 95.38 368 ILE A N 1
ATOM 2937 C CA . ILE A 1 368 ? 11.522 -19.183 14.998 1.00 95.38 368 ILE A CA 1
ATOM 2938 C C . ILE A 1 368 ? 12.415 -18.026 15.474 1.00 95.38 368 ILE A C 1
ATOM 2940 O O . ILE A 1 368 ? 12.305 -17.581 16.612 1.00 95.38 368 ILE A O 1
ATOM 2944 N N . ARG A 1 369 ? 13.327 -17.497 14.642 1.00 92.81 369 ARG A N 1
ATOM 2945 C CA . ARG A 1 369 ? 14.314 -16.487 15.087 1.00 92.81 369 ARG A CA 1
ATOM 2946 C C . ARG A 1 369 ? 13.683 -15.202 15.638 1.00 92.81 369 ARG A C 1
ATOM 2948 O O . ARG A 1 369 ? 14.276 -14.584 16.518 1.00 92.81 369 ARG A O 1
ATOM 2955 N N . HIS A 1 370 ? 12.507 -14.823 15.143 1.00 89.56 370 HIS A N 1
ATOM 2956 C CA . HIS A 1 370 ? 11.785 -13.622 15.572 1.00 89.56 370 HIS A CA 1
ATOM 2957 C C . HIS A 1 370 ? 10.730 -13.900 16.644 1.00 89.56 370 HIS A C 1
ATOM 2959 O O . HIS A 1 370 ? 10.086 -12.962 17.094 1.00 89.56 370 HIS A O 1
ATOM 2965 N N . GLU A 1 371 ? 10.562 -15.156 17.061 1.00 92.94 371 GLU A N 1
ATOM 2966 C CA . GLU A 1 371 ? 9.649 -15.474 18.155 1.00 92.94 371 GLU A CA 1
ATOM 2967 C C . GLU A 1 371 ? 10.158 -14.854 19.468 1.00 92.94 371 GLU A C 1
ATOM 2969 O O . GLU A 1 371 ? 11.385 -14.806 19.677 1.00 92.94 371 GLU A O 1
ATOM 2974 N N . PRO A 1 372 ? 9.252 -14.404 20.356 1.00 91.69 372 PRO A N 1
ATOM 2975 C CA . PRO A 1 372 ? 9.605 -13.926 21.687 1.00 91.69 372 PRO A CA 1
ATOM 2976 C C . PRO A 1 372 ? 10.473 -14.932 22.447 1.00 91.69 372 PRO A C 1
ATOM 2978 O O . PRO A 1 372 ? 10.334 -16.151 22.283 1.00 91.69 372 PRO A O 1
ATOM 2981 N N . GLN A 1 373 ? 11.381 -14.427 23.285 1.00 93.88 373 GLN A N 1
ATOM 2982 C CA . GLN A 1 373 ? 12.301 -15.287 24.029 1.00 93.88 373 GLN A CA 1
ATOM 2983 C C . GLN A 1 373 ? 11.541 -16.215 24.982 1.00 93.88 373 GLN A C 1
ATOM 2985 O O . GLN A 1 373 ? 11.894 -17.382 25.101 1.00 93.88 373 GLN A O 1
ATOM 2990 N N . GLU A 1 374 ? 10.440 -15.743 25.560 1.00 94.12 374 GLU A N 1
ATOM 2991 C CA . GLU A 1 374 ? 9.572 -16.519 26.442 1.00 94.12 374 GLU A CA 1
ATOM 2992 C C . GLU A 1 374 ? 8.997 -17.752 25.731 1.00 94.12 374 GLU A C 1
ATOM 2994 O O . GLU A 1 374 ? 8.971 -18.841 26.304 1.00 94.12 374 GLU A O 1
ATOM 2999 N N . LEU A 1 375 ? 8.595 -17.616 24.459 1.00 95.75 375 LEU A N 1
ATOM 3000 C CA . LEU A 1 375 ? 8.106 -18.750 23.670 1.00 95.75 375 LEU A CA 1
ATOM 3001 C C . LEU A 1 375 ? 9.241 -19.712 23.304 1.00 95.75 375 LEU A C 1
ATOM 3003 O O . LEU A 1 375 ? 9.030 -20.921 23.283 1.00 95.75 375 LEU A O 1
ATOM 3007 N N . LYS A 1 376 ? 10.452 -19.204 23.041 1.00 96.94 376 LYS A N 1
ATOM 3008 C CA . LYS A 1 376 ? 11.651 -20.033 22.810 1.00 96.94 376 LYS A CA 1
ATOM 3009 C C . LYS A 1 376 ? 12.052 -20.834 24.034 1.00 96.94 376 LYS A C 1
ATOM 3011 O O . LYS A 1 376 ? 12.323 -22.024 23.901 1.00 96.94 376 LYS A O 1
ATOM 3016 N N . ASP A 1 377 ? 12.028 -20.219 25.206 1.00 97.56 377 ASP A N 1
ATOM 3017 C CA . ASP A 1 377 ? 12.338 -20.897 26.461 1.00 97.56 377 ASP A CA 1
ATOM 3018 C C . ASP A 1 377 ? 11.273 -21.955 26.794 1.00 97.56 377 ASP A C 1
ATOM 3020 O O . ASP A 1 377 ? 11.598 -23.031 27.296 1.00 97.56 377 ASP A O 1
ATOM 3024 N N . GLN A 1 378 ? 10.003 -21.679 26.472 1.00 97.44 378 GLN A N 1
ATOM 3025 C CA . GLN A 1 378 ? 8.889 -22.589 26.738 1.00 97.44 378 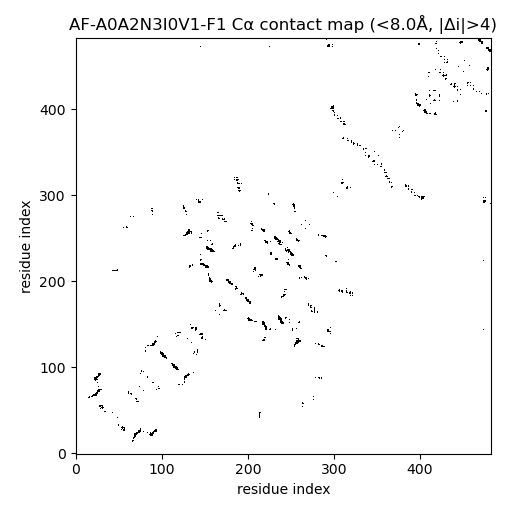GLN A CA 1
ATOM 3026 C C . GLN A 1 378 ? 8.801 -23.760 25.748 1.00 97.44 378 GLN A C 1
ATOM 3028 O O . GLN A 1 378 ? 8.522 -24.890 26.157 1.00 97.44 378 GLN A O 1
ATOM 3033 N N . TYR A 1 379 ? 8.963 -23.504 24.449 1.00 98.12 379 TYR A N 1
ATOM 3034 C CA . TYR A 1 379 ? 8.701 -24.491 23.396 1.00 98.12 379 TYR A CA 1
ATOM 3035 C C . TYR A 1 379 ? 9.972 -25.114 22.818 1.00 98.12 379 TYR A C 1
ATOM 3037 O O . TYR A 1 379 ? 9.906 -26.233 22.306 1.00 98.12 379 TYR A O 1
ATOM 3045 N N . GLY A 1 380 ? 11.122 -24.440 22.894 1.00 97.12 380 GLY A N 1
ATOM 3046 C CA . GLY A 1 380 ? 12.361 -24.895 22.266 1.00 97.12 380 GLY A CA 1
ATOM 3047 C C . GLY A 1 380 ? 12.163 -25.194 20.778 1.00 97.12 380 GLY A C 1
ATOM 3048 O O . GLY A 1 380 ? 11.672 -24.368 20.019 1.00 97.12 380 GLY A O 1
ATOM 3049 N N . GLU A 1 381 ? 12.502 -26.410 20.359 1.00 97.00 381 GLU A N 1
ATOM 3050 C CA . GLU A 1 381 ? 12.321 -26.895 18.983 1.00 97.00 381 GLU A CA 1
ATOM 3051 C C . GLU A 1 381 ? 10.975 -27.631 18.777 1.00 97.00 381 GLU A C 1
ATOM 3053 O O . GLU A 1 381 ? 10.869 -28.579 18.001 1.00 97.00 381 GLU A O 1
ATOM 3058 N N . ASN A 1 382 ? 9.914 -27.217 19.481 1.00 97.81 382 ASN A N 1
ATOM 3059 C CA . ASN A 1 382 ? 8.557 -27.744 19.302 1.00 97.81 382 ASN A CA 1
ATOM 3060 C C . ASN A 1 382 ? 7.700 -26.827 18.411 1.00 97.81 382 ASN A C 1
ATOM 3062 O O . ASN A 1 382 ? 6.854 -26.076 18.895 1.00 97.81 382 ASN A O 1
ATOM 3066 N N . TRP A 1 383 ? 7.887 -26.906 17.091 1.00 97.69 383 TRP A N 1
ATOM 3067 C CA . TRP A 1 383 ? 7.138 -26.107 16.105 1.00 97.69 383 TRP A CA 1
ATOM 3068 C C . TRP A 1 383 ? 5.616 -26.242 16.190 1.00 97.69 383 TRP A C 1
ATOM 3070 O O . TRP A 1 383 ? 4.910 -25.250 16.014 1.00 97.69 383 TRP A O 1
ATOM 3080 N N . ALA A 1 384 ? 5.103 -27.429 16.523 1.00 97.81 384 ALA A N 1
ATOM 3081 C CA . ALA A 1 384 ? 3.667 -27.636 16.690 1.00 97.81 384 ALA A CA 1
ATOM 3082 C C . ALA A 1 384 ? 3.092 -26.788 17.840 1.00 97.81 384 ALA A C 1
ATOM 3084 O O . ALA A 1 384 ? 1.949 -26.338 17.763 1.00 97.81 384 ALA A O 1
ATOM 3085 N N . ALA A 1 385 ? 3.881 -26.526 18.891 1.00 98.25 385 ALA A N 1
ATOM 3086 C CA . ALA A 1 385 ? 3.474 -25.639 19.977 1.00 98.25 385 ALA A CA 1
ATOM 3087 C C . ALA A 1 385 ? 3.413 -24.168 19.533 1.00 98.25 385 ALA A C 1
ATOM 3089 O O . ALA A 1 385 ? 2.453 -23.483 19.883 1.00 98.25 385 ALA A O 1
ATOM 3090 N N . TYR A 1 386 ? 4.361 -23.702 18.710 1.00 97.94 386 TYR A N 1
ATOM 3091 C CA . TYR A 1 386 ? 4.298 -22.360 18.113 1.00 97.94 386 TYR A CA 1
ATOM 3092 C C . TYR A 1 386 ? 3.089 -22.203 17.196 1.00 97.94 386 TYR A C 1
ATOM 3094 O O . TYR A 1 386 ? 2.327 -21.249 17.328 1.00 97.94 386 TYR A O 1
ATOM 3102 N N . GLU A 1 387 ? 2.874 -23.151 16.284 1.00 97.44 387 GLU A N 1
ATOM 3103 C CA . GLU A 1 387 ? 1.726 -23.103 15.380 1.00 97.44 387 GLU A CA 1
ATOM 3104 C C . GLU A 1 387 ? 0.408 -23.085 16.166 1.00 97.44 387 GLU A C 1
ATOM 3106 O O . GLU A 1 387 ? -0.463 -22.250 15.905 1.00 97.44 387 GLU A O 1
ATOM 3111 N N . LYS A 1 388 ? 0.290 -23.940 17.191 1.00 98.00 388 LYS A N 1
ATOM 3112 C CA . LYS A 1 388 ? -0.861 -23.944 18.096 1.00 98.00 388 LYS A CA 1
ATOM 3113 C C . LYS A 1 388 ? -1.024 -22.616 18.839 1.00 98.00 388 LYS A C 1
ATOM 3115 O O . LYS A 1 388 ? -2.153 -22.152 18.973 1.00 98.00 388 LYS A O 1
ATOM 3120 N N . TYR A 1 389 ? 0.064 -21.989 19.285 1.00 97.75 389 TYR A N 1
ATOM 3121 C CA . TYR A 1 389 ? 0.020 -20.675 19.926 1.00 97.75 389 TYR A CA 1
ATOM 3122 C C . TYR A 1 389 ? -0.606 -19.620 19.006 1.00 97.75 389 TYR A C 1
ATOM 3124 O O . TYR A 1 389 ? -1.504 -18.901 19.440 1.00 97.75 389 TYR A O 1
ATOM 3132 N N . TYR A 1 390 ? -0.224 -19.564 17.730 1.00 97.62 390 TYR A N 1
ATOM 3133 C CA . TYR A 1 390 ? -0.871 -18.651 16.785 1.00 97.62 390 TYR A CA 1
ATOM 3134 C C . TYR A 1 390 ? -2.350 -18.995 16.560 1.00 97.62 390 TYR A C 1
ATOM 3136 O O . TYR A 1 390 ? -3.184 -18.091 16.553 1.00 97.62 390 TYR A O 1
ATOM 3144 N N . ILE A 1 391 ? -2.695 -20.281 16.413 1.00 97.00 391 ILE A N 1
ATOM 3145 C CA . ILE A 1 391 ? -4.086 -20.730 16.215 1.00 97.00 391 ILE A CA 1
ATOM 3146 C C . ILE A 1 391 ? -4.972 -20.320 17.394 1.00 97.00 391 ILE A C 1
ATOM 3148 O O . ILE A 1 391 ? -6.032 -19.732 17.187 1.00 97.00 391 ILE A O 1
ATOM 3152 N N . ASP A 1 392 ? -4.530 -20.599 18.618 1.00 97.62 392 ASP A N 1
ATOM 3153 C CA . ASP A 1 392 ? -5.314 -20.372 19.833 1.00 97.62 392 ASP A CA 1
ATOM 3154 C C . ASP A 1 392 ? -5.470 -18.876 20.166 1.00 97.62 392 ASP A C 1
ATOM 3156 O O . ASP A 1 392 ? -6.386 -18.501 20.900 1.00 97.62 392 ASP A O 1
ATOM 3160 N N . ASN A 1 393 ? -4.574 -18.020 19.657 1.00 98.06 393 ASN A N 1
ATOM 3161 C CA . ASN A 1 393 ? -4.499 -16.606 20.033 1.00 98.06 393 ASN A CA 1
ATOM 3162 C C . ASN A 1 393 ? -4.780 -15.611 18.896 1.00 98.06 393 ASN A C 1
ATOM 3164 O O . ASN A 1 393 ? -4.770 -14.407 19.150 1.00 98.06 393 ASN A O 1
ATOM 3168 N N . MET A 1 394 ? -5.058 -16.074 17.671 1.00 97.62 394 MET A N 1
ATOM 3169 C CA . MET A 1 394 ? -5.199 -15.220 16.477 1.00 97.62 394 MET A CA 1
ATOM 3170 C C . MET A 1 394 ? -6.159 -14.033 16.673 1.00 97.62 394 MET A C 1
ATOM 3172 O O . MET A 1 394 ? -5.915 -12.927 16.193 1.00 97.62 394 MET A O 1
ATOM 3176 N N . ASP A 1 395 ? -7.247 -14.245 17.410 1.00 97.88 395 ASP A N 1
ATOM 3177 C CA . ASP A 1 395 ? -8.280 -13.232 17.638 1.00 97.88 395 ASP A CA 1
ATOM 3178 C C . ASP A 1 395 ? -7.925 -12.192 18.710 1.00 97.88 395 ASP A C 1
ATOM 3180 O O . ASP A 1 395 ? -8.613 -11.171 18.819 1.00 97.88 395 ASP A O 1
ATOM 3184 N N . TYR A 1 396 ? -6.845 -12.428 19.457 1.00 98.31 396 TYR A N 1
ATOM 3185 C CA . TYR A 1 396 ? -6.444 -11.655 20.631 1.00 98.31 396 TYR A CA 1
ATOM 3186 C C . TYR A 1 396 ? -5.086 -10.969 20.475 1.00 98.31 396 TYR A C 1
ATOM 3188 O O . TYR A 1 396 ? -4.702 -10.205 21.355 1.00 98.31 396 TYR A O 1
ATOM 3196 N N . PHE A 1 397 ? -4.350 -11.193 19.383 1.00 97.44 397 PHE A N 1
ATOM 3197 C CA . PHE A 1 397 ? -3.139 -10.414 19.130 1.00 97.44 397 PHE A CA 1
ATOM 3198 C C . PHE A 1 397 ? -3.463 -8.938 18.917 1.00 97.44 397 PHE A C 1
ATOM 3200 O O . PHE A 1 397 ? -4.431 -8.594 18.238 1.00 97.44 397 PHE A O 1
ATOM 3207 N N . TYR A 1 398 ? -2.615 -8.068 19.452 1.00 95.69 398 TYR A N 1
ATOM 3208 C CA . TYR A 1 398 ? -2.633 -6.638 19.175 1.00 95.69 398 TYR A CA 1
ATOM 3209 C C . TYR A 1 398 ? -1.195 -6.104 19.059 1.00 95.69 398 TYR A C 1
ATOM 3211 O O . TYR A 1 398 ? -0.268 -6.683 19.639 1.00 95.69 398 TYR A O 1
ATOM 3219 N N . PRO A 1 399 ? -0.976 -5.024 18.289 1.00 94.25 399 PRO A N 1
ATOM 3220 C CA . PRO A 1 399 ? 0.354 -4.479 18.066 1.00 94.25 399 PRO A CA 1
ATOM 3221 C C . PRO A 1 399 ? 0.852 -3.717 19.298 1.00 94.25 399 PRO A C 1
ATOM 3223 O O . PRO A 1 399 ? 0.125 -2.906 19.874 1.00 94.25 399 PRO A O 1
ATOM 3226 N N . ILE A 1 400 ? 2.117 -3.932 19.658 1.00 92.25 400 ILE A N 1
ATOM 3227 C CA . ILE A 1 400 ? 2.810 -3.196 20.736 1.00 92.25 400 ILE A CA 1
ATOM 3228 C C . ILE A 1 400 ? 4.017 -2.398 20.232 1.00 92.25 400 ILE A C 1
ATOM 3230 O O . ILE A 1 400 ? 4.642 -1.660 20.990 1.00 92.25 400 ILE A O 1
ATOM 3234 N N . GLY A 1 401 ? 4.330 -2.505 18.942 1.00 87.62 401 GLY A N 1
ATOM 3235 C CA . GLY A 1 401 ? 5.457 -1.823 18.332 1.00 87.62 401 GLY A CA 1
ATOM 3236 C C . GLY A 1 401 ? 5.587 -2.139 16.848 1.00 87.62 401 GLY A C 1
ATOM 3237 O O . GLY A 1 401 ? 4.688 -2.699 16.219 1.00 87.62 401 GLY A O 1
ATOM 3238 N N . TYR A 1 402 ? 6.727 -1.756 16.281 1.00 89.56 402 TYR A N 1
ATOM 3239 C CA . TYR A 1 402 ? 7.042 -1.995 14.878 1.00 89.56 402 TYR A CA 1
ATOM 3240 C C . TYR A 1 402 ? 7.375 -3.476 14.648 1.00 89.56 402 TYR A C 1
ATOM 3242 O O . TYR A 1 402 ? 8.418 -3.946 15.095 1.00 89.56 402 TYR A O 1
ATOM 3250 N N . TYR A 1 403 ? 6.496 -4.187 13.940 1.00 89.44 403 TYR A N 1
ATOM 3251 C CA . TYR A 1 403 ? 6.516 -5.642 13.746 1.00 89.44 403 TYR A CA 1
ATOM 3252 C C . TYR A 1 403 ? 6.516 -6.450 15.052 1.00 89.44 403 TYR A C 1
ATOM 3254 O O . TYR A 1 403 ? 7.083 -7.538 15.105 1.00 89.44 403 TYR A O 1
ATOM 3262 N N . ASP A 1 404 ? 5.868 -5.918 16.091 1.00 91.12 404 ASP A N 1
ATOM 3263 C CA . ASP A 1 404 ? 5.784 -6.558 17.402 1.00 91.12 404 ASP A CA 1
ATOM 3264 C C . ASP A 1 404 ? 4.333 -6.646 17.888 1.00 91.12 404 ASP A C 1
ATOM 3266 O O . ASP A 1 404 ? 3.529 -5.722 17.692 1.00 91.12 404 ASP A O 1
ATOM 3270 N N . THR A 1 405 ? 4.000 -7.763 18.527 1.00 93.69 405 THR A N 1
ATOM 3271 C CA . THR A 1 405 ? 2.649 -8.110 18.978 1.00 93.69 405 THR A CA 1
ATOM 3272 C C . THR A 1 405 ? 2.655 -8.772 20.331 1.00 93.69 405 THR A C 1
ATOM 3274 O O . THR A 1 405 ? 3.580 -9.497 20.687 1.00 93.69 405 THR A O 1
ATOM 3277 N N . LYS A 1 406 ? 1.531 -8.637 21.026 1.00 95.12 406 LYS A N 1
ATOM 3278 C CA . LYS A 1 406 ? 1.243 -9.398 22.233 1.00 95.12 406 LYS A CA 1
ATOM 3279 C C . LYS A 1 406 ? -0.173 -9.956 22.179 1.00 95.12 406 LYS A C 1
ATOM 3281 O O . LYS A 1 406 ? -1.040 -9.390 21.518 1.00 95.12 406 LYS A O 1
ATOM 3286 N N . VAL A 1 407 ? -0.405 -11.055 22.888 1.00 97.50 407 VAL A N 1
ATOM 3287 C CA . VAL A 1 407 ? -1.757 -11.540 23.180 1.00 97.50 407 VAL A CA 1
ATOM 3288 C C . VAL A 1 407 ? -2.395 -10.638 24.230 1.00 97.50 407 VAL A C 1
ATOM 3290 O O . VAL A 1 407 ? -1.824 -10.381 25.292 1.00 97.50 407 VAL A O 1
ATOM 3293 N N . ASP A 1 408 ? -3.586 -10.145 23.924 1.00 97.94 408 ASP A N 1
ATOM 3294 C CA . ASP A 1 408 ? -4.429 -9.418 24.857 1.00 97.94 408 ASP A CA 1
ATOM 3295 C C . ASP A 1 408 ? -5.114 -10.399 25.818 1.00 97.94 408 ASP A C 1
ATOM 3297 O O . ASP A 1 408 ? -6.183 -10.944 25.531 1.00 97.94 408 ASP A O 1
ATOM 3301 N N . GLU A 1 409 ? -4.478 -10.634 26.965 1.00 97.94 409 GLU A N 1
ATOM 3302 C CA . GLU A 1 409 ? -5.015 -11.525 27.996 1.00 97.94 409 GLU A CA 1
ATOM 3303 C C . GLU A 1 409 ? -6.326 -11.002 28.611 1.00 97.94 409 GLU A C 1
ATOM 3305 O O . GLU A 1 409 ? -7.150 -11.805 29.048 1.00 97.94 409 GLU A O 1
ATOM 3310 N N . ASP A 1 410 ? -6.584 -9.688 28.582 1.00 98.25 410 ASP A N 1
ATOM 3311 C CA . ASP A 1 410 ? -7.842 -9.117 29.075 1.00 98.25 410 ASP A CA 1
ATOM 3312 C C . ASP A 1 410 ? -8.995 -9.501 28.145 1.00 98.25 410 ASP A C 1
ATOM 3314 O O . ASP A 1 410 ? -9.975 -10.111 28.583 1.00 98.25 410 ASP A O 1
ATOM 3318 N N . ALA A 1 411 ? -8.862 -9.212 26.845 1.00 98.38 411 ALA A N 1
ATOM 3319 C CA . ALA A 1 411 ? -9.860 -9.568 25.836 1.00 98.38 411 ALA A CA 1
ATOM 3320 C C . ALA A 1 411 ? -10.074 -11.090 25.776 1.00 98.38 411 ALA A C 1
ATOM 3322 O O . ALA A 1 411 ? -11.214 -11.567 25.709 1.00 98.38 411 ALA A O 1
ATOM 3323 N N . LYS A 1 412 ? -8.985 -11.859 25.894 1.00 98.44 412 LYS A N 1
ATOM 3324 C CA . LYS A 1 412 ? -9.022 -13.322 25.945 1.00 98.44 412 LYS A CA 1
ATOM 3325 C C . LYS A 1 412 ? -9.732 -13.851 27.189 1.00 98.44 412 LYS A C 1
ATOM 3327 O O . LYS A 1 412 ? -10.533 -14.775 27.067 1.00 98.44 412 LYS A O 1
ATOM 3332 N N . SER A 1 413 ? -9.526 -13.244 28.361 1.00 98.25 413 SER A N 1
ATOM 3333 C CA . SER A 1 413 ? -10.237 -13.621 29.596 1.00 98.25 413 SER A CA 1
ATOM 3334 C C . SER A 1 413 ? -11.749 -13.385 29.513 1.00 98.25 413 SER A C 1
ATOM 3336 O O . SER A 1 413 ? -12.526 -14.090 30.159 1.00 98.25 413 SER A O 1
ATOM 3338 N N . LEU A 1 414 ? -12.176 -12.417 28.693 1.00 98.38 414 LEU A N 1
ATOM 3339 C CA . LEU A 1 414 ? -13.585 -12.157 28.399 1.00 98.38 414 LEU A CA 1
ATOM 3340 C C . LEU A 1 414 ? -14.144 -13.090 27.314 1.00 98.38 414 LEU A C 1
ATOM 3342 O O . LEU A 1 414 ? -15.362 -13.168 27.159 1.00 98.38 414 LEU A O 1
ATOM 3346 N N . GLY A 1 415 ? -13.282 -13.794 26.572 1.00 98.25 415 GLY A N 1
ATOM 3347 C CA . GLY A 1 415 ? -13.665 -14.654 25.452 1.00 98.25 415 GLY A CA 1
ATOM 3348 C C . GLY A 1 415 ? -14.252 -13.881 24.269 1.00 98.25 415 GLY A C 1
ATOM 3349 O O . GLY A 1 415 ? -15.081 -14.424 23.538 1.00 98.25 415 GLY A O 1
ATOM 3350 N N . ILE A 1 416 ? -13.885 -12.603 24.112 1.00 98.62 416 ILE A N 1
ATOM 3351 C CA . ILE A 1 416 ? -14.396 -11.734 23.047 1.00 98.62 416 ILE A CA 1
ATOM 3352 C C . ILE A 1 416 ? -13.219 -11.288 22.165 1.00 98.62 416 ILE A C 1
ATOM 3354 O O . ILE A 1 416 ? -12.340 -10.586 22.669 1.00 98.62 416 ILE A O 1
ATOM 3358 N N . PRO A 1 417 ? -13.195 -11.652 20.867 1.00 98.44 417 PRO A N 1
ATOM 3359 C CA . PRO A 1 417 ? -12.192 -11.178 19.914 1.00 98.44 417 PRO A CA 1
ATOM 3360 C C . PRO A 1 417 ? -12.050 -9.661 19.928 1.00 98.44 417 PRO A C 1
ATOM 3362 O O . PRO A 1 417 ? -13.047 -8.942 20.037 1.00 98.44 417 PRO A O 1
ATOM 3365 N N . ASN A 1 418 ? -10.832 -9.156 19.736 1.00 97.88 418 ASN A N 1
ATOM 3366 C CA . ASN A 1 418 ? -10.612 -7.712 19.809 1.00 97.88 418 ASN A CA 1
ATOM 3367 C C . ASN A 1 418 ? -11.247 -6.901 18.668 1.00 97.88 418 ASN A C 1
ATOM 3369 O O . ASN A 1 418 ? -11.434 -5.694 18.798 1.00 97.88 418 ASN A O 1
ATOM 3373 N N . SER A 1 419 ? -11.638 -7.577 17.589 1.00 97.25 419 SER A N 1
ATOM 3374 C CA . SER A 1 419 ? -12.377 -7.012 16.464 1.00 97.25 419 SER A CA 1
ATOM 3375 C C . SER A 1 419 ? -13.898 -7.030 16.653 1.00 97.25 419 SER A C 1
ATOM 3377 O O . SER A 1 419 ? -14.610 -6.367 15.897 1.00 97.25 419 SER A O 1
ATOM 3379 N N . ASP A 1 420 ? -14.429 -7.748 17.651 1.00 98.38 420 ASP A N 1
ATOM 3380 C CA . ASP A 1 420 ? -15.868 -7.772 17.929 1.00 98.38 420 ASP A CA 1
ATOM 3381 C C . ASP A 1 420 ? -16.257 -6.551 18.777 1.00 98.38 420 ASP A C 1
ATOM 3383 O O . ASP A 1 420 ? -15.798 -6.363 19.904 1.00 98.38 420 ASP A O 1
ATOM 3387 N N . ILE A 1 421 ? -17.175 -5.730 18.259 1.00 98.19 421 ILE A N 1
ATOM 3388 C CA . ILE A 1 421 ? -17.724 -4.551 18.947 1.00 98.19 421 ILE A CA 1
ATOM 3389 C C . ILE A 1 421 ? -18.315 -4.872 20.333 1.00 98.19 421 ILE A C 1
ATOM 3391 O O . ILE A 1 421 ? -18.418 -3.990 21.194 1.00 98.19 421 ILE A O 1
ATOM 3395 N N . LYS A 1 422 ? -18.695 -6.133 20.588 1.00 98.50 422 LYS A N 1
ATOM 3396 C CA . LYS A 1 422 ? -19.115 -6.597 21.917 1.00 98.50 422 LYS A CA 1
ATOM 3397 C C . LYS A 1 422 ? -18.032 -6.402 22.974 1.00 98.50 422 LYS A C 1
ATOM 3399 O O . LYS A 1 422 ? -18.398 -6.254 24.140 1.00 98.50 422 LYS A O 1
ATOM 3404 N N . LEU A 1 423 ? -16.750 -6.356 22.607 1.00 98.81 423 LEU A N 1
ATOM 3405 C CA . LEU A 1 423 ? -15.665 -6.079 23.547 1.00 98.81 423 LEU A CA 1
ATOM 3406 C C . LEU A 1 423 ? -15.836 -4.680 24.146 1.00 98.81 423 LEU A C 1
ATOM 3408 O O . LEU A 1 423 ? -15.883 -4.536 25.367 1.00 98.81 423 LEU A O 1
ATOM 3412 N N . LEU A 1 424 ? -16.067 -3.669 23.299 1.00 98.69 424 LEU A N 1
ATOM 3413 C CA . LEU A 1 424 ? -16.345 -2.302 23.749 1.00 98.69 424 LEU A CA 1
ATOM 3414 C C . LEU A 1 424 ? -17.641 -2.228 24.563 1.00 98.69 424 LEU A C 1
ATOM 3416 O O . LEU A 1 424 ? -17.671 -1.604 25.620 1.00 98.69 424 LEU A O 1
ATOM 3420 N N . ALA A 1 425 ? -18.708 -2.897 24.112 1.00 98.50 425 ALA A N 1
ATOM 3421 C CA . ALA A 1 425 ? -19.973 -2.932 24.851 1.00 98.50 425 ALA A CA 1
ATOM 3422 C C . ALA A 1 425 ? -19.805 -3.529 26.262 1.00 98.50 425 ALA A C 1
ATOM 3424 O O . ALA A 1 425 ? -20.405 -3.043 27.225 1.00 98.50 425 ALA A O 1
ATOM 3425 N N . THR A 1 426 ? -18.986 -4.576 26.375 1.00 98.75 426 THR A N 1
ATOM 3426 C CA . THR A 1 426 ? -18.698 -5.279 27.628 1.00 98.75 426 THR A CA 1
ATOM 3427 C C . THR A 1 426 ? -17.844 -4.415 28.545 1.00 98.75 426 THR A C 1
ATOM 3429 O O . THR A 1 426 ? -18.221 -4.229 29.699 1.00 98.75 426 THR A O 1
ATOM 3432 N N . ALA A 1 427 ? -16.786 -3.791 28.022 1.00 98.62 427 ALA A N 1
ATOM 3433 C CA . ALA A 1 427 ? -15.947 -2.863 28.774 1.00 98.62 427 ALA A CA 1
ATOM 3434 C C . ALA A 1 427 ? -16.746 -1.649 29.293 1.00 98.62 427 ALA A C 1
ATOM 3436 O O . ALA A 1 427 ? -16.686 -1.333 30.477 1.00 98.62 427 ALA A O 1
ATOM 3437 N N . VAL A 1 428 ? -17.603 -1.030 28.469 1.00 98.56 428 VAL A N 1
ATOM 3438 C CA . VAL A 1 428 ? -18.501 0.055 28.920 1.00 98.56 428 VAL A CA 1
ATOM 3439 C C . VAL A 1 428 ? -19.427 -0.410 30.051 1.00 98.56 428 VAL A C 1
ATOM 3441 O O . VAL A 1 428 ? -19.657 0.325 31.012 1.00 98.56 428 VAL A O 1
ATOM 3444 N N . LYS A 1 429 ? -19.987 -1.622 29.958 1.00 98.38 429 LYS A N 1
ATOM 3445 C CA . LYS A 1 429 ? -20.861 -2.176 31.004 1.00 98.38 429 LYS A CA 1
ATOM 3446 C C . LYS A 1 429 ? -20.095 -2.442 32.304 1.00 98.38 429 LYS A C 1
ATOM 3448 O O . LYS A 1 429 ? -20.600 -2.103 33.369 1.00 98.38 429 LYS A O 1
ATOM 3453 N N . MET A 1 430 ? -18.908 -3.036 32.210 1.00 98.44 430 MET A N 1
ATOM 3454 C CA . MET A 1 430 ? -18.010 -3.295 33.340 1.00 98.44 430 MET A CA 1
ATOM 3455 C C . MET A 1 430 ? -17.667 -1.995 34.072 1.00 98.44 430 MET A C 1
ATOM 3457 O O . MET A 1 430 ? -17.903 -1.888 35.275 1.00 98.44 430 MET A O 1
ATOM 3461 N N . LEU A 1 431 ? -17.257 -0.969 33.319 1.00 97.50 431 LEU A N 1
ATOM 3462 C CA . LEU A 1 431 ? -16.907 0.342 33.857 1.00 97.50 431 LEU A CA 1
ATOM 3463 C C . LEU A 1 431 ? -18.091 1.026 34.565 1.00 97.50 431 LEU A C 1
ATOM 3465 O O . LEU A 1 431 ? -17.925 1.545 35.664 1.00 97.50 431 LEU A O 1
ATOM 3469 N N . ASN A 1 432 ? -19.300 0.976 33.989 1.00 97.00 432 ASN A N 1
ATOM 3470 C CA . ASN A 1 432 ? -20.512 1.524 34.622 1.00 97.00 432 ASN A CA 1
ATOM 3471 C C . ASN A 1 432 ? -20.901 0.810 35.925 1.00 97.00 432 ASN A C 1
ATOM 3473 O O . ASN A 1 432 ? -21.499 1.420 36.807 1.00 97.00 432 ASN A O 1
ATOM 3477 N N . ASN A 1 433 ? -20.593 -0.481 36.035 1.00 97.56 433 ASN A N 1
ATOM 3478 C CA . ASN A 1 433 ? -20.944 -1.292 37.197 1.00 97.56 433 ASN A CA 1
ATOM 3479 C C . ASN A 1 433 ? -19.858 -1.287 38.286 1.00 97.56 433 ASN A C 1
ATOM 3481 O O . ASN A 1 433 ? -20.065 -1.893 39.336 1.00 97.56 433 ASN A O 1
ATOM 3485 N N . GLY A 1 434 ? -18.702 -0.664 38.036 1.00 96.44 434 GLY A N 1
ATOM 3486 C CA . GLY A 1 434 ? -17.536 -0.769 38.913 1.00 96.44 434 GLY A CA 1
ATOM 3487 C C . GLY A 1 434 ? -16.903 -2.170 38.948 1.00 96.44 434 GLY A C 1
ATOM 3488 O O . GLY A 1 434 ? -16.181 -2.481 39.891 1.00 96.44 434 GLY A O 1
ATOM 3489 N N . ASP A 1 435 ? -17.182 -3.030 37.960 1.00 96.69 435 ASP A N 1
ATOM 3490 C CA . ASP A 1 435 ? -16.573 -4.363 37.831 1.00 96.69 435 ASP A CA 1
ATOM 3491 C C . ASP A 1 435 ? -15.282 -4.255 37.018 1.00 96.69 435 ASP A C 1
ATOM 3493 O O . ASP A 1 435 ? -15.337 -3.889 35.846 1.00 96.69 435 ASP A O 1
ATOM 3497 N N . ARG A 1 436 ? -14.133 -4.591 37.625 1.00 97.50 436 ARG A N 1
ATOM 3498 C CA . ARG A 1 436 ? -12.808 -4.587 36.966 1.00 97.50 436 ARG A CA 1
ATOM 3499 C C . ARG A 1 436 ? -12.585 -3.316 36.129 1.00 97.50 436 ARG A C 1
ATOM 3501 O O . ARG A 1 436 ? -12.196 -3.380 34.962 1.00 97.50 436 ARG A O 1
ATOM 3508 N N . SER A 1 437 ? -12.863 -2.161 36.734 1.00 97.19 437 SER A N 1
ATOM 3509 C CA . SER A 1 437 ? -12.859 -0.854 36.065 1.00 97.19 437 SER A CA 1
ATOM 3510 C C . SER A 1 437 ? -11.548 -0.537 35.343 1.00 97.19 437 SER A C 1
ATOM 3512 O O . SER A 1 437 ? -11.592 0.028 34.254 1.00 97.19 437 SER A O 1
ATOM 3514 N N . ASP A 1 438 ? -10.405 -0.938 35.907 1.00 97.38 438 ASP A N 1
ATOM 3515 C CA . ASP A 1 438 ? -9.087 -0.702 35.305 1.00 97.38 438 ASP A CA 1
ATOM 3516 C C . ASP A 1 438 ? -8.942 -1.451 33.973 1.00 97.38 438 ASP A C 1
ATOM 3518 O O . ASP A 1 438 ? -8.685 -0.832 32.944 1.00 97.38 438 ASP A O 1
ATOM 3522 N N . MET A 1 439 ? -9.243 -2.756 33.956 1.00 98.12 439 MET A N 1
ATOM 3523 C CA . MET A 1 439 ? -9.272 -3.577 32.735 1.00 98.12 439 MET A CA 1
ATOM 3524 C C . MET A 1 439 ? -10.239 -3.001 31.693 1.00 98.12 439 MET A C 1
ATOM 3526 O O . MET A 1 439 ? -9.914 -2.907 30.510 1.00 98.12 439 MET A O 1
ATOM 3530 N N . ALA A 1 440 ? -11.439 -2.599 32.121 1.00 98.38 440 ALA A N 1
ATOM 3531 C CA . ALA A 1 440 ? -12.426 -2.006 31.229 1.00 98.38 440 ALA A CA 1
ATOM 3532 C C . ALA A 1 440 ? -11.915 -0.705 30.586 1.00 98.38 440 ALA A C 1
ATOM 3534 O O . ALA A 1 440 ? -12.069 -0.511 29.379 1.00 98.38 440 ALA A O 1
ATOM 3535 N N . MET A 1 441 ? -11.285 0.169 31.374 1.00 98.12 441 MET A N 1
ATOM 3536 C CA . MET A 1 441 ? -10.693 1.412 30.883 1.00 98.12 441 MET A CA 1
ATOM 3537 C C . MET A 1 441 ? -9.535 1.138 29.918 1.00 98.12 441 MET A C 1
ATOM 3539 O O . MET A 1 441 ? -9.473 1.746 28.848 1.00 98.12 441 MET A O 1
ATOM 3543 N N . GLU A 1 442 ? -8.649 0.199 30.253 1.00 97.50 442 GLU A N 1
ATOM 3544 C CA . GLU A 1 442 ? -7.534 -0.187 29.391 1.00 97.50 442 GLU A CA 1
ATOM 3545 C C . GLU A 1 442 ? -8.012 -0.720 28.040 1.00 97.50 442 GLU A C 1
ATOM 3547 O O . GLU A 1 442 ? -7.513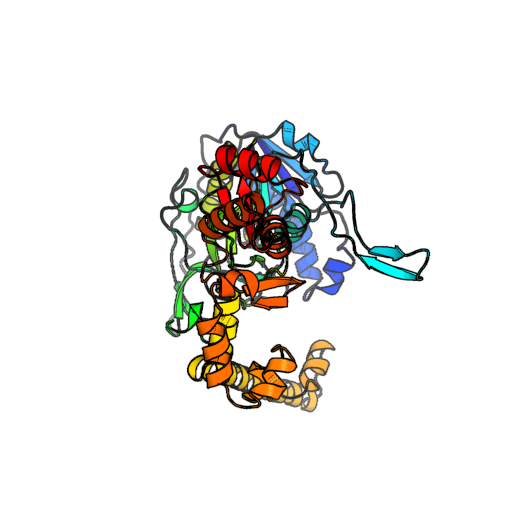 -0.265 27.014 1.00 97.50 442 GLU A O 1
ATOM 3552 N N . LEU A 1 443 ? -9.018 -1.600 28.011 1.00 98.38 443 LEU A N 1
ATOM 3553 C CA . LEU A 1 443 ? -9.608 -2.103 26.765 1.00 98.38 443 LEU A CA 1
ATOM 3554 C C . LEU A 1 443 ? -10.203 -0.972 25.912 1.00 98.38 443 LEU A C 1
ATOM 3556 O O . LEU A 1 443 ? -9.989 -0.930 24.699 1.00 98.38 443 LEU A O 1
ATOM 3560 N N . LEU A 1 444 ? -10.921 -0.027 26.528 1.00 98.44 444 LEU A N 1
ATOM 3561 C CA . LEU A 1 444 ? -11.521 1.108 25.819 1.00 98.44 444 LEU A CA 1
ATOM 3562 C C . LEU A 1 444 ? -10.457 2.032 25.212 1.00 98.44 444 LEU A C 1
ATOM 3564 O O . LEU A 1 444 ? -10.566 2.413 24.044 1.00 98.44 444 LEU A O 1
ATOM 3568 N N . ILE A 1 445 ? -9.395 2.343 25.957 1.00 97.38 445 ILE A N 1
ATOM 3569 C CA . ILE A 1 445 ? -8.267 3.150 25.466 1.00 97.38 445 ILE A CA 1
ATOM 3570 C C . ILE A 1 445 ? -7.482 2.387 24.387 1.00 97.38 445 ILE A C 1
ATOM 3572 O O . ILE A 1 445 ? -7.103 2.951 23.356 1.00 97.38 445 ILE A O 1
ATOM 3576 N N . ARG A 1 446 ? -7.249 1.087 24.590 1.00 97.06 446 ARG A N 1
ATOM 3577 C CA . ARG A 1 446 ? -6.485 0.225 23.679 1.00 97.06 446 ARG A CA 1
ATOM 3578 C C . ARG A 1 446 ? -7.175 0.071 22.333 1.00 97.06 446 ARG A C 1
ATOM 3580 O O . ARG A 1 446 ? -6.485 0.159 21.326 1.00 97.06 446 ARG A O 1
ATOM 3587 N N . TYR A 1 447 ? -8.501 -0.033 22.295 1.00 98.06 447 TYR A N 1
ATOM 3588 C CA . TYR A 1 447 ? -9.245 -0.320 21.065 1.00 98.06 447 TYR A CA 1
ATOM 3589 C C . TYR A 1 447 ? -10.016 0.867 20.482 1.00 98.06 447 TYR A C 1
ATOM 3591 O O . TYR A 1 447 ? -10.748 0.691 19.515 1.00 98.06 447 TYR A O 1
ATOM 3599 N N . THR A 1 448 ? -9.851 2.089 20.990 1.00 97.50 448 THR A N 1
ATOM 3600 C CA . THR A 1 448 ? -10.459 3.290 20.384 1.00 97.50 448 THR A CA 1
ATOM 3601 C C . THR A 1 448 ? -9.440 4.423 20.218 1.00 97.50 448 THR A C 1
ATOM 3603 O O . THR A 1 448 ? -8.311 4.339 20.712 1.00 97.50 448 THR A O 1
ATOM 3606 N N . LYS A 1 449 ? -9.819 5.477 19.483 1.00 94.62 449 LYS A N 1
ATOM 3607 C CA . LYS A 1 449 ? -9.059 6.742 19.398 1.00 94.62 449 LYS A CA 1
ATOM 3608 C C . LYS A 1 449 ? -9.459 7.739 20.504 1.00 94.62 449 LYS A C 1
ATOM 3610 O O . LYS A 1 449 ? -9.023 8.885 20.486 1.00 94.62 449 LYS A O 1
ATOM 3615 N N . GLU A 1 450 ? -10.282 7.306 21.458 1.00 97.06 450 GLU A N 1
ATOM 3616 C CA . GLU A 1 450 ? -10.836 8.151 22.514 1.00 97.06 450 GLU A CA 1
ATOM 3617 C C . GLU A 1 450 ? -10.019 8.054 23.809 1.00 97.06 450 GLU A C 1
ATOM 3619 O O . GLU A 1 450 ? -9.258 7.112 24.029 1.00 97.06 450 GLU A O 1
ATOM 3624 N N . SER A 1 451 ? -10.179 9.042 24.693 1.00 96.00 451 SER A N 1
ATOM 3625 C CA . SER A 1 451 ? -9.418 9.130 25.951 1.00 96.00 451 SER A CA 1
ATOM 3626 C C . SER A 1 451 ? -10.245 9.625 27.145 1.00 96.00 451 SER A C 1
ATOM 3628 O O . SER A 1 451 ? -9.688 10.186 28.101 1.00 96.00 451 SER A O 1
ATOM 3630 N N . PHE A 1 452 ? -11.566 9.401 27.087 1.00 97.75 452 PHE A N 1
ATOM 3631 C CA . PHE A 1 452 ? -12.534 9.774 28.121 1.00 97.75 452 PHE A CA 1
ATOM 3632 C C . PHE A 1 452 ? -12.146 9.245 29.502 1.00 97.75 452 PHE A C 1
ATOM 3634 O O . PHE A 1 452 ? -11.480 8.213 29.632 1.00 97.75 452 PHE A O 1
ATOM 3641 N N . LYS A 1 453 ? -12.558 9.967 30.545 1.00 94.56 453 LYS A N 1
ATOM 3642 C CA . LYS A 1 453 ? -12.160 9.680 31.927 1.00 94.56 453 LYS A CA 1
ATOM 3643 C C . LYS A 1 453 ? -13.274 9.037 32.736 1.00 94.56 453 LYS A C 1
ATOM 3645 O O . LYS A 1 453 ? -12.963 8.342 33.699 1.00 94.56 453 LYS A O 1
ATOM 3650 N N . THR A 1 454 ? -14.538 9.231 32.357 1.00 95.00 454 THR A N 1
ATOM 3651 C CA . THR A 1 454 ? -15.675 8.720 33.136 1.00 95.00 454 THR A CA 1
ATOM 3652 C C . THR A 1 454 ? -16.487 7.661 32.398 1.00 95.00 454 THR A C 1
ATOM 3654 O O . THR A 1 454 ? -16.501 7.581 31.167 1.00 95.00 454 THR A O 1
ATOM 3657 N N . ALA A 1 455 ? -17.195 6.837 33.172 1.00 96.12 455 ALA A N 1
ATOM 3658 C CA . ALA A 1 455 ? -18.080 5.809 32.639 1.00 96.12 455 ALA A CA 1
ATOM 3659 C C . ALA A 1 455 ? -19.228 6.412 31.806 1.00 96.12 455 ALA A C 1
ATOM 3661 O O . ALA A 1 455 ? -19.589 5.857 30.763 1.00 96.12 455 ALA A O 1
ATOM 3662 N N . GLU A 1 456 ? -19.760 7.578 32.204 1.00 97.50 456 GLU A N 1
ATOM 3663 C CA . GLU A 1 456 ? -20.838 8.241 31.463 1.00 97.50 456 GLU A CA 1
ATOM 3664 C C . GLU A 1 456 ? -20.388 8.718 30.080 1.00 97.50 456 GLU A C 1
ATOM 3666 O O . GLU A 1 456 ? -21.143 8.589 29.112 1.00 97.50 456 GLU A O 1
ATOM 3671 N N . GLU A 1 457 ? -19.168 9.251 29.968 1.00 98.25 457 GLU A N 1
ATOM 3672 C CA . GLU A 1 457 ? -18.595 9.697 28.695 1.00 98.25 457 GLU A CA 1
ATOM 3673 C C . GLU A 1 457 ? -18.461 8.525 27.716 1.00 98.25 457 GLU A C 1
ATOM 3675 O O . GLU A 1 457 ? -18.979 8.588 26.595 1.00 98.25 457 GLU A O 1
ATOM 3680 N N . TRP A 1 458 ? -17.863 7.419 28.171 1.00 98.44 458 TRP A N 1
ATOM 3681 C CA . TRP A 1 458 ? -17.729 6.193 27.383 1.00 98.44 458 TRP A CA 1
ATOM 3682 C C . TRP A 1 458 ? -19.085 5.619 26.965 1.00 98.44 458 TRP A C 1
ATOM 3684 O O . TRP A 1 458 ? -19.290 5.284 25.794 1.00 98.44 458 TRP A O 1
ATOM 3694 N N . ALA A 1 459 ? -20.047 5.552 27.889 1.00 98.38 459 ALA A N 1
ATOM 3695 C CA . ALA A 1 459 ? -21.389 5.057 27.601 1.00 98.38 459 ALA A CA 1
ATOM 3696 C C . ALA A 1 459 ? -22.122 5.930 26.575 1.00 98.38 459 ALA A C 1
ATOM 3698 O O . ALA A 1 459 ? -22.768 5.410 25.656 1.00 98.38 459 ALA A O 1
ATOM 3699 N N . LYS A 1 460 ? -22.007 7.257 26.699 1.00 98.50 460 LYS A N 1
ATOM 3700 C CA . LYS A 1 460 ? -22.603 8.219 25.767 1.00 98.50 460 LYS A CA 1
ATOM 3701 C C . LYS A 1 460 ? -21.985 8.097 24.377 1.00 98.50 460 LYS A C 1
ATOM 3703 O O . LYS A 1 460 ? -22.734 8.015 23.398 1.00 98.50 460 LYS A O 1
ATOM 3708 N N . TRP A 1 461 ? -20.657 8.055 24.284 1.00 98.50 461 TRP A N 1
ATOM 3709 C CA . TRP A 1 461 ? -19.948 7.888 23.016 1.00 98.50 461 TRP A CA 1
ATOM 3710 C C . TRP A 1 461 ? -20.337 6.574 22.338 1.00 98.50 461 TRP A C 1
ATOM 3712 O O . TRP A 1 461 ? -20.795 6.584 21.194 1.00 98.50 461 TRP A O 1
ATOM 3722 N N . PHE A 1 462 ? -20.274 5.454 23.064 1.00 98.50 462 PHE A N 1
ATOM 3723 C CA . PHE A 1 462 ? -20.588 4.145 22.497 1.00 98.50 462 PHE A CA 1
ATOM 3724 C C . PHE A 1 462 ? -22.045 4.070 22.029 1.00 98.50 462 PHE A C 1
ATOM 3726 O O . PHE A 1 462 ? -22.325 3.635 20.912 1.00 98.50 462 PHE A O 1
ATOM 3733 N N . LYS A 1 463 ? -22.997 4.566 22.832 1.00 98.19 463 LYS A N 1
ATOM 3734 C CA . LYS A 1 463 ? -24.416 4.618 22.447 1.00 98.19 463 LYS A CA 1
ATOM 3735 C C . LYS A 1 463 ? -24.636 5.419 21.162 1.00 98.19 463 LYS A C 1
ATOM 3737 O O . LYS A 1 463 ? -25.464 5.012 20.346 1.00 98.19 463 LYS A O 1
ATOM 3742 N N . THR A 1 464 ? -23.916 6.528 21.005 1.00 98.31 464 THR A N 1
ATOM 3743 C CA . THR A 1 464 ? -24.020 7.426 19.847 1.00 98.31 464 THR A CA 1
ATOM 3744 C C . THR A 1 464 ? -23.416 6.792 18.596 1.00 98.31 464 THR A C 1
ATOM 3746 O O . THR A 1 464 ? -24.033 6.826 17.534 1.00 98.31 464 THR A O 1
ATOM 3749 N N . ASN A 1 465 ? -22.251 6.156 18.733 1.00 98.25 465 ASN A N 1
ATOM 3750 C CA . ASN A 1 465 ? -21.414 5.787 17.595 1.00 98.25 465 ASN A CA 1
ATOM 3751 C C . ASN A 1 465 ? -21.459 4.306 17.213 1.00 98.25 465 ASN A C 1
ATOM 3753 O O . ASN A 1 465 ? -21.049 3.981 16.107 1.00 98.25 465 ASN A O 1
ATOM 3757 N N . LYS A 1 466 ? -21.989 3.397 18.045 1.00 97.44 466 LYS A N 1
ATOM 3758 C CA . LYS A 1 466 ? -21.892 1.934 17.830 1.00 97.44 466 LYS A CA 1
ATOM 3759 C C . LYS A 1 466 ? -22.310 1.419 16.448 1.00 97.44 466 LYS A C 1
ATOM 3761 O O . LYS A 1 466 ? -21.832 0.378 16.028 1.00 97.44 466 LYS A O 1
ATOM 3766 N N . LYS A 1 467 ? -23.217 2.109 15.748 1.00 97.12 467 LYS A N 1
ATOM 3767 C CA . LYS A 1 467 ? -23.660 1.718 14.394 1.00 97.12 467 LYS A CA 1
ATOM 3768 C C . LYS A 1 467 ? -22.682 2.125 13.287 1.00 97.12 467 LYS A C 1
ATOM 3770 O O . LYS A 1 467 ? -22.833 1.665 12.165 1.00 97.12 467 LYS A O 1
ATOM 3775 N N . LYS A 1 468 ? -21.742 3.012 13.603 1.00 96.81 468 LYS A N 1
ATOM 3776 C CA . LYS A 1 468 ? -20.733 3.579 12.707 1.00 96.81 468 LYS A CA 1
ATOM 3777 C C . LYS A 1 468 ? -19.314 3.120 13.053 1.00 96.81 468 LYS A C 1
ATOM 3779 O O . LYS A 1 468 ? -18.368 3.598 12.441 1.00 96.81 468 LYS A O 1
ATOM 3784 N N . LEU A 1 469 ? -19.147 2.266 14.066 1.00 97.31 469 LEU A N 1
ATOM 3785 C CA . LEU A 1 469 ? -17.826 1.789 14.457 1.00 97.31 469 LEU A CA 1
ATOM 3786 C C . LEU A 1 469 ? -17.335 0.733 13.469 1.00 97.31 469 LEU A C 1
ATOM 3788 O O . LEU A 1 469 ? -18.015 -0.264 13.238 1.00 97.31 469 LEU A O 1
ATOM 3792 N N . TYR A 1 470 ? -16.137 0.957 12.944 1.00 95.81 470 TYR A N 1
ATOM 3793 C CA . TYR A 1 470 ? -15.408 0.038 12.080 1.00 95.81 470 TYR A CA 1
ATOM 3794 C C . TYR A 1 470 ? -14.088 -0.335 12.749 1.00 95.81 470 TYR A C 1
ATOM 3796 O O . TYR A 1 470 ? -13.369 0.548 13.215 1.00 95.81 470 TYR A O 1
ATOM 3804 N N . PHE A 1 471 ? -13.778 -1.628 12.820 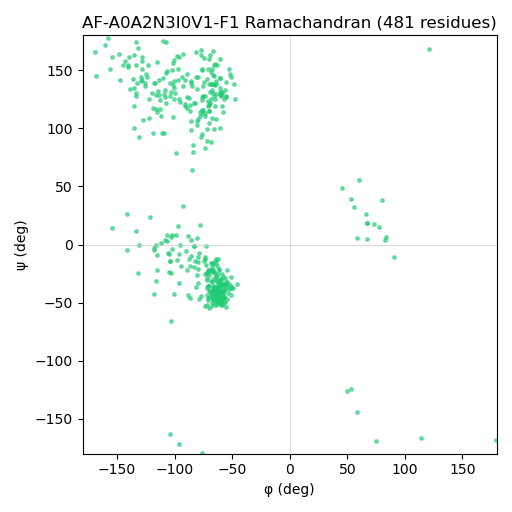1.00 96.25 471 PHE A N 1
ATOM 3805 C CA . PHE A 1 471 ? -12.506 -2.099 13.355 1.00 96.25 471 PHE A CA 1
ATOM 3806 C C . PHE A 1 471 ? -11.446 -2.118 12.254 1.00 96.25 471 PHE A C 1
ATOM 3808 O O . PHE A 1 471 ? -11.586 -2.839 11.270 1.00 96.25 471 PHE A O 1
ATOM 3815 N N . SER A 1 472 ? -10.373 -1.357 12.443 1.00 94.19 472 SER A N 1
ATOM 3816 C CA . SER A 1 472 ? -9.264 -1.254 11.500 1.00 94.19 472 SER A CA 1
ATOM 3817 C C . SER A 1 472 ? -7.985 -1.805 12.127 1.00 94.19 472 SER A C 1
ATOM 3819 O O . SER A 1 472 ? -7.452 -1.242 13.087 1.00 94.19 472 SER A O 1
ATOM 3821 N N . GLU A 1 473 ? -7.471 -2.912 11.579 1.00 93.69 473 GLU A N 1
ATOM 3822 C CA . GLU A 1 473 ? -6.151 -3.439 11.955 1.00 93.69 473 GLU A CA 1
ATOM 3823 C C . GLU A 1 473 ? -5.036 -2.479 11.533 1.00 93.69 473 GLU A C 1
ATOM 3825 O O . GLU A 1 473 ? -4.118 -2.237 12.314 1.00 93.69 473 GLU A O 1
ATOM 3830 N N . GLY A 1 474 ? -5.150 -1.887 10.337 1.00 89.44 474 GLY A N 1
ATOM 3831 C CA . GLY A 1 474 ? -4.188 -0.919 9.804 1.00 89.44 474 GLY A CA 1
ATOM 3832 C C . GLY A 1 474 ? -4.038 0.321 10.688 1.00 89.44 474 GLY A C 1
ATOM 3833 O O . GLY A 1 474 ? -2.921 0.799 10.876 1.00 89.44 474 GLY A O 1
ATOM 3834 N N . ASP A 1 475 ? -5.119 0.764 11.335 1.00 91.44 475 ASP A N 1
ATOM 3835 C CA . ASP A 1 475 ? -5.119 1.878 12.296 1.00 91.44 475 ASP A CA 1
ATOM 3836 C C . ASP A 1 475 ? -4.571 1.493 13.686 1.00 91.44 475 ASP A C 1
ATOM 3838 O O . ASP A 1 475 ? -4.797 2.201 14.669 1.00 91.44 475 ASP A O 1
ATOM 3842 N N . GLY A 1 476 ? -3.862 0.367 13.801 1.00 92.38 476 GLY A N 1
ATOM 3843 C CA . GLY A 1 476 ? -3.342 -0.123 15.075 1.00 92.38 476 GLY A CA 1
ATOM 3844 C C . GLY A 1 476 ? -4.400 -0.839 15.910 1.00 92.38 476 GLY A C 1
ATOM 3845 O O . GLY A 1 476 ? -4.415 -0.682 17.128 1.00 92.38 476 GLY A O 1
ATOM 3846 N N . TYR A 1 477 ? -5.272 -1.616 15.255 1.00 95.81 477 TYR A N 1
ATOM 3847 C CA . TYR A 1 477 ? -6.343 -2.396 15.888 1.00 95.81 477 TYR A CA 1
ATOM 3848 C C . TYR A 1 477 ? -7.313 -1.484 16.647 1.00 95.81 477 TYR A C 1
ATOM 3850 O O . TYR A 1 477 ? -7.536 -1.634 17.843 1.00 95.81 477 TYR A O 1
ATOM 3858 N N . LYS A 1 478 ? -7.878 -0.487 15.961 1.00 95.94 478 LYS A N 1
ATOM 3859 C CA . LYS A 1 478 ? -8.779 0.501 16.569 1.00 95.94 478 LYS A CA 1
ATOM 3860 C C . LYS A 1 478 ? -10.168 0.436 15.952 1.00 95.94 478 LYS A C 1
ATOM 3862 O O . LYS A 1 478 ? -10.310 0.374 14.735 1.00 95.94 478 LYS A O 1
ATOM 3867 N N . PHE A 1 479 ? -11.195 0.552 16.789 1.00 97.62 479 PHE A N 1
ATOM 3868 C CA . PHE A 1 479 ? -12.524 0.958 16.359 1.00 97.62 479 PHE A CA 1
ATOM 3869 C C . PHE A 1 479 ? -12.521 2.461 16.084 1.00 97.62 479 PHE A C 1
ATOM 3871 O O . PHE A 1 479 ? -12.323 3.276 16.992 1.00 97.62 479 PHE A O 1
ATOM 3878 N N . ILE A 1 480 ? -12.750 2.820 14.828 1.00 95.75 480 ILE A N 1
ATOM 3879 C CA . ILE A 1 480 ? -12.884 4.200 14.367 1.00 95.75 480 ILE A CA 1
ATOM 3880 C C . ILE A 1 480 ? -14.349 4.507 14.058 1.00 95.75 480 ILE A C 1
ATOM 3882 O O . ILE A 1 480 ? -15.116 3.621 13.680 1.00 95.75 480 ILE A O 1
ATOM 3886 N N . VAL A 1 481 ? -14.748 5.765 14.237 1.00 96.38 481 VAL A N 1
ATOM 3887 C CA . VAL A 1 481 ? -16.095 6.234 13.898 1.00 96.38 481 VAL A CA 1
ATOM 3888 C C . VAL A 1 481 ? -16.102 6.650 12.431 1.00 96.38 481 VAL A C 1
ATOM 3890 O O . VAL A 1 481 ? -15.430 7.612 12.064 1.00 96.38 481 VAL A O 1
ATOM 3893 N N . LEU A 1 482 ? -16.858 5.937 11.599 1.00 95.25 482 LEU A N 1
ATOM 3894 C CA . LEU A 1 482 ? -17.100 6.344 10.217 1.00 95.25 482 LEU A CA 1
ATOM 3895 C C . LEU A 1 482 ? -17.970 7.622 10.175 1.00 95.25 482 LEU A C 1
ATOM 3897 O O . LEU A 1 482 ? -18.789 7.815 11.081 1.00 95.25 482 LEU A O 1
ATOM 3901 N N . PRO A 1 483 ? -17.799 8.498 9.165 1.00 89.94 483 PRO A N 1
ATOM 3902 C CA . PRO A 1 483 ? -18.519 9.773 9.070 1.00 89.94 483 PRO A CA 1
ATOM 3903 C C . PRO A 1 483 ? -20.058 9.672 9.057 1.00 89.94 483 PRO A C 1
ATOM 3905 O O . PRO A 1 483 ? -20.653 8.623 8.717 1.00 89.94 483 PRO A O 1
#

Organism: NCBI:txid1940526

Foldseek 3Di:
DDDDDPPPPPPDDPQDPDADAFAEEEAAADLPDQDDPVCVVPFLPRVVLNVCNNVFQVLQQVLNVSHHPHYHYDYQAPDDLVVLVVGLEYEHQDAHDFPDWAWDQDPPPRDIDGDQTAGDDLPRQHQYEYEFPNQQSNCVNVQALRHFPDQFFWFWWPPFPCPDQLCPPPDHFDQDWDWDAAQLLQCLFPQRVPPDRTDTIGGFFQGICVRDRRDGGFGWGDQFQQDDVAFKHAGIDGRGNHYRRTGCWIGGQSYTYNRDNDRPVGTDPSNSSSVVSSSVVSSVSRRGHGQDGFDAQQCALSNLVRLLLLLDPSSVVSVQVSLVVVLVVLVVLLVVLVVCVVVVHDDDPVSVCSNPDDRDDDDSVVSCPPPDVVCCVVQPSNSVVVSVVCVVQSQQWFDPDRNHIDGNVLCVVVVHRLQDCVLLVVLLVCCVVVHVVVSSQCSQVQAEPDDDDHSVVSVVVCVVQVVQWGFRSRRRRHTGGHD

Sequence (483 aa):
MLSFTTTKGNLKAVVQNDKSDLKILYVGTNPDKPLSKRDKAYAVDTVRVIEMQKARTPDFEAFLNQYFNTVKVVYGEDFKEEMSASYDVTIIDTYLKAFAGGRSTDPETGKMVYERQRFLTEKYDAATIMIGEPSAYIGEGRELNIDHLCLCLDAHALGMKEEHPIFNKPFKVDMSREDVKLTGNYHARYSGRDLGESMPMWRIQTEGYRDEKGFPVGLVSSEFGFDNEIDSEWISSGTCDKGINSTAIGRHANFFHWGFAAAPEYLTESAKLAFINAVYYIAPFKGAKQITSKVKGTMTRALLREQQWTVSDQGSAAWLNYIEEGAVKQRENKKKLQAKKDEGKDLSEFEEMMLQTPDRKETRVWTIRHEPQELKDQYGENWAAYEKYYIDNMDYFYPIGYYDTKVDEDAKSLGIPNSDIKLLATAVKMLNNGDRSDMAMELLIRYTKESFKTAEEWAKWFKTNKKKLYFSEGDGYKFIVLP

pLDDT: mean 92.22, std 11.72, range [23.44, 98.94]

Radius of gyration: 25.43 Å; Cα contacts (8 Å, |Δi|>4): 881; chains: 1; bounding box: 67×53×81 Å

Mean predicted aligned error: 6.01 Å

Nearest PDB structures (foldseek):
  7r4m-assembly1_A-2  TM=6.544E-01  e=2.422E-01  Homo sapiens
  7r4l-assembly1_A-2  TM=6.510E-01  e=3.252E-01  Homo sapiens
  7r4j-assembly1_A-2  TM=2.833E-01  e=9.432E-02  Homo sapiens
  7n29-assembly3_D-2  TM=2.919E-01  e=1.603E-01  Homo sapiens
  7n29-assembly1_A-3  TM=2.899E-01  e=1.700E-01  Homo sapiens

Solvent-accessible surface area (backbone atoms only — not comparable to full-atom values): 25963 Å² total; per-residue (Å²): 141,80,87,82,80,80,78,79,77,82,75,75,79,82,75,53,90,75,51,40,83,59,28,36,35,38,27,23,52,60,48,89,57,77,79,50,78,66,54,60,74,69,45,81,30,61,66,57,43,51,54,50,48,46,44,36,40,61,40,43,52,58,56,49,52,50,49,26,74,38,72,43,82,47,33,24,88,76,62,53,79,72,66,39,74,84,29,43,31,33,37,38,56,34,64,64,62,61,81,42,64,37,82,46,66,41,87,88,78,68,43,79,42,78,43,76,42,24,55,61,62,94,81,69,32,53,4,30,41,22,35,16,60,40,27,20,55,46,18,51,34,64,23,35,54,41,29,78,63,39,81,47,25,40,29,28,35,28,78,58,53,72,86,40,54,37,40,52,33,90,46,74,39,66,74,65,61,46,78,41,71,58,56,65,63,28,48,32,33,62,93,27,55,86,61,67,71,49,47,73,25,29,61,35,31,76,64,23,45,85,78,39,90,45,46,64,58,3,21,22,17,47,42,76,64,28,56,64,90,77,50,24,42,68,41,21,13,29,47,42,90,77,34,74,60,23,32,22,27,33,36,43,39,21,38,31,40,38,12,60,44,66,42,62,89,38,34,30,72,40,37,50,42,27,54,53,9,41,54,65,64,39,33,81,27,42,66,39,63,75,81,74,44,30,48,81,45,49,59,36,67,68,52,50,47,40,53,32,32,32,39,28,75,66,26,33,49,32,39,48,50,37,47,50,56,51,33,52,53,50,53,54,50,33,52,52,52,48,50,42,46,75,71,71,44,88,70,54,74,68,54,50,51,59,59,68,51,76,84,73,82,79,57,75,70,60,56,55,68,84,54,57,66,68,56,44,74,72,44,63,93,38,43,70,56,55,28,46,50,44,67,80,37,58,57,27,55,42,58,77,45,75,70,31,70,43,72,38,63,68,43,51,76,70,72,36,42,75,74,41,69,63,42,55,56,48,25,43,51,26,34,65,70,66,46,63,38,67,62,19,49,50,52,47,45,61,35,32,91,58,82,74,89,48,48,67,55,49,45,51,49,47,73,72,40,62,93,37,54,44,68,32,51,35,53,56,49,20,41,42,76,56,135